Protein AF-A0A0Q4BZG9-F1 (afdb_monomer)

Mean predicted aligned error: 20.93 Å

Structure (mmCIF, N/CA/C/O backbone):
data_AF-A0A0Q4BZG9-F1
#
_entry.id   AF-A0A0Q4BZG9-F1
#
loop_
_atom_site.group_PDB
_atom_site.id
_atom_site.type_symbol
_atom_site.label_atom_id
_atom_site.label_alt_id
_atom_site.label_comp_id
_atom_site.label_asym_id
_atom_site.label_entity_id
_atom_site.label_seq_id
_atom_site.pdbx_PDB_ins_code
_atom_site.Cartn_x
_atom_site.Cartn_y
_atom_site.Cartn_z
_atom_site.occupancy
_atom_site.B_iso_or_equiv
_atom_site.auth_seq_id
_atom_site.auth_comp_id
_atom_site.auth_asym_id
_atom_site.auth_atom_id
_atom_site.pdbx_PDB_model_num
ATOM 1 N N . MET A 1 1 ? -62.998 -15.128 -2.587 1.00 35.38 1 MET A N 1
ATOM 2 C CA . MET A 1 1 ? -61.895 -16.114 -2.637 1.00 35.38 1 MET A CA 1
ATOM 3 C C . MET A 1 1 ? -60.631 -15.414 -2.150 1.00 35.38 1 MET A C 1
ATOM 5 O O . MET A 1 1 ? -60.186 -14.478 -2.788 1.00 35.38 1 MET A O 1
ATOM 9 N N . GLN A 1 2 ? -60.277 -15.599 -0.877 1.00 38.97 2 GLN A N 1
ATOM 10 C CA . GLN A 1 2 ? -59.276 -16.586 -0.419 1.00 38.97 2 GLN A CA 1
ATOM 11 C C . GLN A 1 2 ? -57.819 -16.122 -0.619 1.00 38.97 2 GLN A C 1
ATOM 13 O O . GLN A 1 2 ? -57.153 -16.563 -1.547 1.00 38.97 2 GLN A O 1
ATOM 18 N N . ARG A 1 3 ? -57.338 -15.271 0.303 1.00 33.59 3 ARG A N 1
ATOM 19 C CA . ARG A 1 3 ? -55.972 -15.275 0.877 1.00 33.59 3 ARG A CA 1
ATOM 20 C C . ARG A 1 3 ? -56.014 -14.648 2.278 1.00 33.59 3 ARG A C 1
ATOM 22 O O . ARG A 1 3 ? -55.523 -13.549 2.500 1.00 33.59 3 ARG A O 1
ATOM 29 N N . SER A 1 4 ? -56.666 -15.344 3.202 1.00 40.53 4 SER A N 1
ATOM 30 C CA . SER A 1 4 ? -56.521 -15.119 4.643 1.00 40.53 4 SER A CA 1
ATOM 31 C C . SER A 1 4 ? -56.223 -16.467 5.290 1.00 40.53 4 SER A C 1
ATOM 33 O O . SER A 1 4 ? -56.666 -17.482 4.753 1.00 40.53 4 SER A O 1
ATOM 35 N N . SER A 1 5 ? -55.508 -16.445 6.414 1.00 37.03 5 SER A N 1
ATOM 36 C CA . SER A 1 5 ? -55.136 -17.616 7.222 1.00 37.03 5 SER A CA 1
ATOM 37 C C . SER A 1 5 ? -54.225 -18.635 6.521 1.00 37.03 5 SER A C 1
ATOM 39 O O . SER A 1 5 ? -54.717 -19.586 5.936 1.00 37.03 5 SER A O 1
ATOM 41 N N . ASP A 1 6 ? -52.903 -18.420 6.609 1.00 33.81 6 ASP A N 1
ATOM 42 C CA . ASP A 1 6 ? -51.896 -19.499 6.774 1.00 33.81 6 ASP A CA 1
ATOM 43 C C . ASP A 1 6 ? -50.471 -18.974 7.087 1.00 33.81 6 ASP A C 1
ATOM 45 O O . ASP A 1 6 ? -49.453 -19.599 6.787 1.00 33.81 6 ASP A O 1
ATOM 49 N N . ARG A 1 7 ? -50.359 -17.834 7.794 1.00 41.38 7 ARG A N 1
ATOM 50 C CA . ARG A 1 7 ? -49.168 -17.595 8.628 1.00 41.38 7 ARG A CA 1
ATOM 51 C C . ARG A 1 7 ? -49.347 -18.438 9.889 1.00 41.38 7 ARG A C 1
ATOM 53 O O . ARG A 1 7 ? -49.855 -17.954 10.897 1.00 41.38 7 ARG A O 1
ATOM 60 N N . VAL A 1 8 ? -48.986 -19.719 9.786 1.00 38.59 8 VAL A N 1
ATOM 61 C CA . VAL A 1 8 ? -48.861 -20.621 10.937 1.00 38.59 8 VAL A CA 1
ATOM 62 C C . VAL A 1 8 ? -48.054 -19.890 12.005 1.00 38.59 8 VAL A C 1
ATOM 64 O O . VAL A 1 8 ? -46.970 -19.380 11.713 1.00 38.59 8 VAL A O 1
ATOM 67 N N . LEU A 1 9 ? -48.598 -19.814 13.221 1.00 41.66 9 LEU A N 1
ATOM 68 C CA . LEU A 1 9 ? -47.917 -19.233 14.373 1.00 41.66 9 LEU A CA 1
ATOM 69 C C . LEU A 1 9 ? -46.675 -20.078 14.673 1.00 41.66 9 LEU A C 1
ATOM 71 O O . LEU A 1 9 ? -46.750 -21.034 15.447 1.00 41.66 9 LEU A O 1
ATOM 75 N N . LYS A 1 10 ? -45.537 -19.730 14.059 1.00 41.62 10 LYS A N 1
ATOM 76 C CA . LYS A 1 10 ? -44.216 -20.204 14.471 1.00 41.62 10 LYS A CA 1
ATOM 77 C C . LYS A 1 10 ? -43.994 -19.720 15.899 1.00 41.62 10 LYS A C 1
ATOM 79 O O . LYS A 1 10 ? -43.510 -18.616 16.121 1.00 41.62 10 LYS A O 1
ATOM 84 N N . HIS A 1 11 ? -44.388 -20.544 16.860 1.00 46.41 11 HIS A N 1
ATOM 85 C CA . HIS A 1 11 ? -43.924 -20.402 18.224 1.00 46.41 11 HIS A CA 1
ATOM 86 C C . HIS A 1 11 ? -42.443 -20.754 18.157 1.00 46.41 11 HIS A C 1
ATOM 88 O O . HIS A 1 11 ? -42.110 -21.924 17.961 1.00 46.41 11 HIS A O 1
ATOM 94 N N . ASN A 1 12 ? -41.563 -19.753 18.229 1.00 53.69 12 ASN A N 1
ATOM 95 C CA . ASN A 1 12 ? -40.172 -20.058 18.513 1.00 53.69 12 ASN A CA 1
ATOM 96 C C . ASN A 1 12 ? -40.160 -20.623 19.935 1.00 53.69 12 ASN A C 1
ATOM 98 O O . ASN A 1 12 ? -40.496 -19.918 20.883 1.00 53.69 12 ASN A O 1
ATOM 102 N N . THR A 1 13 ? -39.907 -21.923 20.069 1.00 65.62 13 THR A N 1
ATOM 103 C CA . THR A 1 13 ? -39.936 -22.616 21.366 1.00 65.62 13 THR A CA 1
ATOM 104 C C . THR A 1 13 ? -38.687 -22.339 22.197 1.00 65.62 13 THR A C 1
ATOM 106 O O . THR A 1 13 ? -38.627 -22.749 23.351 1.00 65.62 13 THR A O 1
ATOM 109 N N . ARG A 1 14 ? -37.700 -21.655 21.610 1.00 84.50 14 ARG A N 1
ATOM 110 C CA . ARG A 1 14 ? -36.483 -21.185 22.265 1.00 84.50 14 ARG A CA 1
ATOM 111 C C . ARG A 1 14 ? -36.696 -19.818 22.890 1.00 84.50 14 ARG A C 1
ATOM 113 O O . ARG A 1 14 ? -37.312 -18.941 22.283 1.00 84.50 14 ARG A O 1
ATOM 120 N N . ALA A 1 15 ? -36.129 -19.623 24.076 1.00 92.69 15 ALA A N 1
ATOM 121 C CA . ALA A 1 15 ? -36.034 -18.298 24.666 1.00 92.69 15 ALA A CA 1
ATOM 122 C C . ALA A 1 15 ? -35.102 -17.416 23.822 1.00 92.69 15 ALA A C 1
ATOM 124 O O . ALA A 1 15 ? -34.100 -17.889 23.283 1.00 92.69 15 ALA A O 1
ATOM 125 N N . THR A 1 16 ? -35.419 -16.127 23.719 1.00 95.56 16 THR A N 1
ATOM 126 C CA . THR A 1 16 ? -34.565 -15.139 23.056 1.00 95.56 16 THR A CA 1
ATOM 127 C C . THR A 1 16 ? -33.915 -14.203 24.071 1.00 95.56 16 THR A C 1
ATOM 129 O O . THR A 1 16 ? -34.589 -13.467 24.795 1.00 95.56 16 THR A O 1
ATOM 132 N N . CYS A 1 17 ? -32.586 -14.183 24.069 1.00 96.50 17 CYS A N 1
ATOM 133 C CA . CYS A 1 17 ? -31.771 -13.217 24.789 1.00 96.50 17 CYS A CA 1
ATOM 134 C C . CYS A 1 17 ? -31.474 -12.015 23.885 1.00 96.50 17 CYS A C 1
ATOM 136 O O . CYS A 1 17 ? -30.746 -12.139 22.895 1.00 96.50 17 CYS A O 1
ATOM 138 N N . VAL A 1 18 ? -31.957 -10.828 24.250 1.00 97.38 18 VAL A N 1
ATOM 139 C CA . VAL A 1 18 ? -31.436 -9.575 23.694 1.00 97.38 18 VAL A CA 1
ATOM 140 C C . VAL A 1 18 ? -30.166 -9.216 24.462 1.00 97.38 18 VAL A C 1
ATOM 142 O O . VAL A 1 18 ? -30.223 -8.758 25.601 1.00 97.38 18 VAL A O 1
ATOM 145 N N . LEU A 1 19 ? -29.009 -9.469 23.855 1.00 97.81 19 LEU A N 1
ATOM 146 C CA . LEU A 1 19 ? -27.703 -9.254 24.467 1.00 97.81 19 LEU A CA 1
ATOM 147 C C . LEU A 1 19 ? -27.206 -7.837 24.154 1.00 97.81 19 LEU A C 1
ATOM 149 O O . LEU A 1 19 ? -26.935 -7.508 22.998 1.00 97.81 19 LEU A O 1
ATOM 153 N N . VAL A 1 20 ? -27.075 -6.994 25.179 1.00 97.94 20 VAL A N 1
ATOM 154 C CA . VAL A 1 20 ? -26.593 -5.613 25.031 1.00 97.94 20 VAL A CA 1
ATOM 155 C C . VAL A 1 20 ? -25.096 -5.550 25.323 1.00 97.94 20 VAL A C 1
ATOM 157 O O . VAL A 1 20 ? -24.678 -5.669 26.475 1.00 97.94 20 VAL A O 1
ATOM 160 N N . LEU A 1 21 ? -24.292 -5.314 24.283 1.00 97.50 21 LEU A N 1
ATOM 161 C CA . LEU A 1 21 ? -22.830 -5.247 24.368 1.00 97.50 21 LEU A CA 1
ATOM 162 C C . LEU A 1 21 ? -22.339 -3.835 24.058 1.00 97.50 21 LEU A C 1
ATOM 164 O O . LEU A 1 21 ? -22.346 -3.396 22.914 1.00 97.50 21 LEU A O 1
ATOM 168 N N . GLY A 1 22 ? -21.892 -3.116 25.081 1.00 93.81 22 GLY A N 1
ATOM 169 C CA . GLY A 1 22 ? -21.225 -1.832 24.908 1.00 93.81 22 GLY A CA 1
ATOM 170 C C . GLY A 1 22 ? -20.301 -1.533 26.078 1.00 93.81 22 GLY A C 1
ATOM 171 O O . GLY A 1 22 ? -20.547 -1.968 27.207 1.00 93.81 22 GLY A O 1
ATOM 172 N N . ALA A 1 23 ? -19.248 -0.761 25.810 1.00 92.06 23 ALA A N 1
ATOM 173 C CA . ALA A 1 23 ? -18.341 -0.278 26.841 1.00 92.06 23 ALA A CA 1
ATOM 174 C C . ALA A 1 23 ? -19.098 0.501 27.933 1.00 92.06 23 ALA A C 1
ATOM 176 O O . ALA A 1 23 ? -20.162 1.087 27.683 1.00 92.06 23 ALA A O 1
ATOM 177 N N . HIS A 1 24 ? -18.521 0.558 29.137 1.00 86.69 24 HIS A N 1
ATOM 178 C CA . HIS A 1 24 ? -19.031 1.381 30.239 1.00 86.69 24 HIS A CA 1
ATOM 179 C C . HIS A 1 24 ? -19.397 2.794 29.752 1.00 86.69 24 HIS A C 1
ATOM 181 O O . HIS A 1 24 ? -18.739 3.359 28.885 1.00 86.69 24 HIS A O 1
ATOM 187 N N . ARG A 1 25 ? -20.471 3.372 30.303 1.00 87.81 25 ARG A N 1
ATOM 188 C CA . ARG A 1 25 ? -20.979 4.726 29.975 1.00 87.81 25 ARG A CA 1
ATOM 189 C C . ARG A 1 25 ? -21.492 4.940 28.534 1.00 87.81 25 ARG A C 1
ATOM 191 O O . ARG A 1 25 ? -22.001 6.025 28.246 1.00 87.81 25 ARG A O 1
ATOM 198 N N . SER A 1 26 ? -21.500 3.915 27.672 1.00 88.50 26 SER A N 1
ATOM 199 C CA . SER A 1 26 ? -21.970 4.005 26.269 1.00 88.50 26 SER A CA 1
ATOM 200 C C . SER A 1 26 ? -23.498 3.995 26.079 1.00 88.50 26 SER A C 1
ATOM 202 O O . SER A 1 26 ? -23.990 3.809 24.971 1.00 88.50 26 SER A O 1
ATOM 204 N N . GLY A 1 27 ? -24.279 4.178 27.149 1.00 87.62 27 GLY A N 1
ATOM 205 C CA . GLY A 1 27 ? -25.748 4.161 27.092 1.00 87.62 27 GLY A CA 1
ATOM 206 C C . GLY A 1 27 ? -26.397 2.773 27.190 1.00 87.62 27 GLY A C 1
ATOM 207 O O . GLY A 1 27 ? -27.611 2.663 27.022 1.00 87.62 27 GLY A O 1
ATOM 208 N N . THR A 1 28 ? -25.631 1.726 27.518 1.00 91.25 28 THR A N 1
ATOM 209 C CA . THR A 1 28 ? -26.120 0.344 27.699 1.00 91.25 28 THR A CA 1
ATOM 210 C C . THR A 1 28 ? -27.305 0.249 28.666 1.00 91.25 28 THR A C 1
ATOM 212 O O . THR A 1 28 ? -28.320 -0.360 28.332 1.00 91.25 28 THR A O 1
ATOM 215 N N . SER A 1 29 ? -27.238 0.912 29.824 1.00 90.31 29 SER A N 1
ATOM 216 C CA . SER A 1 29 ? -28.326 0.953 30.816 1.00 90.31 29 SER A CA 1
ATOM 217 C C . SER A 1 29 ? -29.594 1.635 30.277 1.00 90.31 29 SER A C 1
ATOM 219 O O . SER A 1 29 ? -30.703 1.181 30.549 1.00 90.31 29 SER A O 1
ATOM 221 N N . ALA A 1 30 ? -29.449 2.681 29.452 1.00 91.50 30 ALA A N 1
ATOM 222 C CA . ALA A 1 30 ? -30.589 3.349 28.823 1.00 91.50 30 ALA A CA 1
ATOM 223 C C . ALA A 1 30 ? -31.276 2.427 27.805 1.00 91.50 30 ALA A C 1
ATOM 225 O O . ALA A 1 30 ? -32.492 2.265 27.866 1.00 91.50 30 ALA A O 1
ATOM 226 N N . LEU A 1 31 ? -30.506 1.769 26.931 1.00 94.94 31 LEU A N 1
ATOM 227 C CA . LEU A 1 31 ? -31.029 0.794 25.968 1.00 94.94 31 LEU A CA 1
ATOM 228 C C . LEU A 1 31 ? -31.707 -0.394 26.669 1.00 94.94 31 LEU A C 1
ATOM 230 O O . LEU A 1 31 ? -32.797 -0.800 26.273 1.00 94.94 31 LEU A O 1
ATOM 234 N N . THR A 1 32 ? -31.102 -0.905 27.743 1.00 94.81 32 THR A N 1
ATOM 235 C CA . THR A 1 32 ? -31.651 -2.011 28.548 1.00 94.81 32 THR A CA 1
ATOM 236 C C . THR A 1 32 ? -33.021 -1.651 29.123 1.00 94.81 32 THR A C 1
ATOM 238 O O . THR A 1 32 ? -33.963 -2.439 29.029 1.00 94.81 32 THR A O 1
ATOM 241 N N . ARG A 1 33 ? -33.179 -0.423 29.638 1.00 93.06 33 ARG A N 1
ATOM 242 C CA . ARG A 1 33 ? -34.474 0.061 30.127 1.00 93.06 33 ARG A CA 1
ATOM 243 C C . ARG A 1 33 ? -35.507 0.218 29.005 1.00 93.06 33 ARG A C 1
ATOM 245 O O . ARG A 1 33 ? -36.656 -0.160 29.214 1.00 93.06 33 ARG A O 1
ATOM 252 N N . VAL A 1 34 ? -35.115 0.695 27.816 1.00 95.31 34 VAL A N 1
ATOM 253 C CA . VAL A 1 34 ? -36.012 0.725 26.641 1.00 95.31 34 VAL A CA 1
ATOM 254 C C . VAL A 1 34 ? -36.507 -0.688 26.315 1.00 95.31 34 VAL A C 1
ATOM 256 O O . VAL A 1 34 ? -37.716 -0.901 26.254 1.00 95.31 34 VAL A O 1
ATOM 259 N N . LEU A 1 35 ? -35.599 -1.658 26.168 1.00 96.44 35 LEU A N 1
ATOM 260 C CA . LEU A 1 35 ? -35.925 -3.059 25.863 1.00 96.44 35 LEU A CA 1
ATOM 261 C C . LEU A 1 35 ? -36.872 -3.676 26.903 1.00 96.44 35 LEU A C 1
ATOM 263 O O . LEU A 1 35 ? -37.866 -4.307 26.540 1.00 96.44 35 LEU A O 1
ATOM 267 N N . ASN A 1 36 ? -36.630 -3.427 28.191 1.00 94.94 36 ASN A N 1
ATOM 268 C CA . ASN A 1 36 ? -37.523 -3.877 29.255 1.00 94.94 36 ASN A CA 1
ATOM 269 C C . ASN A 1 36 ? -38.933 -3.271 29.147 1.00 94.94 36 ASN A C 1
ATOM 271 O O . ASN A 1 36 ? -39.928 -3.994 29.219 1.00 94.94 36 ASN A O 1
ATOM 275 N N . THR A 1 37 ? -39.046 -1.965 28.901 1.00 94.56 37 THR A N 1
ATOM 276 C CA . THR A 1 37 ? -40.349 -1.321 28.679 1.00 94.56 37 THR A CA 1
ATOM 277 C C . THR A 1 37 ? -41.052 -1.848 27.415 1.00 94.56 37 THR A C 1
ATOM 279 O O . THR A 1 37 ? -42.282 -1.899 27.380 1.00 94.56 37 THR A O 1
ATOM 282 N N . GLN A 1 38 ? -40.303 -2.322 26.411 1.00 96.12 38 GLN A N 1
ATOM 283 C CA . GLN A 1 38 ? -40.843 -3.013 25.229 1.00 96.12 38 GLN A CA 1
ATOM 284 C C . GLN A 1 38 ? -41.196 -4.497 25.463 1.00 96.12 38 GLN A C 1
ATOM 286 O O . GLN A 1 38 ? -41.886 -5.097 24.633 1.00 96.12 38 GLN A O 1
ATOM 291 N N . GLY A 1 39 ? -40.847 -5.064 26.621 1.00 94.56 39 GLY A N 1
ATOM 292 C CA . GLY A 1 39 ? -41.328 -6.367 27.087 1.00 94.56 39 GLY A CA 1
ATOM 293 C C . GLY A 1 39 ? -40.257 -7.425 27.343 1.00 94.56 39 GLY A C 1
ATOM 294 O O . GLY A 1 39 ? -40.628 -8.554 27.643 1.00 94.56 39 GLY A O 1
ATOM 295 N N . CYS A 1 40 ? -38.965 -7.097 27.253 1.00 95.94 40 CYS A N 1
ATOM 296 C CA . CYS A 1 40 ? -37.911 -8.005 27.712 1.00 95.94 40 CYS A CA 1
ATOM 297 C C . CYS A 1 40 ? -37.934 -8.130 29.247 1.00 95.94 40 CYS A C 1
ATOM 299 O O . CYS A 1 40 ? -37.963 -7.118 29.958 1.00 95.94 40 CYS A O 1
ATOM 301 N N . ALA A 1 41 ? -37.871 -9.356 29.766 1.00 95.75 41 ALA A N 1
ATOM 302 C CA . ALA A 1 41 ? -37.635 -9.591 31.186 1.00 95.75 41 ALA A CA 1
ATOM 303 C C . ALA A 1 41 ? -36.269 -9.024 31.617 1.00 95.75 41 ALA A C 1
ATOM 305 O O . ALA A 1 41 ? -35.289 -9.086 30.870 1.00 95.75 41 ALA A O 1
ATOM 306 N N . LEU A 1 42 ? -36.240 -8.445 32.817 1.00 94.38 42 LEU A N 1
ATOM 307 C CA . LEU A 1 42 ? -35.026 -8.026 33.516 1.00 94.38 42 LEU A CA 1
ATOM 308 C C . LEU A 1 42 ? -34.561 -9.146 34.454 1.00 94.38 42 LEU A C 1
ATOM 310 O O . LEU A 1 42 ? -35.385 -9.987 34.816 1.00 94.38 42 LEU A O 1
ATOM 314 N N . PRO A 1 43 ? -33.287 -9.135 34.877 1.00 94.12 43 PRO A N 1
ATOM 315 C CA . PRO A 1 43 ? -32.801 -10.085 35.863 1.00 94.12 43 PRO A CA 1
ATOM 316 C C . PRO A 1 43 ? -33.466 -9.900 37.236 1.00 94.12 43 PRO A C 1
ATOM 318 O O . PRO A 1 43 ? -33.828 -8.783 37.614 1.00 94.12 43 PRO A O 1
ATOM 321 N N . ALA A 1 44 ? -33.570 -10.989 37.996 1.00 90.88 44 ALA A N 1
ATOM 322 C CA . ALA A 1 44 ? -34.150 -11.031 39.334 1.00 90.88 44 ALA A CA 1
ATOM 323 C C . ALA A 1 44 ? -33.371 -10.183 40.359 1.00 90.88 44 ALA A C 1
ATOM 325 O O . ALA A 1 44 ? -33.995 -9.535 41.205 1.00 90.88 44 ALA A O 1
ATOM 326 N N . THR A 1 45 ? -32.032 -10.135 40.284 1.00 89.38 45 THR A N 1
ATOM 327 C CA . THR A 1 45 ? -31.195 -9.349 41.212 1.00 89.38 45 THR A CA 1
ATOM 328 C C . THR A 1 45 ? -30.635 -8.087 40.552 1.00 89.38 45 THR A C 1
ATOM 330 O O . THR A 1 45 ? -29.477 -8.009 40.152 1.00 89.38 45 THR A O 1
ATOM 333 N N . LEU A 1 46 ? -31.472 -7.054 40.414 1.00 87.69 46 LEU A N 1
ATOM 334 C CA . LEU A 1 46 ? -31.069 -5.780 39.805 1.00 87.69 46 LEU A CA 1
ATOM 335 C C . LEU A 1 46 ? -30.046 -5.003 40.648 1.00 87.69 46 LEU A C 1
ATOM 337 O O . LEU A 1 46 ? -30.331 -4.618 41.782 1.00 87.69 46 LEU A O 1
ATOM 341 N N . MET A 1 47 ? -28.913 -4.645 40.037 1.00 79.88 47 MET A N 1
ATOM 342 C CA . MET A 1 47 ? -27.932 -3.737 40.633 1.00 79.88 47 MET A CA 1
ATOM 343 C C . MET A 1 47 ? -28.535 -2.338 40.845 1.00 79.88 47 MET A C 1
ATOM 345 O O . MET A 1 47 ? -28.965 -1.664 39.897 1.00 79.88 47 MET A O 1
ATOM 349 N N . GLY A 1 48 ? -28.543 -1.903 42.107 1.00 70.31 48 GLY A N 1
ATOM 350 C CA . GLY A 1 48 ? -29.182 -0.666 42.549 1.00 70.31 48 GLY A CA 1
ATOM 351 C C . GLY A 1 48 ? -28.534 0.634 42.036 1.00 70.31 48 GLY A C 1
ATOM 352 O O . GLY A 1 48 ? -27.466 0.619 41.414 1.00 70.31 48 GLY A O 1
ATOM 353 N N . PRO A 1 49 ? -29.178 1.790 42.289 1.00 70.06 49 PRO A N 1
ATOM 354 C CA . PRO A 1 49 ? -28.604 3.107 42.019 1.00 70.06 49 PRO A CA 1
ATOM 355 C C . PRO A 1 49 ? -27.282 3.342 42.755 1.00 70.06 49 PRO A C 1
ATOM 357 O O . PRO A 1 49 ? -27.115 2.925 43.900 1.00 70.06 49 PRO A O 1
ATOM 360 N N . ASN A 1 50 ? -26.361 4.073 42.127 1.00 62.41 50 ASN A N 1
ATOM 361 C CA . ASN A 1 50 ? -25.137 4.544 42.777 1.00 62.41 50 ASN A CA 1
ATOM 362 C C . ASN A 1 50 ? -24.755 5.953 42.299 1.00 62.41 50 ASN A C 1
ATOM 364 O O . ASN A 1 50 ? -25.386 6.497 41.397 1.00 62.41 50 ASN A O 1
ATOM 368 N N . VAL A 1 51 ? -23.710 6.546 42.887 1.00 52.00 51 VAL A N 1
ATOM 369 C CA . VAL A 1 51 ? -23.272 7.934 42.608 1.00 52.00 51 VAL A CA 1
ATOM 370 C C . VAL A 1 51 ? -22.943 8.172 41.122 1.00 52.00 51 VAL A C 1
ATOM 372 O O . VAL A 1 51 ? -23.058 9.289 40.633 1.00 52.00 51 VAL A O 1
ATOM 375 N N . GLY A 1 52 ? -22.589 7.124 40.368 1.00 54.12 52 GLY A N 1
ATOM 376 C CA . GLY A 1 52 ? -22.374 7.204 38.920 1.00 54.12 52 GLY A CA 1
ATOM 377 C C . GLY A 1 52 ? -23.620 6.945 38.061 1.00 54.12 52 GLY A C 1
ATOM 378 O O . GLY A 1 52 ? -23.539 7.063 36.836 1.00 54.12 52 GLY A O 1
ATOM 379 N N . ASN A 1 53 ? -24.744 6.520 38.640 1.00 57.03 53 ASN A N 1
ATOM 380 C CA . ASN A 1 53 ? -26.005 6.255 37.945 1.00 57.03 53 ASN A CA 1
ATOM 381 C C . ASN A 1 53 ? -27.179 6.209 38.941 1.00 57.03 53 ASN A C 1
ATOM 383 O O . ASN A 1 53 ? -27.554 5.150 39.454 1.00 57.03 53 ASN A O 1
ATOM 387 N N . GLU A 1 54 ? -27.799 7.365 39.158 1.00 57.09 54 GLU A N 1
ATOM 388 C CA . GLU A 1 54 ? -28.937 7.545 40.069 1.00 57.09 54 GLU A CA 1
ATOM 389 C C . GLU A 1 54 ? -30.203 6.782 39.627 1.00 57.09 54 GLU A C 1
ATOM 391 O O . GLU A 1 54 ? -31.114 6.572 40.423 1.00 57.09 54 GLU A O 1
ATOM 396 N N . SER A 1 55 ? -30.262 6.327 38.368 1.00 58.72 55 SER A N 1
ATOM 397 C CA . SER A 1 55 ? -31.407 5.590 37.810 1.00 58.72 55 SER A CA 1
ATOM 398 C C . SER A 1 55 ? -31.306 4.061 37.925 1.00 58.72 55 SER A C 1
ATOM 400 O O . SER A 1 55 ? -32.208 3.364 37.460 1.00 58.72 55 SER A O 1
ATOM 402 N N . GLY A 1 56 ? -30.229 3.539 38.525 1.00 63.44 56 GLY A N 1
ATOM 403 C CA . GLY A 1 56 ? -29.932 2.103 38.571 1.00 63.44 56 GLY A CA 1
ATOM 404 C C . GLY A 1 56 ? -29.335 1.577 37.263 1.00 63.44 56 GLY A C 1
ATOM 405 O O . GLY A 1 56 ? -29.531 2.143 36.182 1.00 63.44 56 GLY A O 1
ATOM 406 N N . HIS A 1 57 ? -28.546 0.502 37.340 1.00 62.94 57 HIS A N 1
ATOM 407 C CA . HIS A 1 57 ? -27.800 0.013 36.170 1.00 62.94 57 HIS A CA 1
ATOM 408 C C . HIS A 1 57 ? -28.598 -0.909 35.254 1.00 62.94 57 HIS A C 1
ATOM 410 O O . HIS A 1 57 ? -28.195 -1.084 34.106 1.00 62.94 57 HIS A O 1
ATOM 416 N N . TRP A 1 58 ? -29.738 -1.439 35.703 1.00 81.25 58 TRP A N 1
ATOM 417 C CA . TRP A 1 58 ? -30.571 -2.379 34.936 1.00 81.25 58 TRP A CA 1
ATOM 418 C C . TRP A 1 58 ? -29.825 -3.667 34.520 1.00 81.25 58 TRP A C 1
ATOM 420 O O . TRP A 1 58 ? -30.192 -4.305 33.542 1.00 81.25 58 TRP A O 1
ATOM 430 N N . GLU A 1 59 ? -28.769 -4.037 35.251 1.00 87.25 59 GLU A N 1
ATOM 431 C CA . GLU A 1 59 ? -28.022 -5.297 35.108 1.00 87.25 59 GLU A CA 1
ATOM 432 C C . GLU A 1 59 ? -28.170 -6.175 36.346 1.00 87.25 59 GLU A C 1
ATOM 434 O O . GLU A 1 59 ? -28.576 -5.690 37.401 1.00 87.25 59 GLU A O 1
ATOM 439 N N . SER A 1 60 ? -27.836 -7.457 36.205 1.00 92.19 60 SER A N 1
ATOM 440 C CA . SER A 1 60 ? -27.801 -8.398 37.322 1.00 92.19 60 SER A CA 1
ATOM 441 C C . SER A 1 60 ? -26.553 -8.155 38.170 1.00 92.19 60 SER A C 1
ATOM 443 O O . SER A 1 60 ? -25.428 -8.218 37.667 1.00 92.19 60 SER A O 1
ATOM 445 N N . GLU A 1 61 ? -26.746 -7.911 39.463 1.00 90.31 61 GLU A N 1
ATOM 446 C CA . GLU A 1 61 ? -25.665 -7.832 40.445 1.00 90.31 61 GLU A CA 1
ATOM 447 C C . GLU A 1 61 ? -24.926 -9.174 40.541 1.00 90.31 61 GLU A C 1
ATOM 449 O O . GLU A 1 61 ? -23.693 -9.207 40.528 1.00 90.31 61 GLU A O 1
ATOM 454 N N . ALA A 1 62 ? -25.667 -10.287 40.525 1.00 93.69 62 ALA A N 1
ATOM 455 C CA . ALA A 1 62 ? -25.094 -11.626 40.572 1.00 93.69 62 ALA A CA 1
ATOM 456 C C . ALA A 1 62 ? -24.252 -11.959 39.322 1.00 93.69 62 ALA A C 1
ATOM 458 O O . ALA A 1 62 ? -23.174 -12.542 39.459 1.00 93.69 62 ALA A O 1
ATOM 459 N N . ILE A 1 63 ? -24.673 -11.547 38.116 1.00 95.88 63 ILE A N 1
ATOM 460 C CA . ILE A 1 63 ? -23.871 -11.727 36.886 1.00 95.88 63 ILE A CA 1
ATOM 461 C C . ILE A 1 63 ? -22.656 -10.790 36.863 1.00 95.88 63 ILE A C 1
ATOM 463 O O . ILE A 1 63 ? -21.583 -11.225 36.446 1.00 95.88 63 ILE A O 1
ATOM 467 N N . SER A 1 64 ? -22.769 -9.548 37.352 1.00 93.94 64 SER A N 1
ATOM 468 C CA . SER A 1 64 ? -21.607 -8.653 37.485 1.00 93.94 64 SER A CA 1
ATOM 469 C C . SER A 1 64 ? -20.548 -9.260 38.409 1.00 93.94 64 SER A C 1
ATOM 471 O O . SER A 1 64 ? -19.384 -9.350 38.023 1.00 93.94 64 SER A O 1
ATOM 473 N N . ALA A 1 65 ? -20.945 -9.723 39.600 1.00 94.56 65 ALA A N 1
ATOM 474 C CA . ALA A 1 65 ? -20.034 -10.351 40.559 1.00 94.56 65 ALA A CA 1
ATOM 475 C C . ALA A 1 65 ? -19.414 -11.649 40.006 1.00 94.56 65 ALA A C 1
ATOM 477 O O . ALA A 1 65 ? -18.221 -11.898 40.177 1.00 94.56 65 ALA A O 1
ATOM 478 N N . PHE A 1 66 ? -20.205 -12.449 39.286 1.00 96.81 66 PHE A N 1
ATOM 479 C CA . PHE A 1 66 ? -19.726 -13.642 38.591 1.00 96.81 66 PHE A CA 1
ATOM 480 C C . PHE A 1 66 ? -18.696 -13.317 37.496 1.00 96.81 66 PHE A C 1
ATOM 482 O O . PHE A 1 66 ? -17.683 -14.008 37.388 1.00 96.81 66 PHE A O 1
ATOM 489 N N . ASN A 1 67 ? -18.923 -12.263 36.703 1.00 96.75 67 ASN A N 1
ATOM 490 C CA . ASN A 1 67 ? -17.981 -11.813 35.677 1.00 96.75 67 ASN A CA 1
ATOM 491 C C . ASN A 1 67 ? -16.674 -11.291 36.294 1.00 96.75 67 ASN A C 1
ATOM 493 O O . ASN A 1 67 ? -15.608 -11.604 35.770 1.00 96.75 67 ASN A O 1
ATOM 497 N N . ASP A 1 68 ? -16.732 -10.550 37.407 1.00 95.75 68 ASP A N 1
ATOM 498 C CA . ASP A 1 68 ? -15.531 -10.113 38.135 1.00 95.75 68 ASP A CA 1
ATOM 499 C C . ASP A 1 68 ? -14.726 -11.313 38.678 1.00 95.75 68 ASP A C 1
ATOM 501 O O . ASP A 1 68 ? -13.502 -11.347 38.540 1.00 95.75 68 ASP A O 1
ATOM 505 N N . GLU A 1 69 ? -15.387 -12.343 39.224 1.00 96.62 69 GLU A N 1
ATOM 506 C CA . GLU A 1 69 ? -14.718 -13.580 39.663 1.00 96.62 69 GLU A CA 1
ATOM 507 C C . GLU A 1 69 ? -14.088 -14.348 38.485 1.00 96.62 69 GLU A C 1
ATOM 509 O O . GLU A 1 69 ? -12.960 -14.839 38.588 1.00 96.62 69 GLU A O 1
ATOM 514 N N . LEU A 1 70 ? -14.789 -14.423 37.349 1.00 95.75 70 LEU A N 1
ATOM 515 C CA . LEU A 1 70 ? -14.304 -15.067 36.128 1.00 95.75 70 LEU A CA 1
ATOM 516 C C . LEU A 1 70 ? -13.049 -14.358 35.606 1.00 95.75 70 LEU A C 1
ATOM 518 O O . LEU A 1 70 ? -12.022 -15.013 35.414 1.00 95.75 70 LEU A O 1
ATOM 522 N N . MET A 1 71 ? -13.101 -13.031 35.448 1.00 95.12 71 MET A N 1
ATOM 523 C CA . MET A 1 71 ? -11.962 -12.214 35.013 1.00 95.12 71 MET A CA 1
ATOM 524 C C . MET A 1 71 ? -10.777 -12.333 35.980 1.00 95.12 71 MET A C 1
ATOM 526 O O . MET A 1 71 ? -9.656 -12.588 35.537 1.00 95.12 71 MET A O 1
ATOM 530 N N . SER A 1 72 ? -11.030 -12.281 37.292 1.00 94.38 72 SER A N 1
ATOM 531 C CA . SER A 1 72 ? -10.002 -12.479 38.322 1.00 94.38 72 SER A CA 1
ATOM 532 C C . SER A 1 72 ? -9.327 -13.854 38.207 1.00 94.38 72 SER A C 1
ATOM 534 O O . SER A 1 72 ? -8.100 -13.954 38.248 1.00 94.38 72 SER A O 1
ATOM 536 N N . SER A 1 73 ? -10.095 -14.917 37.931 1.00 94.69 73 SER A N 1
ATOM 537 C CA . SER A 1 73 ? -9.544 -16.261 37.687 1.00 94.69 73 SER A CA 1
ATOM 538 C C . SER A 1 73 ? -8.711 -16.379 36.397 1.00 94.69 73 SER A C 1
ATOM 540 O O . SER A 1 73 ? -7.943 -17.331 36.252 1.00 94.69 73 SER A O 1
ATOM 542 N N . ALA A 1 74 ? -8.848 -15.422 35.475 1.00 93.31 74 ALA A N 1
ATOM 543 C CA . ALA A 1 74 ? -8.033 -15.277 34.269 1.00 93.31 74 ALA A CA 1
ATOM 544 C C . ALA A 1 74 ? -6.852 -14.298 34.441 1.00 93.31 74 ALA A C 1
ATOM 546 O O . ALA A 1 74 ? -6.065 -14.136 33.508 1.00 93.31 74 ALA A O 1
ATOM 547 N N . GLY A 1 75 ? -6.700 -13.682 35.621 1.00 91.06 75 GLY A N 1
ATOM 548 C CA . GLY A 1 75 ? -5.630 -12.729 35.932 1.00 91.06 75 GLY A CA 1
ATOM 549 C C . GLY A 1 75 ? -5.869 -11.305 35.419 1.00 91.06 75 GLY A C 1
ATOM 550 O O . GLY A 1 75 ? -4.904 -10.575 35.220 1.00 91.06 75 GLY A O 1
ATOM 551 N N . THR A 1 76 ? -7.126 -10.917 35.185 1.00 92.06 76 THR A N 1
ATOM 552 C CA . THR A 1 76 ? -7.523 -9.610 34.629 1.00 92.06 76 THR A CA 1
ATOM 553 C C . THR A 1 76 ? -8.733 -9.035 35.386 1.00 92.06 76 THR A C 1
ATOM 555 O O . THR A 1 76 ? -9.313 -9.697 36.250 1.00 92.06 76 THR A O 1
ATOM 558 N N . SER A 1 77 ? -9.121 -7.794 35.099 1.00 92.19 77 SER A N 1
ATOM 559 C CA . SER A 1 77 ? -10.198 -7.063 35.782 1.00 92.19 77 SER A CA 1
ATOM 560 C C . SER A 1 77 ? -10.987 -6.188 34.803 1.00 92.19 77 SER A C 1
ATOM 562 O O . SER A 1 77 ? -10.610 -6.025 33.642 1.00 92.19 77 SER A O 1
ATOM 564 N N . TRP A 1 78 ? -12.126 -5.634 35.231 1.00 90.12 78 TRP A N 1
ATOM 565 C CA . TRP A 1 78 ? -12.987 -4.831 34.350 1.00 90.12 78 TRP A CA 1
ATOM 566 C C . TRP A 1 78 ? -12.301 -3.547 33.837 1.00 90.12 78 TRP A C 1
ATOM 568 O O . TRP A 1 78 ? -12.660 -3.053 32.767 1.00 90.12 78 TRP A O 1
ATOM 578 N N . ASP A 1 79 ? -11.339 -3.015 34.587 1.00 88.62 79 ASP A N 1
ATOM 579 C CA . ASP A 1 79 ? -10.520 -1.830 34.307 1.00 88.62 79 ASP A CA 1
ATOM 580 C C . ASP A 1 79 ? -9.180 -2.155 33.622 1.00 88.62 79 ASP A C 1
ATOM 582 O O . ASP A 1 79 ? -8.393 -1.252 33.331 1.00 88.62 79 ASP A O 1
ATOM 586 N N . ASP A 1 80 ? -8.944 -3.423 33.277 1.00 89.50 80 ASP A N 1
ATOM 587 C CA . ASP A 1 80 ? -7.818 -3.837 32.446 1.00 89.50 80 ASP A CA 1
ATOM 588 C C . ASP A 1 80 ? -8.161 -3.723 30.949 1.00 89.50 80 ASP A C 1
ATOM 590 O O . ASP A 1 80 ? -9.190 -4.208 30.457 1.00 89.50 80 ASP A O 1
ATOM 594 N N . TRP A 1 81 ? -7.267 -3.077 30.202 1.00 90.88 81 TRP A N 1
ATOM 595 C CA . TRP A 1 81 ? -7.357 -2.877 28.754 1.00 90.88 81 TRP A CA 1
ATOM 596 C C . TRP A 1 81 ? -6.426 -3.811 27.958 1.00 90.88 81 TRP A C 1
ATOM 598 O O . TRP A 1 81 ? -6.439 -3.770 26.723 1.00 90.88 81 TRP A O 1
ATOM 608 N N . GLN A 1 82 ? -5.672 -4.692 28.624 1.00 91.25 82 GLN A N 1
ATOM 609 C CA . GLN A 1 82 ? -4.906 -5.766 27.982 1.00 91.25 82 GLN A CA 1
ATOM 610 C C . GLN A 1 82 ? -5.826 -6.839 27.361 1.00 91.25 82 GLN A C 1
ATOM 612 O O . GLN A 1 82 ? -6.985 -6.984 27.773 1.00 91.25 82 GLN A O 1
ATOM 617 N N . PRO A 1 83 ? -5.361 -7.591 26.342 1.00 92.31 83 PRO A N 1
ATOM 618 C CA . PRO A 1 83 ? -6.130 -8.690 25.756 1.00 92.31 83 PRO A CA 1
ATOM 619 C C . PRO A 1 83 ? -6.442 -9.783 26.790 1.00 92.31 83 PRO A C 1
ATOM 621 O O . PRO A 1 83 ? -5.636 -10.069 27.670 1.00 92.31 83 PRO A O 1
ATOM 624 N N . PHE A 1 84 ? -7.617 -10.408 26.675 1.00 92.56 84 PHE A N 1
ATOM 625 C CA . PHE A 1 84 ? -8.007 -11.507 27.562 1.00 92.56 84 PHE A CA 1
ATOM 626 C C . PHE A 1 84 ? -7.156 -12.754 27.274 1.00 92.56 84 PHE A C 1
ATOM 628 O O . PHE A 1 84 ? -6.805 -13.021 26.124 1.00 92.56 84 PHE A O 1
ATOM 635 N N . ASN A 1 85 ? -6.848 -13.538 28.308 1.00 90.69 85 ASN A N 1
ATOM 636 C CA . ASN A 1 85 ? -6.064 -14.760 28.167 1.00 90.69 85 ASN A CA 1
ATOM 637 C C . ASN A 1 85 ? -6.885 -15.881 27.498 1.00 90.69 85 ASN A C 1
ATOM 639 O O . ASN A 1 85 ? -7.647 -16.585 28.160 1.00 90.69 85 ASN A O 1
ATOM 643 N N . ASP A 1 86 ? -6.704 -16.077 26.191 1.00 89.38 86 ASP A N 1
ATOM 644 C CA . ASP A 1 86 ? -7.419 -17.097 25.409 1.00 89.38 86 ASP A CA 1
ATOM 645 C C . ASP A 1 86 ? -7.179 -18.544 25.900 1.00 89.38 86 ASP A C 1
ATOM 647 O O . ASP A 1 86 ? -8.055 -19.399 25.736 1.00 89.38 86 ASP A O 1
ATOM 651 N N . ASP A 1 87 ? -6.043 -18.842 26.544 1.00 91.00 87 ASP A N 1
ATOM 652 C CA . ASP A 1 87 ? -5.787 -20.177 27.104 1.00 91.00 87 ASP A CA 1
ATOM 653 C C . ASP A 1 87 ? -6.607 -20.455 28.375 1.00 91.00 87 ASP A C 1
ATOM 655 O O . ASP A 1 87 ? -6.831 -21.621 28.717 1.00 91.00 87 ASP A O 1
ATOM 659 N N . TRP A 1 88 ? -7.160 -19.424 29.032 1.00 94.50 88 TRP A N 1
ATOM 660 C CA . TRP A 1 88 ? -8.104 -19.613 30.139 1.00 94.50 88 TRP A CA 1
ATOM 661 C C . TRP A 1 88 ? -9.323 -20.435 29.702 1.00 94.50 88 TRP A C 1
ATOM 663 O O . TRP A 1 88 ? -9.749 -21.327 30.439 1.00 94.50 88 TRP A O 1
ATOM 673 N N . TYR A 1 89 ? -9.822 -20.231 28.475 1.00 90.44 89 TYR A N 1
ATOM 674 C CA . TYR A 1 89 ? -10.958 -20.980 27.918 1.00 90.44 89 TYR A CA 1
ATOM 675 C C . TYR A 1 89 ? -10.690 -22.485 27.757 1.00 90.44 89 TYR A C 1
ATOM 677 O O . TYR A 1 89 ? -11.633 -23.267 27.655 1.00 90.44 89 TYR A O 1
ATOM 685 N N . ARG A 1 90 ? -9.417 -22.902 27.737 1.00 89.00 90 ARG A N 1
ATOM 686 C CA . ARG A 1 90 ? -8.987 -24.310 27.663 1.00 89.00 90 ARG A CA 1
ATOM 687 C C . ARG A 1 90 ? -8.673 -24.909 29.036 1.00 89.00 90 ARG A C 1
ATOM 689 O O . ARG A 1 90 ? -8.338 -26.089 29.127 1.00 89.00 90 ARG A O 1
ATOM 696 N N . SER A 1 91 ? -8.742 -24.111 30.100 1.00 91.50 91 SER A N 1
ATOM 697 C CA . SER A 1 91 ? -8.422 -24.554 31.455 1.00 91.50 91 SER A CA 1
ATOM 698 C C . SER A 1 91 ? -9.566 -25.372 32.083 1.00 91.50 91 SER A C 1
ATOM 700 O O . SER A 1 91 ? -10.739 -25.104 31.812 1.00 91.50 91 SER A O 1
ATOM 702 N N . PRO A 1 92 ? -9.276 -26.292 33.026 1.00 89.31 92 PRO A N 1
ATOM 703 C CA . PRO A 1 92 ? -10.309 -26.972 33.820 1.00 89.31 92 PRO A CA 1
ATOM 704 C C . PRO A 1 92 ? -11.167 -26.029 34.685 1.00 89.31 92 PRO A C 1
ATOM 706 O O . PRO A 1 92 ? -12.189 -26.438 35.236 1.00 89.31 92 PRO A O 1
ATOM 709 N N . ILE A 1 93 ? -10.747 -24.769 34.850 1.00 91.50 93 ILE A N 1
ATOM 710 C CA . ILE A 1 93 ? -11.494 -23.746 35.585 1.00 91.50 93 ILE A CA 1
ATOM 711 C C . ILE A 1 93 ? -12.679 -23.249 34.743 1.00 91.50 93 ILE A C 1
ATOM 713 O O . ILE A 1 93 ? -13.776 -23.101 35.286 1.00 91.50 93 ILE A O 1
ATOM 717 N N . ALA A 1 94 ? 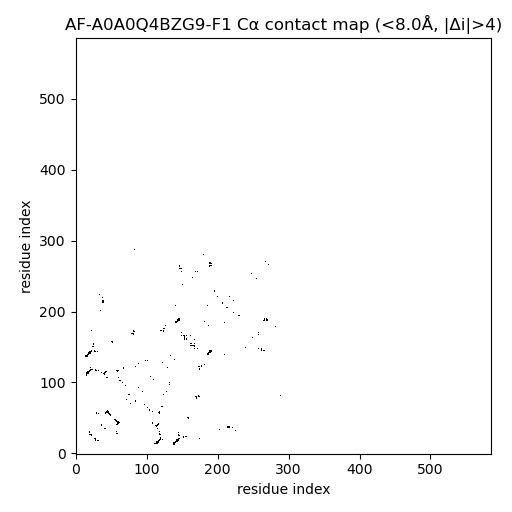-12.514 -23.090 33.425 1.00 92.06 94 ALA A N 1
ATOM 718 C CA . ALA A 1 94 ? -13.567 -22.597 32.535 1.00 92.06 94 ALA A CA 1
ATOM 719 C C . ALA A 1 94 ? -14.838 -23.472 32.552 1.00 92.06 94 ALA A C 1
ATOM 721 O O . ALA A 1 94 ? -15.949 -22.941 32.545 1.00 92.06 94 ALA A O 1
ATOM 722 N N . GLU A 1 95 ? -14.706 -24.799 32.666 1.00 88.75 95 GLU A N 1
ATOM 723 C CA . GLU A 1 95 ? -15.853 -25.716 32.782 1.00 88.75 95 GLU A CA 1
ATOM 724 C C . GLU A 1 95 ? -16.643 -25.511 34.091 1.00 88.75 95 GLU A C 1
ATOM 726 O O . GLU A 1 95 ? -17.878 -25.567 34.108 1.00 88.75 95 GLU A O 1
ATOM 731 N N . ARG A 1 96 ? -15.953 -25.197 35.198 1.00 90.94 96 ARG A N 1
ATOM 732 C CA . ARG A 1 96 ? -16.605 -24.875 36.481 1.00 90.94 96 ARG A CA 1
ATOM 733 C C . ARG A 1 96 ? -17.405 -23.578 36.388 1.00 90.94 96 ARG A C 1
ATOM 735 O O . ARG A 1 96 ? -18.529 -23.527 36.889 1.00 90.94 96 ARG A O 1
ATOM 742 N N . PHE A 1 97 ? -16.860 -22.558 35.723 1.00 95.94 97 PHE A N 1
ATOM 743 C CA . PHE A 1 97 ? -17.596 -21.326 35.434 1.00 95.94 97 PHE A CA 1
ATOM 744 C C . PHE A 1 97 ? -18.778 -21.584 34.487 1.00 95.94 97 PHE A C 1
ATOM 746 O O . PHE A 1 97 ? -19.859 -21.057 34.730 1.00 95.94 97 PHE A O 1
ATOM 753 N N . ALA A 1 98 ? -18.640 -22.456 33.482 1.00 93.75 98 ALA A N 1
ATOM 754 C CA . ALA A 1 98 ? -19.711 -22.749 32.525 1.00 93.75 98 ALA A CA 1
ATOM 755 C C . ALA A 1 98 ? -20.962 -23.346 33.194 1.00 93.75 98 ALA A C 1
ATOM 757 O O . ALA A 1 98 ? -22.085 -22.911 32.936 1.00 93.75 98 ALA A O 1
ATOM 758 N N . ASN A 1 99 ? -20.773 -24.305 34.106 1.00 91.00 99 ASN A N 1
ATOM 759 C CA . ASN A 1 99 ? -21.876 -24.888 34.875 1.00 91.00 99 ASN A CA 1
ATOM 760 C C . ASN A 1 99 ? -22.559 -23.864 35.795 1.00 91.00 99 ASN A C 1
ATOM 762 O O . ASN A 1 99 ? -23.784 -23.867 35.918 1.00 91.00 99 ASN A O 1
ATOM 766 N N . ARG A 1 100 ? -21.780 -22.961 36.404 1.00 95.19 100 ARG A N 1
ATOM 767 C CA . ARG A 1 100 ? -22.305 -21.883 37.252 1.00 95.19 100 ARG A CA 1
ATOM 768 C C . ARG A 1 100 ? -23.072 -20.829 36.453 1.00 95.19 100 ARG A C 1
ATOM 770 O O . ARG A 1 100 ? -24.138 -20.428 36.900 1.00 95.19 100 ARG A O 1
ATOM 777 N N . ALA A 1 101 ? -22.589 -20.427 35.275 1.00 95.56 101 ALA A N 1
ATOM 778 C CA . ALA A 1 101 ? -23.276 -19.449 34.430 1.00 95.56 101 ALA A CA 1
ATOM 779 C C . ALA A 1 101 ? -24.632 -19.954 33.923 1.00 95.56 101 ALA A C 1
ATOM 781 O O . ALA A 1 101 ? -25.600 -19.204 33.985 1.00 95.56 101 ALA A O 1
ATOM 782 N N . ARG A 1 102 ? -24.741 -21.223 33.500 1.00 92.44 102 ARG A N 1
ATOM 783 C CA . ARG A 1 102 ? -26.040 -21.819 33.124 1.00 92.44 102 ARG A CA 1
ATOM 784 C C . ARG A 1 102 ? -27.049 -21.774 34.273 1.00 92.44 102 ARG A C 1
ATOM 786 O O . ARG A 1 102 ? -28.176 -21.328 34.090 1.00 92.44 102 ARG A O 1
ATOM 793 N N . ALA A 1 103 ? -26.632 -22.180 35.475 1.00 93.00 103 ALA A N 1
ATOM 794 C CA . ALA A 1 103 ? -27.482 -22.091 36.663 1.00 93.00 103 ALA A CA 1
ATOM 795 C C . ALA A 1 103 ? -27.873 -20.636 36.986 1.00 93.00 103 ALA A C 1
ATOM 797 O O . ALA A 1 103 ? -29.031 -20.367 37.292 1.00 93.00 103 ALA A O 1
ATOM 798 N N . LEU A 1 104 ? -26.927 -19.701 36.860 1.00 95.00 104 LEU A N 1
ATOM 799 C CA . LEU A 1 104 ? -27.131 -18.284 37.145 1.00 95.00 104 LEU A CA 1
ATOM 800 C C . LEU A 1 104 ? -28.084 -17.604 36.150 1.00 95.00 104 LEU A C 1
ATOM 802 O O . LEU A 1 104 ? -28.960 -16.865 36.579 1.00 95.00 104 LEU A O 1
ATOM 806 N N . VAL A 1 105 ? -27.979 -17.880 34.845 1.00 94.12 105 VAL A N 1
ATOM 807 C CA . VAL A 1 105 ? -28.915 -17.345 33.835 1.00 94.12 105 VAL A CA 1
ATOM 808 C C . VAL A 1 105 ? -30.341 -17.810 34.122 1.00 94.12 105 VAL A C 1
ATOM 810 O O . VAL A 1 105 ? -31.255 -16.990 34.130 1.00 94.12 105 VAL A O 1
ATOM 813 N N . ARG A 1 106 ? -30.530 -19.097 34.433 1.00 91.81 106 ARG A N 1
ATOM 814 C CA . ARG A 1 106 ? -31.849 -19.654 34.779 1.00 91.81 106 ARG A CA 1
ATOM 815 C C . ARG A 1 106 ? -32.394 -19.103 36.100 1.00 91.81 106 ARG A C 1
ATOM 817 O O . ARG A 1 106 ? -33.597 -18.931 36.229 1.00 91.81 106 ARG A O 1
ATOM 824 N N . GLN A 1 107 ? -31.530 -18.809 37.073 1.00 94.31 107 GLN A N 1
ATOM 825 C CA . GLN A 1 107 ? -31.934 -18.157 38.323 1.00 94.31 107 GLN A CA 1
ATOM 826 C C . GLN A 1 107 ? -32.332 -16.690 38.106 1.00 94.31 107 GLN A C 1
ATOM 828 O O . GLN A 1 107 ? -33.288 -16.220 38.714 1.00 94.31 107 GLN A O 1
ATOM 833 N N . GLU A 1 108 ? -31.596 -15.961 37.268 1.00 95.00 108 GLU A N 1
ATOM 834 C CA . GLU A 1 108 ? -31.804 -14.527 37.073 1.00 95.00 108 GLU A CA 1
ATOM 835 C C . GLU A 1 108 ? -32.951 -14.211 36.112 1.00 95.00 108 GLU A C 1
ATOM 837 O O . GLU A 1 108 ? -33.613 -13.197 36.299 1.00 95.00 108 GLU A O 1
ATOM 842 N N . PHE A 1 109 ? -33.203 -15.047 35.103 1.00 93.81 109 PHE A N 1
ATOM 843 C CA . PHE A 1 109 ? -34.222 -14.788 34.077 1.00 93.81 109 PHE A CA 1
ATOM 844 C C . PHE A 1 109 ? -35.388 -15.786 34.082 1.00 93.81 109 PHE A C 1
ATOM 846 O O . PHE A 1 109 ? -36.310 -15.626 33.283 1.00 93.81 109 PHE A O 1
ATOM 853 N N . GLU A 1 110 ? -35.379 -16.773 34.983 1.00 86.44 110 GLU A N 1
ATOM 854 C CA . GLU A 1 110 ? -36.390 -17.837 35.069 1.00 86.44 110 GLU A CA 1
ATOM 855 C C . GLU A 1 110 ? -36.615 -18.514 33.695 1.00 86.44 110 GLU A C 1
ATOM 857 O O . GLU A 1 110 ? -35.688 -18.633 32.890 1.00 86.44 110 GLU A O 1
ATOM 862 N N . ASP A 1 111 ? -37.847 -18.939 33.400 1.00 86.44 111 ASP A N 1
ATOM 863 C CA . ASP A 1 111 ? -38.261 -19.454 32.089 1.00 86.44 111 ASP A CA 1
ATOM 864 C C . ASP A 1 111 ? -38.748 -18.323 31.145 1.00 86.44 111 ASP A C 1
ATOM 866 O O . ASP A 1 111 ? -39.657 -18.518 30.332 1.00 86.44 111 ASP A O 1
ATOM 870 N N . ALA A 1 112 ? -38.207 -17.100 31.261 1.00 92.38 112 ALA A N 1
ATOM 871 C CA . ALA A 1 112 ? -38.662 -15.966 30.453 1.00 92.38 112 ALA A CA 1
ATOM 872 C C . ALA A 1 112 ? -38.365 -16.175 28.949 1.00 92.38 112 ALA A C 1
ATOM 874 O O . ALA A 1 112 ? -37.201 -16.248 28.551 1.00 92.38 112 ALA A O 1
ATOM 875 N N . PRO A 1 113 ? -39.383 -16.173 28.061 1.00 93.06 113 PRO A N 1
ATOM 876 C CA . PRO A 1 113 ? -39.182 -16.447 26.635 1.00 93.06 113 PRO A CA 1
ATOM 877 C C . PRO A 1 113 ? -38.495 -15.296 25.881 1.00 93.06 113 PRO A C 1
ATOM 879 O O . PRO A 1 113 ? -38.013 -15.487 24.767 1.00 93.06 113 PRO A O 1
ATOM 882 N N . LEU A 1 114 ? -38.449 -14.096 26.469 1.00 95.62 114 LEU A N 1
ATOM 883 C CA . LEU A 1 114 ? -37.747 -12.930 25.940 1.00 95.62 114 LEU A CA 1
ATOM 884 C C . LEU A 1 114 ? -37.153 -12.132 27.105 1.00 95.62 114 LEU A C 1
ATOM 886 O O . LEU A 1 114 ? -37.895 -11.535 27.888 1.00 95.62 114 LEU A O 1
ATOM 890 N N . PHE A 1 115 ? -35.828 -12.072 27.196 1.00 96.81 115 PHE A N 1
ATOM 891 C CA . PHE A 1 115 ? -35.117 -11.357 28.260 1.00 96.81 115 PHE A CA 1
ATOM 892 C C . PHE A 1 115 ? -33.986 -10.483 27.714 1.00 96.81 115 PHE A C 1
ATOM 894 O O . PHE A 1 115 ? -33.578 -10.628 26.562 1.00 96.81 115 PHE A O 1
ATOM 901 N N . VAL A 1 116 ? -33.508 -9.533 28.522 1.00 96.88 116 VAL A N 1
ATOM 902 C CA . VAL A 1 116 ? -32.362 -8.679 28.179 1.00 96.88 116 VAL A CA 1
ATOM 903 C C . VAL A 1 116 ? -31.189 -8.957 29.117 1.00 96.88 116 VAL A C 1
ATOM 905 O O . VAL A 1 116 ? -31.270 -8.712 30.319 1.00 96.88 116 VAL A O 1
ATOM 908 N N . LEU A 1 117 ? -30.082 -9.446 28.554 1.00 96.88 117 LEU A N 1
ATOM 909 C CA . LEU A 1 117 ? -28.824 -9.627 29.273 1.00 96.88 117 LEU A CA 1
ATOM 910 C C . LEU A 1 117 ? -27.891 -8.459 28.953 1.00 96.88 117 LEU A C 1
ATOM 912 O O . LEU A 1 117 ? -27.595 -8.174 27.791 1.00 96.88 117 LEU A O 1
ATOM 916 N N . LYS A 1 118 ? -27.417 -7.787 29.999 1.00 95.31 118 LYS A N 1
ATOM 917 C CA . LYS A 1 118 ? -26.458 -6.690 29.902 1.00 95.31 118 LYS A CA 1
ATOM 918 C C . LYS A 1 118 ? -25.555 -6.706 31.123 1.00 95.31 118 LYS A C 1
ATOM 920 O O . LYS A 1 118 ? -26.048 -6.588 32.235 1.00 95.31 118 LYS A O 1
ATOM 925 N N . ASP A 1 119 ? -24.254 -6.767 30.884 1.00 95.25 119 ASP A N 1
ATOM 926 C CA . ASP A 1 119 ? -23.186 -6.315 31.779 1.00 95.25 119 ASP A CA 1
ATOM 927 C C . ASP A 1 119 ? -22.013 -5.908 30.859 1.00 95.25 119 ASP A C 1
ATOM 929 O O . ASP A 1 119 ? -21.722 -6.641 29.906 1.00 95.25 119 ASP A O 1
ATOM 933 N N . PRO A 1 120 ? -21.353 -4.747 31.049 1.00 93.75 120 PRO A N 1
ATOM 934 C CA . PRO A 1 120 ? -20.300 -4.297 30.141 1.00 93.75 120 PRO A CA 1
ATOM 935 C C . PRO A 1 120 ? -19.146 -5.292 29.976 1.00 93.75 120 PRO A C 1
ATOM 937 O O . PRO A 1 120 ? -18.597 -5.388 28.880 1.00 93.75 120 PRO A O 1
ATOM 940 N N . ARG A 1 121 ? -18.780 -6.054 31.016 1.00 95.31 121 ARG A N 1
ATOM 941 C CA . ARG A 1 121 ? -17.676 -7.035 30.984 1.00 95.31 121 ARG A CA 1
ATOM 942 C C . ARG A 1 121 ? -17.980 -8.188 30.036 1.00 95.31 121 ARG A C 1
ATOM 944 O O . ARG A 1 121 ? -17.050 -8.789 29.502 1.00 95.31 121 ARG A O 1
ATOM 951 N N . ILE A 1 122 ? -19.256 -8.443 29.732 1.00 97.12 122 ILE A N 1
ATOM 952 C CA . ILE A 1 122 ? -19.638 -9.397 28.684 1.00 97.12 122 ILE A CA 1
ATOM 953 C C . ILE A 1 122 ? -19.038 -8.984 27.331 1.00 97.12 122 ILE A C 1
ATOM 955 O O . ILE A 1 122 ? -18.772 -9.858 26.528 1.00 97.12 122 ILE A O 1
ATOM 959 N N . CYS A 1 123 ? -18.684 -7.716 27.086 1.00 97.31 123 CYS A N 1
ATOM 960 C CA . CYS A 1 123 ? -17.902 -7.335 25.900 1.00 97.31 123 CYS A CA 1
ATOM 961 C C . CYS A 1 123 ? -16.541 -8.054 25.829 1.00 97.31 123 CYS A C 1
ATOM 963 O O . CYS A 1 123 ? -16.178 -8.577 24.780 1.00 97.31 123 CYS A O 1
ATOM 965 N N . ARG A 1 124 ? -15.815 -8.129 26.957 1.00 96.06 124 ARG A N 1
ATOM 966 C CA . ARG A 1 124 ? -14.534 -8.853 27.088 1.00 96.06 124 ARG A CA 1
ATOM 967 C C . ARG A 1 124 ? -14.717 -10.375 26.990 1.00 96.06 124 ARG A C 1
ATOM 969 O O . ARG A 1 124 ? -13.825 -11.080 26.533 1.00 96.06 124 ARG A O 1
ATOM 976 N N . LEU A 1 125 ? -15.877 -10.868 27.430 1.00 96.50 125 LEU A N 1
ATOM 977 C CA . LEU A 1 125 ? -16.208 -12.290 27.590 1.00 96.50 125 LEU A CA 1
ATOM 978 C C . LEU A 1 125 ? -17.220 -12.802 26.540 1.00 96.50 125 LEU A C 1
ATOM 980 O O . LEU A 1 125 ? -17.807 -13.872 26.713 1.00 96.50 125 LEU A O 1
ATOM 984 N N . ALA A 1 126 ? -17.461 -12.043 25.464 1.00 95.69 126 ALA A N 1
ATOM 985 C CA . ALA A 1 126 ? -18.647 -12.200 24.611 1.00 95.69 126 ALA A CA 1
ATOM 986 C C . ALA A 1 126 ? -18.707 -13.570 23.933 1.00 95.69 126 ALA A C 1
ATOM 988 O O . ALA A 1 126 ? -19.757 -14.207 23.919 1.00 95.69 126 ALA A O 1
ATOM 989 N N . LYS A 1 127 ? -17.562 -14.049 23.436 1.00 93.38 127 LYS A N 1
ATOM 990 C CA . LYS A 1 127 ? -17.397 -15.379 22.836 1.00 93.38 127 LYS A CA 1
ATOM 991 C C . LYS A 1 127 ? -17.894 -16.476 23.782 1.00 93.38 127 LYS A C 1
ATOM 993 O O . LYS A 1 127 ? -18.725 -17.291 23.405 1.00 93.38 127 LYS A O 1
ATOM 998 N N . TRP A 1 128 ? -17.436 -16.433 25.030 1.00 95.06 128 TRP A N 1
ATOM 999 C CA . TRP A 1 128 ? -17.773 -17.422 26.047 1.00 95.06 128 TRP A CA 1
ATOM 1000 C C . TRP A 1 128 ? -19.248 -17.358 26.447 1.00 95.06 128 TRP A C 1
ATOM 1002 O O . TRP A 1 128 ? -19.921 -18.383 26.459 1.00 95.06 128 TRP A O 1
ATOM 1012 N N . TRP A 1 129 ? -19.791 -16.162 26.691 1.00 96.69 129 TRP A N 1
ATOM 1013 C CA . TRP A 1 129 ? -21.214 -16.004 27.014 1.00 96.69 129 TRP A CA 1
ATOM 1014 C C . TRP A 1 129 ? -22.143 -16.438 25.872 1.00 96.69 129 TRP A C 1
ATOM 1016 O O . TRP A 1 129 ? -23.175 -17.053 26.135 1.00 96.69 129 TRP A O 1
ATOM 1026 N N . LEU A 1 130 ? -21.770 -16.186 24.612 1.00 96.00 130 LEU A N 1
ATOM 1027 C CA . LEU A 1 130 ? -22.508 -16.676 23.444 1.00 96.00 130 LEU A CA 1
ATOM 1028 C C . LEU A 1 130 ? -22.495 -18.205 23.337 1.00 96.00 130 LEU A C 1
ATOM 1030 O O . LEU A 1 130 ? -23.507 -18.789 22.948 1.00 96.00 130 LEU A O 1
ATOM 1034 N N . ASP A 1 131 ? -21.383 -18.852 23.688 1.00 93.81 131 ASP A N 1
ATOM 1035 C CA . ASP A 1 131 ? -21.286 -20.314 23.718 1.00 93.81 131 ASP A CA 1
ATOM 1036 C C . ASP A 1 131 ? -22.113 -20.909 24.876 1.00 93.81 131 ASP A C 1
ATOM 1038 O O . ASP A 1 131 ? -22.783 -21.927 24.692 1.00 93.81 131 ASP A O 1
ATOM 1042 N N . ILE A 1 132 ? -22.157 -20.248 26.043 1.00 94.44 132 ILE A N 1
ATOM 1043 C CA . ILE A 1 132 ? -23.030 -20.638 27.165 1.00 94.44 132 ILE A CA 1
ATOM 1044 C C . ILE A 1 132 ? -24.510 -20.538 26.781 1.00 94.44 132 ILE A C 1
ATOM 1046 O O . ILE A 1 132 ? -25.229 -21.526 26.939 1.00 94.44 132 ILE A O 1
ATOM 1050 N N . LEU A 1 133 ? -24.956 -19.398 26.240 1.00 94.81 133 LEU A N 1
ATOM 1051 C CA . LEU A 1 133 ? -26.348 -19.195 25.812 1.00 94.81 133 LEU A CA 1
ATOM 1052 C C . LEU A 1 133 ? -26.757 -20.198 24.722 1.00 94.81 133 LEU A C 1
ATOM 1054 O O . LEU A 1 133 ? -27.811 -20.821 24.826 1.00 94.81 133 LEU A O 1
ATOM 1058 N N . ALA A 1 134 ? -25.890 -20.432 23.732 1.00 93.69 134 ALA A N 1
ATOM 1059 C CA . ALA A 1 134 ? -26.133 -21.436 22.698 1.00 93.69 134 ALA A CA 1
ATOM 1060 C C . ALA A 1 134 ? -26.189 -22.872 23.258 1.00 93.69 134 ALA A C 1
ATOM 1062 O O . ALA A 1 134 ? -26.943 -23.692 22.738 1.00 93.69 134 ALA A O 1
ATOM 1063 N N . SER A 1 135 ? -25.430 -23.185 24.319 1.00 91.81 135 SER A N 1
ATOM 1064 C CA . SER A 1 135 ? -25.471 -24.504 24.977 1.00 91.81 135 SER A CA 1
ATOM 1065 C C . SER A 1 135 ? -26.766 -24.772 25.757 1.00 91.81 135 SER A C 1
ATOM 1067 O O . SER A 1 135 ? -27.115 -25.934 25.949 1.00 91.81 135 SER A O 1
ATOM 1069 N N . ASP A 1 136 ? -27.479 -23.714 26.156 1.00 89.62 136 ASP A N 1
ATOM 1070 C CA . ASP A 1 136 ? -28.786 -23.759 26.830 1.00 89.62 136 ASP A CA 1
ATOM 1071 C C . ASP A 1 136 ? -29.966 -23.513 25.856 1.00 89.62 136 ASP A C 1
ATOM 1073 O O . ASP A 1 136 ? -31.084 -23.243 26.285 1.00 89.62 136 ASP A O 1
ATOM 1077 N N . ASP A 1 137 ? -29.731 -23.645 24.542 1.00 91.56 137 ASP A N 1
ATOM 1078 C CA . ASP A 1 137 ? -30.724 -23.498 23.460 1.00 91.56 137 ASP A CA 1
ATOM 1079 C C . ASP A 1 137 ? -31.373 -22.095 23.365 1.00 91.56 137 ASP A C 1
ATOM 1081 O O . ASP A 1 137 ? -32.486 -21.942 22.861 1.00 91.56 137 ASP A O 1
ATOM 1085 N N . VAL A 1 138 ? -30.665 -21.053 23.827 1.00 93.50 138 VAL A N 1
ATOM 1086 C CA . VAL A 1 138 ? -31.124 -19.653 23.808 1.00 93.50 138 VAL A CA 1
ATOM 1087 C C . VAL A 1 138 ? -30.677 -18.943 22.526 1.00 93.50 138 VAL A C 1
ATOM 1089 O O . VAL A 1 138 ? -29.482 -18.746 22.279 1.00 93.50 138 VAL A O 1
ATOM 1092 N N . ASP A 1 139 ? -31.639 -18.473 21.730 1.00 94.31 139 ASP A N 1
ATOM 1093 C CA . ASP A 1 139 ? -31.359 -17.647 20.553 1.00 94.31 139 ASP A CA 1
ATOM 1094 C C . ASP A 1 139 ? -30.888 -16.249 21.002 1.00 94.31 139 ASP A C 1
ATOM 1096 O O . ASP A 1 139 ? -31.500 -15.616 21.862 1.00 94.31 139 ASP A O 1
ATOM 1100 N N . THR A 1 140 ? -29.788 -15.738 20.437 1.00 95.50 140 THR A N 1
ATOM 1101 C CA . THR A 1 140 ? -29.199 -14.454 20.869 1.00 95.50 140 THR A CA 1
ATOM 1102 C C . THR A 1 140 ? -29.305 -13.370 19.796 1.00 95.50 140 THR A C 1
ATOM 1104 O O . THR A 1 140 ? -28.802 -13.534 18.685 1.00 95.50 140 THR A O 1
ATOM 1107 N N . SER A 1 141 ? -29.905 -12.236 20.163 1.00 95.94 141 SER A N 1
ATOM 1108 C CA . SER A 1 141 ? -30.044 -11.019 19.350 1.00 95.94 141 SER A CA 1
ATOM 1109 C C . SER A 1 141 ? -29.165 -9.908 19.922 1.00 95.94 141 SER A C 1
ATOM 1111 O O . SER A 1 141 ? -29.389 -9.474 21.050 1.00 95.94 141 SER A O 1
ATOM 1113 N N . ILE A 1 142 ? -28.148 -9.454 19.189 1.00 98.00 142 ILE A N 1
ATOM 1114 C CA . ILE A 1 142 ? -27.070 -8.635 19.770 1.00 98.00 142 ILE A CA 1
ATOM 1115 C C . ILE A 1 142 ? -27.262 -7.156 19.424 1.00 98.00 142 ILE A C 1
ATOM 1117 O O . ILE A 1 142 ? -27.281 -6.798 18.249 1.00 98.00 142 ILE A O 1
ATOM 1121 N N . ILE A 1 143 ? -27.351 -6.270 20.420 1.00 97.81 143 ILE A N 1
ATOM 1122 C CA . ILE A 1 143 ? -27.422 -4.818 20.186 1.00 97.81 143 ILE A CA 1
ATOM 1123 C C . ILE A 1 143 ? -26.209 -4.124 20.801 1.00 97.81 143 ILE A C 1
ATOM 1125 O O . ILE A 1 143 ? -25.939 -4.254 21.995 1.00 97.81 143 ILE A O 1
ATOM 1129 N N . MET A 1 144 ? -25.500 -3.352 19.977 1.00 97.69 144 MET A N 1
ATOM 1130 C CA . MET A 1 144 ? -24.276 -2.646 20.341 1.00 97.69 144 MET A CA 1
ATOM 1131 C C . MET A 1 144 ? -24.492 -1.129 20.401 1.00 97.69 144 MET A C 1
ATOM 1133 O O . MET A 1 144 ? -24.431 -0.456 19.365 1.00 97.69 144 MET A O 1
ATOM 1137 N N . PRO A 1 145 ? -24.776 -0.563 21.592 1.00 96.12 145 PRO A N 1
ATOM 1138 C CA . PRO A 1 145 ? -24.811 0.876 21.791 1.00 96.12 145 PRO A CA 1
ATOM 1139 C C . PRO A 1 145 ? -23.390 1.444 21.901 1.00 96.12 145 PRO A C 1
ATOM 1141 O O . PRO A 1 145 ? -22.620 1.065 22.785 1.00 96.12 145 PRO A O 1
ATOM 1144 N N . VAL A 1 146 ? -23.065 2.401 21.032 1.00 94.75 146 VAL A N 1
ATOM 1145 C CA . VAL A 1 146 ? -21.790 3.133 21.045 1.00 94.75 146 VAL A CA 1
ATOM 1146 C C . VAL A 1 146 ? -21.985 4.609 21.379 1.00 94.75 146 VAL A C 1
ATOM 1148 O O . VAL A 1 146 ? -23.003 5.226 21.060 1.00 94.75 146 VAL A O 1
ATOM 1151 N N . ARG A 1 147 ? -20.984 5.202 22.021 1.00 93.44 147 ARG A N 1
ATOM 1152 C CA . ARG A 1 147 ? -20.931 6.621 22.391 1.00 93.44 147 ARG A CA 1
ATOM 1153 C C . ARG A 1 147 ? -19.537 7.155 22.083 1.00 93.44 147 ARG A C 1
ATOM 1155 O O . ARG A 1 147 ? -18.605 6.355 22.011 1.00 93.44 147 ARG A O 1
ATOM 1162 N N . ASP A 1 148 ? -19.424 8.470 21.901 1.00 91.62 148 ASP A N 1
ATOM 1163 C CA . ASP A 1 148 ? -18.140 9.138 21.694 1.00 91.62 148 ASP A CA 1
ATOM 1164 C C . ASP A 1 148 ? -17.141 8.733 22.803 1.00 91.62 148 ASP A C 1
ATOM 1166 O O . ASP A 1 148 ? -17.481 8.841 23.991 1.00 91.62 148 ASP A O 1
ATOM 1170 N N . PRO A 1 149 ? -15.934 8.251 22.451 1.00 92.62 149 PRO A N 1
ATOM 1171 C CA . PRO A 1 149 ? -14.930 7.811 23.420 1.00 92.62 149 PRO A CA 1
ATOM 1172 C C . PRO A 1 149 ? -14.537 8.904 24.422 1.00 92.62 149 PRO A C 1
ATOM 1174 O O . PRO A 1 149 ? -14.224 8.601 25.572 1.00 92.62 149 PRO A O 1
ATOM 1177 N N . SER A 1 150 ? -14.597 10.173 24.015 1.00 88.56 150 SER A N 1
ATOM 1178 C CA . SER A 1 150 ? -14.289 11.344 24.846 1.00 88.56 150 SER A CA 1
ATOM 1179 C C . SER A 1 150 ? -15.388 11.592 25.880 1.00 88.56 150 SER A C 1
ATOM 1181 O O . SER A 1 150 ? -15.095 11.846 27.047 1.00 88.56 150 SER A O 1
ATOM 1183 N N . GLU A 1 151 ? -16.663 11.447 25.496 1.00 87.38 151 GLU A N 1
ATOM 1184 C CA . GLU A 1 151 ? -17.786 11.506 26.444 1.00 87.38 151 GLU A CA 1
ATOM 1185 C C . GLU A 1 151 ? -17.748 10.342 27.445 1.00 87.38 151 GLU A C 1
ATOM 1187 O O . GLU A 1 151 ? -18.060 10.523 28.627 1.00 87.38 151 GLU A O 1
ATOM 1192 N N . VAL A 1 152 ? -17.360 9.146 26.986 1.00 87.88 152 VAL A N 1
ATOM 1193 C CA . VAL A 1 152 ? -17.173 7.965 27.842 1.00 87.88 152 VAL A CA 1
ATOM 1194 C C . VAL A 1 152 ? -16.039 8.202 28.837 1.00 87.88 152 VAL A C 1
ATOM 1196 O O . VAL A 1 152 ? -16.260 8.054 30.038 1.00 87.88 152 VAL A O 1
ATOM 1199 N N . ALA A 1 153 ? -14.871 8.640 28.366 1.00 86.38 153 ALA A N 1
ATOM 1200 C CA . ALA A 1 153 ? -13.712 8.936 29.202 1.00 86.38 153 ALA A CA 1
ATOM 1201 C C . ALA A 1 153 ? -14.004 10.041 30.232 1.00 86.38 153 ALA A C 1
ATOM 1203 O O . ALA A 1 153 ? -13.779 9.839 31.424 1.00 86.38 153 ALA A O 1
ATOM 1204 N N . ALA A 1 154 ? -14.614 11.156 29.816 1.00 80.38 154 ALA A N 1
ATOM 1205 C CA . ALA A 1 154 ? -15.036 12.221 30.728 1.00 80.38 154 ALA A CA 1
ATOM 1206 C C .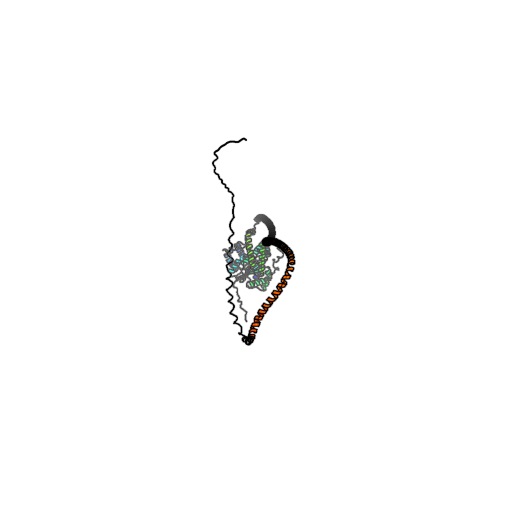 ALA A 1 154 ? -16.077 11.739 31.758 1.00 80.38 154 ALA A C 1
ATOM 1208 O O . ALA A 1 154 ? -16.097 12.214 32.894 1.00 80.38 154 ALA A O 1
ATOM 1209 N N . SER A 1 155 ? -16.943 10.786 31.393 1.00 81.81 155 SER A N 1
ATOM 1210 C CA . SER A 1 155 ? -17.898 10.186 32.328 1.00 81.81 155 SER A CA 1
ATOM 1211 C C . SER A 1 155 ? -17.268 9.165 33.283 1.00 81.81 155 SER A C 1
ATOM 1213 O O . SER A 1 155 ? -17.822 8.983 34.367 1.00 81.81 155 SER A O 1
ATOM 1215 N N . LEU A 1 156 ? -16.176 8.495 32.905 1.00 81.50 156 LEU A N 1
ATOM 1216 C CA . LEU A 1 156 ? -15.409 7.617 33.795 1.00 81.50 156 LEU A CA 1
ATOM 1217 C C . LEU A 1 156 ? -14.595 8.452 34.791 1.00 81.50 156 LEU A C 1
ATOM 1219 O O . LEU A 1 156 ? -14.739 8.258 35.994 1.00 81.50 156 LEU A O 1
ATOM 1223 N N . LEU A 1 157 ? -13.893 9.486 34.314 1.00 78.00 157 LEU A N 1
ATOM 1224 C CA . LEU A 1 157 ? -13.172 10.450 35.153 1.00 78.00 157 LEU A CA 1
ATOM 1225 C C . LEU A 1 157 ? -14.056 11.027 36.275 1.00 78.00 157 LEU A C 1
ATOM 1227 O O . LEU A 1 157 ? -13.629 11.086 37.425 1.00 78.00 157 LEU A O 1
ATOM 1231 N N . ARG A 1 158 ? -15.315 11.384 35.972 1.00 75.81 158 ARG A N 1
ATOM 1232 C CA . ARG A 1 158 ? -16.294 11.841 36.982 1.00 75.81 158 ARG A CA 1
ATOM 1233 C C . ARG A 1 158 ? -16.792 10.746 37.937 1.00 75.81 158 ARG A C 1
ATOM 1235 O O . ARG A 1 158 ? -17.262 11.085 39.018 1.00 75.81 158 ARG A O 1
ATOM 1242 N N . ARG A 1 159 ? -16.759 9.468 37.541 1.00 73.44 159 ARG A N 1
ATOM 1243 C CA . ARG A 1 159 ? -17.278 8.335 38.332 1.00 73.44 159 ARG A CA 1
ATOM 1244 C C . ARG A 1 159 ? -16.277 7.866 39.385 1.00 73.44 159 ARG A C 1
ATOM 1246 O O . ARG A 1 159 ? -16.673 7.614 40.517 1.00 73.44 159 ARG A O 1
ATOM 1253 N N . ASP A 1 160 ? -15.024 7.682 38.982 1.00 73.75 160 ASP A N 1
ATOM 1254 C CA . ASP A 1 160 ? -14.003 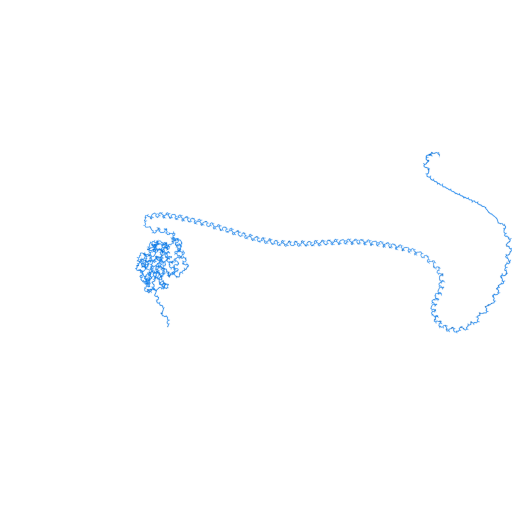6.966 39.762 1.00 73.75 160 ASP A CA 1
ATOM 1255 C C . ASP A 1 160 ? -12.580 7.532 39.600 1.00 73.75 160 ASP A C 1
ATOM 1257 O O . ASP A 1 160 ? -11.639 6.995 40.177 1.00 73.75 160 ASP A O 1
ATOM 1261 N N . GLY A 1 161 ? -12.410 8.630 38.857 1.00 73.62 161 GLY A N 1
ATOM 1262 C CA . GLY A 1 161 ? -11.101 9.243 38.630 1.00 73.62 161 GLY A CA 1
ATOM 1263 C C . GLY A 1 161 ? -10.270 8.601 37.515 1.00 73.62 161 GLY A C 1
ATOM 1264 O O . GLY A 1 161 ? -9.122 9.005 37.341 1.00 73.62 161 GLY A O 1
ATOM 1265 N N . THR A 1 162 ? -10.818 7.655 36.737 1.00 75.50 162 THR A N 1
ATOM 1266 C CA . THR A 1 162 ? -10.128 7.076 35.566 1.00 75.50 162 THR A CA 1
ATOM 1267 C C . THR A 1 162 ? -9.626 8.175 34.624 1.00 75.50 162 THR A C 1
ATOM 1269 O O . THR A 1 162 ? -10.421 8.969 34.114 1.00 75.50 162 THR A O 1
ATOM 1272 N N . TYR A 1 163 ? -8.317 8.205 34.352 1.00 80.62 163 TYR A N 1
ATOM 1273 C CA . TYR A 1 163 ? -7.715 9.174 33.434 1.00 80.62 163 TYR A CA 1
ATOM 1274 C C . TYR A 1 163 ? -8.305 9.074 32.022 1.00 80.62 163 TYR A C 1
ATOM 1276 O O . TYR A 1 163 ? -8.674 7.997 31.554 1.00 80.62 163 TYR A O 1
ATOM 1284 N N . GLU A 1 164 ? -8.358 10.207 31.316 1.00 78.94 164 GLU A N 1
ATOM 1285 C CA . GLU A 1 164 ? -9.024 10.306 30.012 1.00 78.94 164 GLU A CA 1
ATOM 1286 C C . GLU A 1 164 ? -8.475 9.295 28.989 1.00 78.94 164 GLU A C 1
ATOM 1288 O O . GLU A 1 164 ? -9.237 8.605 28.308 1.00 78.94 164 GLU A O 1
ATOM 1293 N N . TRP A 1 165 ? -7.147 9.157 28.928 1.00 80.00 165 TRP A N 1
ATOM 1294 C CA . TRP A 1 165 ? -6.469 8.212 28.044 1.00 80.00 165 TRP A CA 1
ATOM 1295 C C . TRP A 1 165 ? -6.815 6.757 28.393 1.00 80.00 165 TRP A C 1
ATOM 1297 O O . TRP A 1 165 ? -7.160 5.980 27.504 1.00 80.00 165 TRP A O 1
ATOM 1307 N N . THR A 1 166 ? -6.824 6.396 29.680 1.00 84.38 166 THR A N 1
ATOM 1308 C CA . THR A 1 166 ? -7.193 5.053 30.152 1.00 84.38 166 THR A CA 1
ATOM 1309 C C . THR A 1 166 ? -8.653 4.747 29.821 1.00 84.38 166 THR A C 1
ATOM 1311 O O . THR A 1 166 ? -8.960 3.660 29.339 1.00 84.38 166 THR A O 1
ATOM 1314 N N . GLY A 1 167 ? -9.550 5.727 29.981 1.00 89.00 167 GLY A N 1
ATOM 1315 C CA . GLY A 1 167 ? -10.957 5.617 29.591 1.00 89.00 167 GLY A CA 1
ATOM 1316 C C . GLY A 1 167 ? -11.148 5.383 28.087 1.00 89.00 167 GLY A C 1
ATOM 1317 O O . GLY A 1 167 ? -11.958 4.538 27.700 1.00 89.00 167 GLY A O 1
ATOM 1318 N N . LYS A 1 168 ? -10.364 6.065 27.239 1.00 91.62 168 LYS A N 1
ATOM 1319 C CA . LYS A 1 168 ? -10.338 5.858 25.778 1.00 91.62 168 LYS A CA 1
ATOM 1320 C C . LYS A 1 168 ? -9.808 4.464 25.397 1.00 91.62 168 LYS A C 1
ATOM 1322 O O . LYS A 1 168 ? -10.414 3.804 24.552 1.00 91.62 168 LYS A O 1
ATOM 1327 N N . LEU A 1 169 ? -8.740 3.977 26.040 1.00 92.81 169 LEU A N 1
ATOM 1328 C CA . LEU A 1 169 ? -8.204 2.624 25.803 1.00 92.81 169 LEU A CA 1
ATOM 1329 C C . LEU A 1 169 ? -9.154 1.517 26.287 1.00 92.81 169 LEU A C 1
ATOM 1331 O O . LEU A 1 169 ? -9.325 0.512 25.596 1.00 92.81 169 LEU A O 1
ATOM 1335 N N . LEU A 1 170 ? -9.819 1.709 27.430 1.00 93.12 170 LEU A N 1
ATOM 1336 C CA . LEU A 1 170 ? -10.848 0.791 27.925 1.00 93.12 170 LEU A CA 1
ATOM 1337 C C . LEU A 1 170 ? -12.052 0.733 26.987 1.00 93.12 170 LEU A C 1
ATOM 1339 O O . LEU A 1 170 ? -12.515 -0.357 26.651 1.00 93.12 170 LEU A O 1
ATOM 1343 N N . TRP A 1 171 ? -12.525 1.887 26.511 1.00 95.94 171 TRP A N 1
ATOM 1344 C CA . TRP A 1 171 ? -13.566 1.947 25.488 1.00 95.94 171 TRP A CA 1
ATOM 1345 C C . TRP A 1 171 ? -13.159 1.157 24.234 1.00 95.94 171 TRP A C 1
ATOM 1347 O O . TRP A 1 171 ? -13.917 0.290 23.792 1.00 95.94 171 TRP A O 1
ATOM 1357 N N . LEU A 1 172 ? -11.941 1.381 23.725 1.00 97.00 172 LEU A N 1
ATOM 1358 C CA . LEU A 1 172 ? -11.416 0.702 22.537 1.00 97.00 172 LEU A CA 1
ATOM 1359 C C . LEU A 1 172 ? -11.360 -0.816 22.740 1.00 97.00 172 LEU A C 1
ATOM 1361 O O . LEU A 1 172 ? -11.864 -1.568 21.906 1.00 97.00 172 LEU A O 1
ATOM 1365 N N . ARG A 1 173 ? -10.810 -1.273 23.873 1.00 96.56 173 ARG A N 1
ATOM 1366 C CA . ARG A 1 173 ? -10.722 -2.698 24.218 1.00 96.56 173 ARG A CA 1
ATOM 1367 C C . ARG A 1 173 ? -12.095 -3.365 24.239 1.00 96.56 173 ARG A C 1
ATOM 1369 O O . ARG A 1 173 ? -12.270 -4.415 23.628 1.00 96.56 173 ARG A O 1
ATOM 1376 N N . TYR A 1 174 ? -13.062 -2.764 24.929 1.00 97.50 174 TYR A N 1
ATOM 1377 C CA . TYR A 1 174 ? -14.410 -3.322 25.048 1.00 97.50 174 TYR A CA 1
ATOM 1378 C C . TYR A 1 174 ? -15.122 -3.388 23.691 1.00 97.50 174 TYR A C 1
ATOM 1380 O O . TYR A 1 174 ? -15.759 -4.396 23.394 1.00 97.50 174 TYR A O 1
ATOM 1388 N N . VAL A 1 175 ? -15.001 -2.349 22.858 1.00 97.75 175 VAL A N 1
ATOM 1389 C CA . VAL A 1 175 ? -15.621 -2.326 21.524 1.00 97.75 175 VAL A CA 1
ATOM 1390 C C . VAL A 1 175 ? -14.988 -3.366 20.597 1.00 97.75 175 VAL A C 1
ATOM 1392 O O . VAL A 1 175 ? -15.723 -4.119 19.962 1.00 97.75 175 VAL A O 1
ATOM 1395 N N . LEU A 1 176 ? -13.656 -3.466 20.549 1.00 98.00 176 LEU A N 1
ATOM 1396 C CA . LEU A 1 176 ? -12.961 -4.430 19.684 1.00 98.00 176 LEU A CA 1
ATOM 1397 C C . LEU A 1 176 ? -13.202 -5.886 20.102 1.00 98.00 176 LEU A C 1
ATOM 1399 O O . LEU A 1 176 ? -13.449 -6.721 19.234 1.00 98.00 176 LEU A O 1
ATOM 1403 N N . ASP A 1 177 ? -13.145 -6.198 21.403 1.00 97.50 177 ASP A N 1
ATOM 1404 C CA . ASP A 1 177 ? -13.367 -7.564 21.898 1.00 97.50 177 ASP A CA 1
ATOM 1405 C C . ASP A 1 177 ? -14.829 -8.007 21.673 1.00 97.50 177 ASP A C 1
ATOM 1407 O O . ASP A 1 177 ? -15.064 -9.139 21.241 1.00 97.50 177 ASP A O 1
ATOM 1411 N N . ALA A 1 178 ? -15.809 -7.110 21.856 1.00 97.38 178 ALA A N 1
ATOM 1412 C CA . ALA A 1 178 ? -17.206 -7.395 21.528 1.00 97.38 178 ALA A CA 1
ATOM 1413 C C . ALA A 1 178 ? -17.419 -7.568 20.016 1.00 97.38 178 ALA A C 1
ATOM 1415 O O . ALA A 1 178 ? -18.126 -8.483 19.589 1.00 97.38 178 ALA A O 1
ATOM 1416 N N . GLU A 1 179 ? -16.821 -6.706 19.192 1.00 97.62 179 GLU A N 1
ATOM 1417 C CA . GLU A 1 179 ? -16.964 -6.768 17.739 1.00 97.62 179 GLU A CA 1
ATOM 1418 C C . GLU A 1 179 ? -16.424 -8.095 17.194 1.00 97.62 179 GLU A C 1
ATOM 1420 O O . GLU A 1 179 ? -17.184 -8.849 16.584 1.00 97.62 179 GLU A O 1
ATOM 1425 N N . ILE A 1 180 ? -15.164 -8.446 17.469 1.00 97.19 180 ILE A N 1
ATOM 1426 C CA . ILE A 1 180 ? -14.566 -9.668 16.910 1.00 97.19 180 ILE A CA 1
ATOM 1427 C C . ILE A 1 180 ? -15.315 -10.932 17.357 1.00 97.19 180 ILE A C 1
ATOM 1429 O O . ILE A 1 180 ? -15.551 -11.833 16.550 1.00 97.19 180 ILE A O 1
ATOM 1433 N N . ALA A 1 181 ? -15.756 -10.983 18.618 1.00 96.50 181 ALA A N 1
ATOM 1434 C CA . ALA A 1 181 ? -16.431 -12.140 19.202 1.00 96.50 181 ALA A CA 1
ATOM 1435 C C . ALA A 1 181 ? -17.863 -12.368 18.687 1.00 96.50 181 ALA A C 1
ATOM 1437 O O . ALA A 1 181 ? -18.422 -13.446 18.893 1.00 96.50 181 ALA A O 1
ATOM 1438 N N . THR A 1 182 ? -18.471 -11.370 18.040 1.00 97.00 182 THR A N 1
ATOM 1439 C CA . THR A 1 182 ? -19.876 -11.413 17.597 1.00 97.00 182 THR A CA 1
ATOM 1440 C C . THR A 1 182 ? -20.037 -11.463 16.077 1.00 97.00 182 THR A C 1
ATOM 1442 O O . THR A 1 182 ? -21.168 -11.509 15.587 1.00 97.00 182 THR A O 1
ATOM 1445 N N . ARG A 1 183 ? -18.935 -11.495 15.310 1.00 95.81 183 ARG A N 1
ATOM 1446 C CA . ARG A 1 183 ? -18.980 -11.660 13.847 1.00 95.81 183 ARG A CA 1
ATOM 1447 C C . ARG A 1 183 ? -19.739 -12.934 13.464 1.00 95.81 183 ARG A C 1
ATOM 1449 O O . ARG A 1 183 ? -19.592 -13.980 14.091 1.00 95.81 183 ARG A O 1
ATOM 1456 N N . GLY A 1 184 ? -20.565 -12.843 12.422 1.00 92.25 184 GLY A N 1
ATOM 1457 C CA . GLY A 1 184 ? -21.396 -13.958 11.948 1.00 92.25 184 GLY A CA 1
ATOM 1458 C C . GLY A 1 184 ? -22.639 -14.263 12.798 1.00 92.25 184 GLY A C 1
ATOM 1459 O O . GLY A 1 184 ? -23.400 -15.160 12.439 1.00 92.25 184 GLY A O 1
ATOM 1460 N N . ARG A 1 185 ? -22.885 -13.527 13.891 1.00 92.81 185 ARG A N 1
ATOM 1461 C CA . ARG A 1 185 ? -24.169 -13.519 14.616 1.00 92.81 185 ARG A CA 1
ATOM 1462 C C . ARG A 1 185 ? -25.044 -12.366 14.104 1.00 92.81 185 ARG A C 1
ATOM 1464 O O . ARG A 1 185 ? -24.528 -11.391 13.563 1.00 92.81 185 ARG A O 1
ATOM 1471 N N . ALA A 1 186 ? -26.361 -12.446 14.303 1.00 91.81 186 ALA A N 1
ATOM 1472 C CA . ALA A 1 186 ? -27.247 -11.313 14.041 1.00 91.81 186 ALA A CA 1
ATOM 1473 C C . ALA A 1 186 ? -26.957 -10.190 15.052 1.00 91.81 186 ALA A C 1
ATOM 1475 O O . ALA A 1 186 ? -27.064 -10.403 16.266 1.00 91.81 186 ALA A O 1
ATOM 1476 N N . ARG A 1 187 ? -26.580 -9.002 14.562 1.00 95.69 187 ARG A N 1
ATOM 1477 C CA . ARG A 1 187 ? -26.180 -7.871 15.406 1.00 95.69 187 ARG A CA 1
ATOM 1478 C C . ARG A 1 187 ? -26.570 -6.517 14.815 1.00 95.69 187 ARG A C 1
ATOM 1480 O O . ARG A 1 187 ? -26.505 -6.309 13.609 1.00 95.69 187 ARG A O 1
ATOM 1487 N N . LEU A 1 188 ? -26.954 -5.584 15.685 1.00 96.12 188 LEU A N 1
ATOM 1488 C CA . LEU A 1 188 ? -27.381 -4.231 15.328 1.00 96.12 188 LEU A CA 1
ATOM 1489 C C . LEU A 1 188 ? -26.584 -3.188 16.114 1.00 96.12 188 LEU A C 1
ATOM 1491 O O . LEU A 1 188 ? -26.528 -3.230 17.341 1.00 96.12 188 LEU A O 1
ATOM 1495 N N . PHE A 1 189 ? -26.038 -2.201 15.410 1.00 97.31 189 PHE A N 1
ATOM 1496 C CA . PHE A 1 189 ? -25.337 -1.063 16.004 1.00 97.31 189 PHE A CA 1
ATOM 1497 C C . PHE A 1 189 ? -26.274 0.144 16.153 1.00 97.31 189 PHE A C 1
ATOM 1499 O O . PHE A 1 189 ? -27.117 0.410 15.290 1.00 97.31 189 PHE A O 1
ATOM 1506 N N . THR A 1 190 ? -26.113 0.901 17.238 1.00 96.44 190 THR A N 1
ATOM 1507 C CA . THR A 1 190 ? -26.800 2.182 17.464 1.00 96.44 190 THR A CA 1
ATOM 1508 C C . THR A 1 190 ? -25.881 3.143 18.204 1.00 96.44 190 THR A C 1
ATOM 1510 O O . THR A 1 190 ? -25.138 2.725 19.087 1.00 96.44 190 THR A O 1
ATOM 1513 N N . THR A 1 191 ? -25.947 4.442 17.921 1.00 95.12 191 THR A N 1
ATOM 1514 C CA . THR A 1 191 ? -25.288 5.435 18.781 1.00 95.12 191 THR A CA 1
ATOM 1515 C C . THR A 1 191 ? -26.189 5.832 19.954 1.00 95.12 191 THR A C 1
ATOM 1517 O O . THR A 1 191 ? -27.419 5.754 19.863 1.00 95.12 191 THR A O 1
ATOM 1520 N N . TYR A 1 192 ? -25.601 6.302 21.056 1.00 91.44 192 TYR A N 1
ATOM 1521 C CA . TYR A 1 192 ? -26.353 6.872 22.179 1.00 91.44 192 TYR A CA 1
ATOM 1522 C C . TYR A 1 19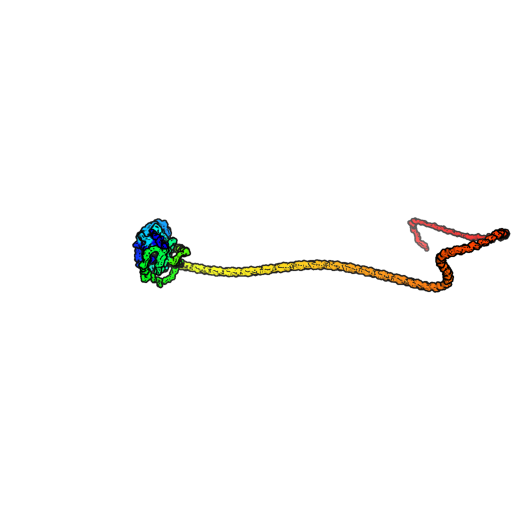2 ? -27.187 8.091 21.745 1.00 91.44 192 TYR A C 1
ATOM 1524 O O . TYR A 1 192 ? -28.337 8.233 22.154 1.00 91.44 192 TYR A O 1
ATOM 1532 N N . ALA A 1 193 ? -26.658 8.918 20.835 1.00 90.00 193 ALA A N 1
ATOM 1533 C CA . ALA A 1 193 ? -27.390 10.043 20.254 1.00 90.00 193 ALA A CA 1
ATOM 1534 C C . ALA A 1 193 ? -28.612 9.591 19.430 1.00 90.00 193 ALA A C 1
ATOM 1536 O O . ALA A 1 193 ? -29.687 10.170 19.571 1.00 90.00 193 ALA A O 1
ATOM 1537 N N . GLN A 1 194 ? -28.490 8.527 18.624 1.00 92.75 194 GLN A N 1
ATOM 1538 C CA . GLN A 1 194 ? -29.636 7.939 17.915 1.00 92.75 194 GLN A CA 1
ATOM 1539 C C . GLN A 1 194 ? -30.685 7.393 18.893 1.00 92.75 194 GLN A C 1
ATOM 1541 O O . GLN A 1 194 ? -31.875 7.587 18.659 1.00 92.75 194 GLN A O 1
ATOM 1546 N N . LEU A 1 195 ? -30.262 6.769 20.000 1.00 93.19 195 LEU A N 1
ATOM 1547 C CA . LEU A 1 195 ? -31.171 6.266 21.036 1.00 93.19 195 LEU A CA 1
ATOM 1548 C C . LEU A 1 195 ? -31.970 7.389 21.709 1.00 93.19 195 LEU A C 1
ATOM 1550 O O . LEU A 1 195 ? -33.159 7.215 21.959 1.00 93.19 195 LEU A O 1
ATOM 1554 N N . LEU A 1 196 ? -31.348 8.535 21.992 1.00 90.69 1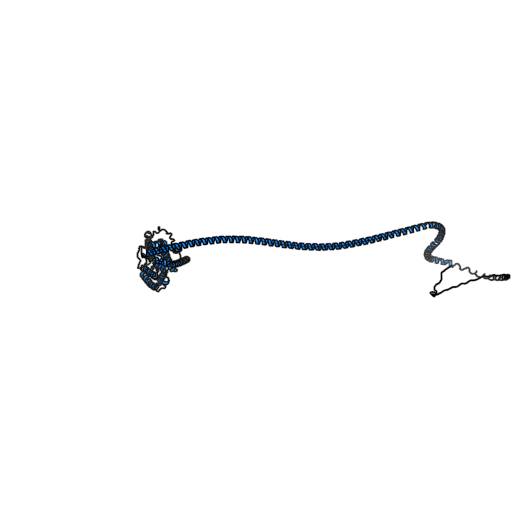96 LEU A N 1
ATOM 1555 C CA . LEU A 1 196 ? -32.057 9.688 22.555 1.00 90.69 196 LEU A CA 1
ATOM 1556 C C . LEU A 1 196 ? -32.961 10.391 21.529 1.00 90.69 196 LEU A C 1
ATOM 1558 O O . LEU A 1 196 ? -34.003 10.917 21.911 1.00 90.69 196 LEU A O 1
ATOM 1562 N N . HIS A 1 197 ? -32.578 10.402 20.249 1.00 90.56 197 HIS A N 1
ATOM 1563 C CA . HIS A 1 197 ? -33.325 11.079 19.186 1.00 90.56 197 HIS A CA 1
ATOM 1564 C C . HIS A 1 197 ? -34.542 10.276 18.695 1.00 90.56 197 HIS A C 1
ATOM 1566 O O . HIS A 1 197 ? -35.635 10.825 18.582 1.00 90.56 197 HIS A O 1
ATOM 1572 N N . ASP A 1 198 ? -34.365 8.990 18.373 1.00 92.88 198 ASP A N 1
ATOM 1573 C CA . ASP A 1 198 ? -35.434 8.123 17.861 1.00 92.88 198 ASP A CA 1
ATOM 1574 C C . ASP A 1 198 ? -35.218 6.650 18.256 1.00 92.88 198 ASP A C 1
ATOM 1576 O O . ASP A 1 198 ? -34.872 5.775 17.454 1.00 92.88 198 ASP A O 1
ATOM 1580 N N . TRP A 1 199 ? -35.475 6.355 19.532 1.00 95.06 199 TRP A N 1
ATOM 1581 C CA . TRP A 1 199 ? -35.509 4.982 20.037 1.00 95.06 199 TRP A CA 1
ATOM 1582 C C . TRP A 1 199 ? -36.575 4.112 19.341 1.00 95.06 199 TRP A C 1
ATOM 1584 O O . TRP A 1 199 ? -36.425 2.889 19.292 1.00 95.06 199 TRP A O 1
ATOM 1594 N N . LYS A 1 200 ? -37.641 4.708 18.782 1.00 95.69 200 LYS A N 1
ATOM 1595 C CA . LYS A 1 200 ? -38.757 3.982 18.146 1.00 95.69 200 LYS A CA 1
ATOM 1596 C C . LYS A 1 200 ? -38.298 3.347 16.838 1.00 95.69 200 LYS A C 1
ATOM 1598 O O . LYS A 1 200 ? -38.605 2.176 16.599 1.00 95.69 200 LYS A O 1
ATOM 1603 N N . ALA A 1 201 ? -37.505 4.069 16.046 1.00 94.81 201 ALA A N 1
ATOM 1604 C CA . ALA A 1 201 ? -36.836 3.533 14.864 1.00 94.81 201 ALA A CA 1
ATOM 1605 C C . ALA A 1 201 ? -35.825 2.428 15.213 1.00 94.81 201 ALA A C 1
ATOM 1607 O O . ALA A 1 201 ? -35.746 1.432 14.496 1.00 94.81 201 ALA A O 1
ATOM 1608 N N . ILE A 1 202 ? -35.088 2.546 16.325 1.00 95.50 202 ILE A N 1
ATOM 1609 C CA . ILE A 1 202 ? -34.140 1.504 16.766 1.00 95.50 202 ILE A CA 1
ATOM 1610 C C . ILE A 1 202 ? -34.873 0.216 17.163 1.00 95.50 202 ILE A C 1
ATOM 1612 O O . ILE A 1 202 ? -34.481 -0.861 16.721 1.00 95.50 202 ILE A O 1
ATOM 1616 N N . ILE A 1 203 ? -35.967 0.311 17.924 1.00 96.56 203 ILE A N 1
ATOM 1617 C CA . ILE A 1 203 ? -36.785 -0.856 18.294 1.00 96.56 203 ILE A CA 1
ATOM 1618 C C . ILE A 1 203 ? -37.487 -1.472 17.075 1.00 96.56 203 ILE A C 1
ATOM 1620 O O . ILE A 1 203 ? -37.577 -2.695 16.995 1.00 96.56 203 ILE A O 1
ATOM 1624 N N . GLN A 1 204 ? -37.932 -0.667 16.100 1.00 95.31 204 GLN A N 1
ATOM 1625 C CA . GLN A 1 204 ? -38.436 -1.186 14.821 1.00 95.31 204 GLN A CA 1
ATOM 1626 C C . GLN A 1 204 ? -37.347 -1.973 14.078 1.00 95.31 204 GLN A C 1
ATOM 1628 O O . GLN A 1 204 ? -37.560 -3.138 13.760 1.00 95.31 204 GLN A O 1
ATOM 1633 N N . ARG A 1 205 ? -36.161 -1.377 13.882 1.00 94.94 205 ARG A N 1
ATOM 1634 C CA . ARG A 1 205 ? -35.022 -2.041 13.225 1.00 94.94 205 ARG A CA 1
ATOM 1635 C C . ARG A 1 205 ? -34.619 -3.333 13.934 1.00 94.94 205 ARG A C 1
ATOM 1637 O O . ARG A 1 205 ? -34.328 -4.308 13.258 1.00 94.94 205 ARG A O 1
ATOM 1644 N N . ALA A 1 206 ? -34.608 -3.351 15.268 1.00 95.12 206 ALA A N 1
ATOM 1645 C CA . ALA A 1 206 ? -34.311 -4.554 16.043 1.00 95.12 206 ALA A CA 1
ATOM 1646 C C . ALA A 1 206 ? -35.377 -5.643 15.834 1.00 95.12 206 ALA A C 1
ATOM 1648 O O . ALA A 1 206 ? -35.024 -6.792 15.590 1.00 95.12 206 ALA A O 1
ATOM 1649 N N . ALA A 1 207 ? -36.666 -5.287 15.862 1.00 95.12 207 ALA A N 1
ATOM 1650 C CA . ALA A 1 207 ? -37.752 -6.234 15.608 1.00 95.12 207 ALA A CA 1
ATOM 1651 C C . ALA A 1 207 ? -37.638 -6.869 14.211 1.00 95.12 207 ALA A C 1
ATOM 1653 O O . ALA A 1 207 ? -37.697 -8.089 14.086 1.00 95.12 207 ALA A O 1
ATOM 1654 N N . ASP A 1 208 ? -37.409 -6.047 13.181 1.00 94.38 208 ASP A N 1
ATOM 1655 C CA . ASP A 1 208 ? -37.313 -6.504 11.789 1.00 94.38 208 ASP A CA 1
ATOM 1656 C C . ASP A 1 208 ? -36.025 -7.297 11.511 1.00 94.38 208 ASP A C 1
ATOM 1658 O O . ASP A 1 208 ? -36.044 -8.251 10.737 1.00 94.38 208 ASP A O 1
ATOM 1662 N N . HIS A 1 209 ? -34.898 -6.910 12.119 1.00 94.12 209 HIS A N 1
ATOM 1663 C CA . HIS A 1 209 ? -33.600 -7.549 11.885 1.00 94.12 209 HIS A CA 1
ATOM 1664 C C . HIS A 1 209 ? -33.453 -8.894 12.610 1.00 94.12 209 HIS A C 1
ATOM 1666 O O . HIS A 1 209 ? -32.798 -9.793 12.086 1.00 94.12 209 HIS A O 1
ATOM 1672 N N . PHE A 1 210 ? -34.060 -9.038 13.793 1.00 94.00 210 PHE A N 1
ATOM 1673 C CA . PHE A 1 210 ? -33.980 -10.258 14.603 1.00 94.00 210 PHE A CA 1
ATOM 1674 C C . PHE A 1 210 ? -35.207 -11.184 14.477 1.00 94.00 210 PHE A C 1
ATOM 1676 O O . PHE A 1 210 ? -35.196 -12.259 15.065 1.00 94.00 210 PHE A O 1
ATOM 1683 N N . ASP A 1 211 ? -36.259 -10.783 13.748 1.00 92.81 211 ASP A N 1
ATOM 1684 C CA . ASP A 1 211 ? -37.587 -11.440 13.733 1.00 92.81 211 ASP A CA 1
ATOM 1685 C C . ASP A 1 211 ? -38.207 -11.560 15.149 1.00 92.81 211 ASP A C 1
ATOM 1687 O O . ASP A 1 211 ? -38.885 -12.529 15.494 1.00 92.81 211 ASP A O 1
ATOM 1691 N N . VAL A 1 212 ? -37.961 -10.551 16.001 1.00 91.44 212 VAL A N 1
ATOM 1692 C CA . VAL A 1 212 ? -38.387 -10.518 17.413 1.00 91.44 212 VAL A CA 1
ATOM 1693 C C . VAL A 1 212 ? -39.641 -9.665 17.593 1.00 91.44 212 VAL A C 1
ATOM 1695 O O . VAL A 1 212 ? -39.663 -8.465 17.309 1.00 91.44 212 VAL A O 1
ATOM 1698 N N . VAL A 1 213 ? -40.686 -10.266 18.165 1.00 93.19 213 VAL A N 1
ATOM 1699 C CA . VAL A 1 213 ? -41.922 -9.566 18.536 1.00 93.19 213 VAL A CA 1
ATOM 1700 C C . VAL A 1 213 ? -41.809 -9.022 19.961 1.00 93.19 213 VAL A C 1
ATOM 1702 O O . VAL A 1 213 ? -41.900 -9.770 20.928 1.00 93.19 213 VAL A O 1
ATOM 1705 N N . PHE A 1 214 ? -41.667 -7.703 20.100 1.00 94.12 214 PHE A N 1
ATOM 1706 C CA . PHE A 1 214 ? -41.695 -7.017 21.398 1.00 94.12 214 PHE A CA 1
ATOM 1707 C C . PHE A 1 214 ? -43.138 -6.893 21.934 1.00 94.12 214 PHE A C 1
ATOM 1709 O O . PHE A 1 214 ? -43.914 -6.090 21.404 1.00 94.12 214 PHE A O 1
ATOM 1716 N N . PRO A 1 215 ? -43.537 -7.643 22.983 1.00 93.19 215 PRO A N 1
ATOM 1717 C CA . PRO A 1 215 ? -44.949 -7.823 23.330 1.00 93.19 215 PRO A CA 1
ATOM 1718 C C . PRO A 1 215 ? -45.595 -6.587 23.966 1.00 93.19 215 PRO A C 1
ATOM 1720 O O . PRO A 1 215 ? -46.811 -6.425 23.886 1.00 93.19 215 PRO A O 1
ATOM 1723 N N . ARG A 1 216 ? -44.811 -5.684 24.577 1.00 93.50 216 ARG A N 1
ATOM 1724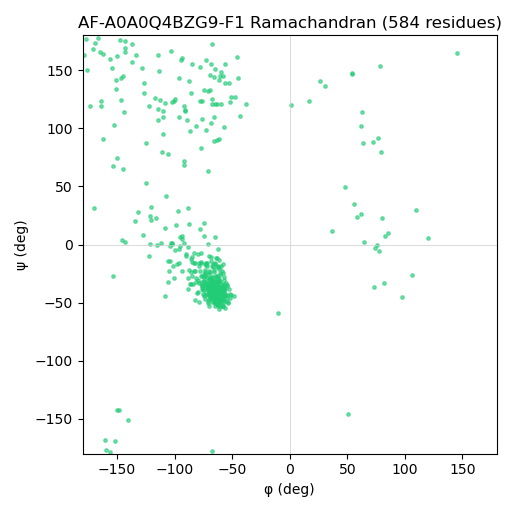 C CA . ARG A 1 216 ? -45.329 -4.430 25.151 1.00 93.50 216 ARG A CA 1
ATOM 1725 C C . ARG A 1 216 ? -45.253 -3.246 24.187 1.00 93.50 216 ARG A C 1
ATOM 1727 O O . ARG A 1 216 ? -45.550 -2.133 24.619 1.00 93.50 216 ARG A O 1
ATOM 1734 N N . ARG A 1 217 ? -44.893 -3.427 22.909 1.00 91.44 217 ARG A N 1
ATOM 1735 C CA . ARG A 1 217 ? -44.744 -2.333 21.928 1.00 91.44 217 ARG A CA 1
ATOM 1736 C C . ARG A 1 217 ? -46.086 -1.651 21.615 1.00 91.44 217 ARG A C 1
ATOM 1738 O O . ARG A 1 217 ? -46.819 -2.041 20.713 1.00 91.44 217 ARG A O 1
ATOM 1745 N N . THR A 1 218 ? -46.414 -0.626 22.399 1.00 92.69 218 THR A N 1
ATOM 1746 C CA . THR A 1 218 ? -47.734 0.018 22.480 1.00 92.69 218 THR A CA 1
ATOM 1747 C C . THR A 1 218 ? -47.576 1.527 22.670 1.00 92.69 218 THR A C 1
ATOM 1749 O O . THR A 1 218 ? -46.507 2.004 23.043 1.00 92.69 218 THR A O 1
ATOM 1752 N N . ALA A 1 219 ? -48.648 2.301 22.473 1.00 90.38 219 ALA A N 1
ATOM 1753 C CA . ALA A 1 219 ? -48.623 3.743 22.743 1.00 90.38 219 ALA A CA 1
ATOM 1754 C C . ALA A 1 219 ? -48.323 4.074 24.223 1.00 90.38 219 ALA A C 1
ATOM 1756 O O . ALA A 1 219 ? -47.671 5.074 24.510 1.00 90.38 219 ALA A O 1
ATOM 1757 N N . MET A 1 220 ? -48.754 3.217 25.157 1.00 89.88 220 MET A N 1
ATOM 1758 C CA . MET A 1 220 ? -48.522 3.405 26.593 1.00 89.88 220 MET A CA 1
ATOM 1759 C C . MET A 1 220 ? -47.050 3.185 26.965 1.00 89.88 220 MET A C 1
ATOM 1761 O O . MET A 1 220 ? -46.442 4.053 27.586 1.00 89.88 220 MET A O 1
ATOM 1765 N N . SER A 1 221 ? -46.444 2.083 26.507 1.00 92.44 221 SER A N 1
ATOM 1766 C CA . SER A 1 221 ? -45.012 1.844 26.737 1.00 92.44 221 SER A CA 1
ATOM 1767 C C . SER A 1 221 ? -44.132 2.854 25.998 1.00 92.44 221 SER A C 1
ATOM 1769 O O . SER A 1 221 ? -43.054 3.195 26.475 1.00 92.44 221 SER A O 1
ATOM 1771 N N . ALA A 1 222 ? -44.597 3.396 24.868 1.00 92.12 222 ALA A N 1
ATOM 1772 C CA . ALA A 1 222 ? -43.907 4.485 24.193 1.00 92.12 222 ALA A CA 1
ATOM 1773 C C . ALA A 1 222 ? -43.847 5.758 25.050 1.00 92.12 222 ALA A C 1
ATOM 1775 O O . ALA A 1 222 ? -42.777 6.353 25.161 1.00 92.12 222 ALA A O 1
ATOM 1776 N N . ALA A 1 223 ? -44.944 6.126 25.720 1.00 89.88 223 ALA A N 1
ATOM 1777 C CA . ALA A 1 223 ? -44.953 7.241 26.665 1.00 89.88 223 ALA A CA 1
ATOM 1778 C C . ALA A 1 223 ? -44.073 6.975 27.905 1.00 89.88 223 ALA A C 1
ATOM 1780 O O . ALA A 1 223 ? -43.394 7.890 28.372 1.00 89.88 223 ALA A O 1
ATOM 1781 N N . GLU A 1 224 ? -44.027 5.732 28.409 1.00 91.25 224 GLU A N 1
ATOM 1782 C CA . GLU A 1 224 ? -43.099 5.324 29.482 1.00 91.25 224 GLU A CA 1
ATOM 1783 C C . GLU A 1 224 ? -41.626 5.548 29.081 1.00 91.25 224 GLU A C 1
ATOM 1785 O O . GLU A 1 224 ? -40.850 6.086 29.874 1.00 91.25 224 GLU A O 1
ATOM 1790 N N . VAL A 1 225 ? -41.234 5.177 27.852 1.00 91.56 225 VAL A N 1
ATOM 1791 C CA . VAL A 1 225 ? -39.863 5.393 27.354 1.00 91.56 225 VAL A CA 1
ATOM 1792 C C . VAL A 1 225 ? -39.577 6.873 27.103 1.00 91.56 225 VAL A C 1
ATOM 1794 O O . VAL A 1 225 ? -38.541 7.363 27.553 1.00 91.56 225 VAL A O 1
ATOM 1797 N N . ASP A 1 226 ? -40.477 7.597 26.430 1.00 90.38 226 ASP A N 1
ATOM 1798 C CA . ASP A 1 226 ? -40.301 9.028 26.145 1.00 90.38 226 ASP A CA 1
ATOM 1799 C C . ASP A 1 226 ? -40.105 9.828 27.456 1.00 90.38 226 ASP A C 1
ATOM 1801 O O . ASP A 1 226 ? -39.242 10.703 27.536 1.00 90.38 226 ASP A O 1
ATOM 1805 N N . ALA A 1 227 ? -40.821 9.467 28.530 1.00 87.06 227 ALA A N 1
ATOM 1806 C CA . ALA A 1 227 ? -40.690 10.089 29.851 1.00 87.06 227 ALA A CA 1
ATOM 1807 C C . ALA A 1 227 ? -39.408 9.712 30.630 1.00 87.06 227 ALA A C 1
ATOM 1809 O O . ALA A 1 227 ? -39.024 10.456 31.543 1.00 87.06 227 ALA A O 1
ATOM 1810 N N . PHE A 1 228 ? -38.776 8.576 30.302 1.00 86.38 228 PHE A N 1
ATOM 1811 C CA . PHE A 1 228 ? -37.497 8.108 30.863 1.00 86.38 228 PHE A CA 1
ATOM 1812 C C . PHE A 1 228 ? -36.280 8.664 30.106 1.00 86.38 228 PHE A C 1
ATOM 1814 O O . PHE A 1 228 ? -35.233 8.921 30.705 1.00 86.38 228 PHE A O 1
ATOM 1821 N N . LEU A 1 229 ? -36.399 8.849 28.789 1.00 86.56 229 LEU A N 1
ATOM 1822 C CA . LEU A 1 229 ? -35.328 9.399 27.958 1.00 86.56 229 LEU A CA 1
ATOM 1823 C C . LEU A 1 229 ? -35.296 10.934 27.924 1.00 86.56 229 LEU A C 1
ATOM 1825 O O . LEU A 1 229 ? -34.288 11.461 27.459 1.00 86.56 229 LEU A O 1
ATOM 1829 N N . ASP A 1 230 ? -36.324 11.626 28.444 1.00 76.25 230 ASP A N 1
ATOM 1830 C CA . ASP A 1 230 ? -36.415 13.096 28.512 1.00 76.25 230 ASP A CA 1
ATOM 1831 C C . ASP A 1 230 ? -35.082 13.736 28.965 1.00 76.25 230 ASP A C 1
ATOM 1833 O O . ASP A 1 230 ? -34.706 13.606 30.140 1.00 76.25 230 ASP A O 1
ATOM 1837 N N . PRO A 1 231 ? -34.366 14.447 28.068 1.00 62.28 231 PRO A N 1
ATOM 1838 C CA . PRO A 1 231 ? -33.051 15.011 28.366 1.00 62.28 231 PRO A CA 1
ATOM 1839 C C . PRO A 1 231 ? -33.050 15.946 29.578 1.00 62.28 231 PRO A C 1
ATOM 1841 O O . PRO A 1 231 ? -32.054 16.027 30.290 1.00 62.28 231 PRO A O 1
ATOM 1844 N N . ARG A 1 232 ? -34.184 16.597 29.874 1.00 55.69 232 ARG A N 1
ATOM 1845 C CA . ARG A 1 232 ? -34.330 17.554 30.985 1.00 55.69 232 ARG A CA 1
ATOM 1846 C C . ARG A 1 232 ? -34.288 16.899 32.369 1.00 55.69 232 ARG A C 1
ATOM 1848 O O . ARG A 1 232 ? -34.237 17.609 33.367 1.00 55.69 232 ARG A O 1
ATOM 1855 N N . LYS A 1 233 ? -34.337 15.564 32.440 1.00 48.50 233 LYS A N 1
ATOM 1856 C CA . LYS A 1 233 ? -34.210 14.782 33.682 1.00 48.50 233 LYS A CA 1
ATOM 1857 C C . LYS A 1 233 ? -32.846 14.107 33.843 1.00 48.50 233 LYS A C 1
ATOM 1859 O O . LYS A 1 233 ? -32.634 13.430 34.844 1.00 48.50 233 LYS A O 1
ATOM 1864 N N . LYS A 1 234 ? -31.933 14.250 32.876 1.00 53.00 234 LYS A N 1
ATOM 1865 C CA . LYS A 1 234 ? -30.598 13.642 32.925 1.00 53.00 234 LYS A CA 1
ATOM 1866 C C . LYS A 1 234 ? -29.538 14.720 33.116 1.00 53.00 234 LYS A C 1
ATOM 1868 O O . LYS A 1 234 ? -29.227 15.461 32.192 1.00 53.00 234 LYS A O 1
ATOM 1873 N N . VAL A 1 235 ? -28.936 14.733 34.304 1.00 41.56 235 VAL A N 1
ATOM 1874 C CA . VAL A 1 235 ? -27.834 15.638 34.687 1.00 41.56 235 VAL A CA 1
ATOM 1875 C C . VAL A 1 235 ? -26.595 15.467 33.780 1.00 41.56 235 VAL A C 1
ATOM 1877 O O . VAL A 1 235 ? -25.785 16.375 33.649 1.00 41.56 235 VAL A O 1
ATOM 1880 N N . ASP A 1 236 ? -26.487 14.347 33.056 1.00 44.44 236 ASP A N 1
ATOM 1881 C CA . ASP A 1 236 ? -25.435 14.073 32.061 1.00 44.44 236 ASP A CA 1
ATOM 1882 C C . ASP A 1 236 ? -25.527 14.889 30.745 1.00 44.44 236 ASP A C 1
ATOM 1884 O O . ASP A 1 236 ? -24.709 14.673 29.848 1.00 44.44 236 ASP A O 1
ATOM 1888 N N . ALA A 1 237 ? -26.513 15.781 30.576 1.00 38.00 237 ALA A N 1
ATOM 1889 C CA . ALA A 1 237 ? -26.727 16.522 29.324 1.00 38.00 237 ALA A CA 1
ATOM 1890 C C . ALA A 1 237 ? -25.758 17.705 29.089 1.00 38.00 237 ALA A C 1
ATOM 1892 O O . ALA A 1 237 ? -25.649 18.184 27.960 1.00 38.00 237 ALA A O 1
ATOM 1893 N N . GLU A 1 238 ? -25.023 18.168 30.106 1.00 38.00 238 GLU A N 1
ATOM 1894 C CA . GLU A 1 238 ? -24.060 19.273 29.973 1.00 38.00 238 GLU A CA 1
ATOM 1895 C C . GLU A 1 238 ? -22.637 18.782 29.645 1.00 38.00 238 GLU A C 1
ATOM 1897 O O . GLU A 1 238 ? -21.709 18.875 30.446 1.00 38.00 238 GLU A O 1
ATOM 1902 N N . ILE A 1 239 ? -22.440 18.307 28.409 1.00 44.16 239 ILE A N 1
ATOM 1903 C CA . ILE A 1 239 ? -21.104 18.160 27.786 1.00 44.16 239 ILE A CA 1
ATOM 1904 C C . ILE A 1 239 ? -20.922 19.234 26.694 1.00 44.16 239 ILE A C 1
ATOM 1906 O O . ILE A 1 239 ? -20.420 18.985 25.605 1.00 44.16 239 ILE A O 1
ATOM 1910 N N . ALA A 1 240 ? -21.369 20.459 26.990 1.00 33.62 240 ALA A N 1
ATOM 1911 C CA . ALA A 1 240 ? -21.238 21.628 26.113 1.00 33.62 240 ALA A CA 1
ATOM 1912 C C . ALA A 1 240 ? -20.104 22.589 26.536 1.00 33.62 240 ALA A C 1
ATOM 1914 O O . ALA A 1 240 ? -19.918 23.625 25.904 1.00 33.62 240 ALA A O 1
ATOM 1915 N N . GLY A 1 241 ? -19.374 22.274 27.617 1.00 32.91 241 GLY A N 1
ATOM 1916 C CA . GLY A 1 241 ? -18.429 23.202 28.255 1.00 32.91 241 GLY A CA 1
ATOM 1917 C C . GLY A 1 241 ? -17.142 22.594 28.817 1.00 32.91 241 GLY A C 1
ATOM 1918 O O . GLY A 1 241 ? -16.336 23.336 29.371 1.00 32.91 241 GLY A O 1
ATOM 1919 N N . TYR A 1 242 ? -16.904 21.286 28.667 1.00 33.31 242 TYR A N 1
ATOM 1920 C CA . TYR A 1 242 ? -15.536 20.783 28.819 1.00 33.31 242 TYR A CA 1
ATOM 1921 C C . TYR A 1 242 ? -14.752 21.190 27.568 1.00 33.31 242 TYR A C 1
ATOM 1923 O O . TYR A 1 242 ? -15.267 20.986 26.463 1.00 33.31 242 TYR A O 1
ATOM 1931 N N . PRO A 1 243 ? -13.531 21.741 27.691 1.00 31.94 243 PRO A N 1
ATOM 1932 C CA . PRO A 1 243 ? -12.659 21.859 26.537 1.00 31.94 243 PRO A CA 1
ATOM 1933 C C . PRO A 1 243 ? -12.537 20.478 25.890 1.00 31.94 243 PRO A C 1
ATOM 1935 O O . PRO A 1 243 ? -12.353 19.482 26.597 1.00 31.94 243 PRO A O 1
ATOM 1938 N N . ARG A 1 244 ? -12.554 20.419 24.553 1.00 38.72 244 ARG A N 1
ATOM 1939 C CA . ARG A 1 244 ? -11.718 19.419 23.889 1.00 38.72 244 ARG A CA 1
ATOM 1940 C C . ARG A 1 244 ? -10.312 19.720 24.382 1.00 38.72 244 ARG A C 1
ATOM 1942 O O . ARG A 1 244 ? -9.717 20.701 23.947 1.00 38.72 244 ARG A O 1
ATOM 1949 N N . ALA A 1 245 ? -9.834 18.943 25.346 1.00 37.19 245 ALA A N 1
ATOM 1950 C CA . ALA A 1 245 ? -8.415 18.904 25.595 1.00 37.19 245 ALA A CA 1
ATOM 1951 C C . ALA A 1 245 ? -7.797 18.434 24.278 1.00 37.19 245 ALA A C 1
ATOM 1953 O O . ALA A 1 245 ? -8.144 17.368 23.768 1.00 37.19 245 ALA A O 1
ATOM 1954 N N . GLU A 1 246 ? -6.922 19.256 23.710 1.00 36.97 246 GLU A N 1
ATOM 1955 C CA . GLU A 1 246 ? -5.950 18.825 22.709 1.00 36.97 246 GLU A CA 1
ATOM 1956 C C . GLU A 1 246 ? -4.915 17.959 23.454 1.00 36.97 246 GLU A C 1
ATOM 1958 O O . GLU A 1 246 ? -3.765 18.335 23.652 1.00 36.97 246 GLU A O 1
ATOM 1963 N N . SER A 1 247 ? -5.388 16.829 23.995 1.00 41.88 247 SER A N 1
ATOM 1964 C CA . SER A 1 247 ? -4.626 15.845 24.757 1.00 41.88 247 SER A CA 1
ATOM 1965 C C . SER A 1 247 ? -4.109 14.771 23.801 1.00 41.88 247 SER A C 1
ATOM 1967 O O . SER A 1 247 ? -4.494 13.601 23.856 1.00 41.88 247 SER A O 1
ATOM 1969 N N . ASP A 1 248 ? -3.176 15.192 22.943 1.00 42.16 248 ASP A N 1
ATOM 1970 C CA . ASP A 1 248 ? -2.358 14.329 22.073 1.00 42.16 248 ASP A CA 1
ATOM 1971 C C . ASP A 1 248 ? -1.402 13.396 22.865 1.00 42.16 248 ASP A C 1
ATOM 1973 O O . ASP A 1 248 ? -0.610 12.656 22.282 1.00 42.16 248 ASP A O 1
ATOM 1977 N N . ASP A 1 249 ? -1.507 13.378 24.201 1.00 45.66 249 ASP A N 1
ATOM 1978 C CA . ASP A 1 249 ? -0.732 12.550 25.138 1.00 45.66 249 ASP A CA 1
ATOM 1979 C C . ASP A 1 249 ? -1.046 11.042 25.063 1.00 45.66 249 ASP A C 1
ATOM 1981 O O . ASP A 1 249 ? -0.303 10.226 25.614 1.00 45.66 249 ASP A O 1
ATOM 1985 N N . VAL A 1 250 ? -2.106 10.624 24.359 1.00 50.31 250 VAL A N 1
ATOM 1986 C CA . VAL A 1 250 ? -2.233 9.217 23.938 1.00 50.31 250 VAL A CA 1
ATOM 1987 C C . VAL A 1 250 ? -1.492 9.069 22.618 1.00 50.31 250 VAL A C 1
ATOM 1989 O O . VAL A 1 250 ? -2.043 9.394 21.567 1.00 50.31 250 VAL A O 1
ATOM 1992 N N . GLY A 1 251 ? -0.242 8.597 22.691 1.00 57.97 251 GLY A N 1
ATOM 1993 C CA . GLY A 1 251 ? 0.703 8.574 21.570 1.00 57.97 251 GLY A CA 1
ATOM 1994 C C . GLY A 1 251 ? 0.050 8.235 20.225 1.00 57.97 251 GLY A C 1
ATOM 1995 O O . GLY A 1 251 ? -0.561 7.175 20.096 1.00 57.97 251 GLY A O 1
ATOM 1996 N N . TYR A 1 252 ? 0.187 9.168 19.274 1.00 58.00 252 TYR A N 1
ATOM 1997 C CA . TYR A 1 252 ? -0.492 9.314 17.972 1.00 58.00 252 TYR A CA 1
ATOM 1998 C C . TYR A 1 252 ? -1.355 8.134 17.479 1.00 58.00 252 TYR A C 1
ATOM 2000 O O . TYR A 1 252 ? -2.558 8.294 17.268 1.00 58.00 252 TYR A O 1
ATOM 2008 N N . ASP A 1 253 ? -0.764 6.945 17.323 1.00 71.50 253 ASP A N 1
ATOM 2009 C CA . ASP A 1 253 ? -1.448 5.722 16.887 1.00 71.50 253 ASP A CA 1
ATOM 2010 C C . ASP A 1 253 ? -2.711 5.391 17.704 1.00 71.50 253 ASP A C 1
ATOM 2012 O O . ASP A 1 253 ? -3.739 5.038 17.128 1.00 71.50 253 ASP A O 1
ATOM 2016 N N . ALA A 1 254 ? -2.675 5.530 19.032 1.00 78.81 254 ALA A N 1
ATOM 2017 C CA . ALA A 1 254 ? -3.798 5.181 19.901 1.00 78.81 254 ALA A CA 1
ATOM 2018 C C . ALA A 1 254 ? -4.996 6.133 19.732 1.00 78.81 254 ALA A C 1
ATOM 2020 O O . ALA A 1 254 ? -6.143 5.683 19.735 1.00 78.81 254 ALA A O 1
ATOM 2021 N N . SER A 1 255 ? -4.739 7.429 19.529 1.00 80.50 255 SER A N 1
ATOM 2022 C CA . SER A 1 255 ? -5.779 8.419 19.214 1.00 80.50 255 SER A CA 1
ATOM 2023 C C . SER A 1 255 ? -6.454 8.095 17.873 1.00 80.50 255 SER A C 1
ATOM 2025 O O . SER A 1 255 ? -7.685 8.031 17.784 1.00 80.50 255 SER A O 1
ATOM 2027 N N . VAL A 1 256 ? -5.652 7.754 16.855 1.00 88.00 256 VAL A N 1
ATOM 2028 C CA . VAL A 1 256 ? -6.139 7.313 15.536 1.00 88.00 256 VAL A CA 1
ATOM 2029 C C . VAL A 1 256 ? -6.972 6.030 15.644 1.00 88.00 256 VAL A C 1
ATOM 2031 O O . VAL A 1 256 ? -8.063 5.971 15.082 1.00 88.00 256 VAL A O 1
ATOM 2034 N N . TRP A 1 257 ? -6.533 5.024 16.408 1.00 95.00 257 TRP A N 1
ATOM 2035 C CA . TRP A 1 257 ? -7.283 3.773 16.605 1.00 95.00 257 TRP A CA 1
ATOM 2036 C C . TRP A 1 257 ? -8.649 3.985 17.258 1.00 95.00 257 TRP A C 1
ATOM 2038 O O . TRP A 1 257 ? -9.628 3.350 16.856 1.00 95.00 257 TRP A O 1
ATOM 2048 N N . VAL A 1 258 ? -8.721 4.873 18.252 1.00 94.44 258 VAL A N 1
ATOM 2049 C CA . VAL A 1 258 ? -9.969 5.246 18.929 1.00 94.44 258 VAL A CA 1
ATOM 2050 C C . VAL A 1 258 ? -10.918 5.956 17.956 1.00 94.44 258 VAL A C 1
ATOM 2052 O O . VAL A 1 258 ? -12.087 5.571 17.877 1.00 94.44 258 VAL A O 1
ATOM 2055 N N . SER A 1 259 ? -10.420 6.924 17.175 1.00 92.56 259 SER A N 1
ATOM 2056 C CA . SER A 1 259 ? -11.227 7.657 16.184 1.00 92.56 259 SER A CA 1
ATOM 2057 C C . SER A 1 259 ? -11.721 6.748 15.056 1.00 92.56 259 SER A C 1
ATOM 2059 O O . SER A 1 259 ? -12.927 6.660 14.832 1.00 92.56 259 SER A O 1
ATOM 2061 N N . ASP A 1 260 ? -10.818 6.003 14.408 1.00 96.44 260 ASP A N 1
ATOM 2062 C CA . ASP A 1 260 ? -11.139 5.067 13.321 1.00 96.44 260 ASP A CA 1
ATOM 2063 C C . ASP A 1 260 ? -12.206 4.052 13.758 1.00 96.44 260 ASP A C 1
ATOM 2065 O O . ASP A 1 260 ? -13.185 3.812 13.048 1.00 96.44 260 ASP A O 1
ATOM 2069 N N . THR A 1 261 ? -12.042 3.469 14.952 1.00 97.75 261 THR A N 1
ATOM 2070 C CA . THR A 1 261 ? -13.004 2.503 15.499 1.00 97.75 261 THR A CA 1
ATOM 2071 C C . THR A 1 261 ? -14.359 3.165 15.736 1.00 97.75 261 THR A C 1
ATOM 2073 O O . THR A 1 261 ? -15.385 2.601 15.358 1.00 97.75 261 THR A O 1
ATOM 2076 N N . PHE A 1 262 ? -14.396 4.366 16.322 1.00 97.12 262 PHE A N 1
ATOM 2077 C CA . PHE A 1 262 ? -15.656 5.065 16.584 1.00 97.12 262 PHE A CA 1
ATOM 2078 C C . PHE A 1 262 ? -16.386 5.439 15.289 1.00 97.12 262 PHE A C 1
ATOM 2080 O O . PHE A 1 262 ? -17.589 5.190 15.174 1.00 97.12 262 PHE A O 1
ATOM 2087 N N . GLU A 1 263 ? -15.672 5.956 14.290 1.00 96.75 263 GLU A N 1
ATOM 2088 C CA . GLU A 1 263 ? -16.236 6.284 12.979 1.00 96.75 263 GLU A CA 1
ATOM 2089 C C . GLU A 1 263 ? -16.838 5.060 12.281 1.00 96.75 263 GLU A C 1
ATOM 2091 O O . GLU A 1 263 ? -17.942 5.152 11.737 1.00 96.75 263 GLU A O 1
ATOM 2096 N N . ILE A 1 264 ? -16.168 3.904 12.345 1.00 98.00 264 ILE A N 1
ATOM 2097 C CA . ILE A 1 264 ? -16.694 2.629 11.835 1.00 98.00 264 ILE A CA 1
ATOM 2098 C C . ILE A 1 264 ? -17.996 2.249 12.556 1.00 98.00 264 ILE A C 1
ATOM 2100 O O . ILE A 1 264 ? -19.008 2.002 11.897 1.00 98.00 264 ILE A O 1
ATOM 2104 N N . MET A 1 265 ? -18.030 2.288 13.892 1.00 97.31 265 MET A N 1
ATOM 2105 C CA . MET A 1 265 ? -19.250 1.957 14.643 1.00 97.31 265 MET A CA 1
ATOM 2106 C C . MET A 1 265 ? -20.410 2.919 14.334 1.00 97.31 265 MET A C 1
ATOM 2108 O O . MET A 1 265 ? -21.561 2.493 14.223 1.00 97.31 265 MET A O 1
ATOM 2112 N N . VAL A 1 266 ? -20.129 4.214 14.145 1.00 95.62 266 VAL A N 1
ATOM 2113 C CA . VAL A 1 266 ? -21.129 5.221 13.736 1.00 95.62 266 VAL A CA 1
ATOM 2114 C C . VAL A 1 266 ? -21.622 4.980 12.302 1.00 95.62 266 VAL A C 1
ATOM 2116 O O . VAL A 1 266 ? -22.808 5.189 12.026 1.00 95.62 266 VAL A O 1
ATOM 2119 N N . ARG A 1 267 ? -20.751 4.516 11.394 1.00 96.25 267 ARG A N 1
ATOM 2120 C CA . ARG A 1 267 ? -21.098 4.117 10.018 1.00 96.25 267 ARG A CA 1
ATOM 2121 C C . ARG A 1 267 ? -22.071 2.935 10.038 1.00 96.25 267 ARG A C 1
ATOM 2123 O O . ARG A 1 267 ? -23.166 3.038 9.483 1.00 96.25 267 ARG A O 1
ATOM 2130 N N . TRP A 1 268 ? -21.727 1.864 10.752 1.00 96.69 268 TRP A N 1
ATOM 2131 C CA . TRP A 1 268 ? -22.561 0.663 10.883 1.00 96.69 268 TRP A CA 1
ATOM 2132 C C . TRP A 1 268 ? -23.881 0.937 11.612 1.00 96.69 268 TRP A C 1
ATOM 2134 O O . TRP A 1 268 ? -24.919 0.398 11.240 1.00 96.69 268 TRP A O 1
ATOM 2144 N N . ALA A 1 269 ? -23.904 1.858 12.580 1.00 94.69 269 ALA A N 1
ATOM 2145 C CA . ALA A 1 269 ? -25.139 2.269 13.250 1.00 94.69 269 ALA A CA 1
ATOM 2146 C C . ALA A 1 269 ? -26.178 2.923 12.308 1.00 94.69 269 ALA A C 1
ATOM 2148 O O . ALA A 1 269 ? -27.371 2.991 12.638 1.00 94.69 269 ALA A O 1
ATOM 2149 N N . ARG A 1 270 ? -25.745 3.391 11.128 1.00 90.50 270 ARG A N 1
ATOM 2150 C CA . ARG A 1 270 ? -26.579 4.005 10.077 1.00 90.50 270 ARG A CA 1
ATOM 2151 C C . ARG A 1 270 ? -26.859 3.087 8.881 1.00 90.50 270 ARG A C 1
ATOM 2153 O O . ARG A 1 270 ? -27.732 3.425 8.087 1.00 90.50 270 ARG A O 1
ATOM 2160 N N . GLY A 1 271 ? -26.140 1.976 8.732 1.00 87.81 271 GLY A N 1
ATOM 2161 C CA . GLY A 1 271 ? -26.163 1.151 7.522 1.00 87.81 271 GLY A CA 1
ATOM 2162 C C . GLY A 1 271 ? -25.898 -0.326 7.801 1.00 87.81 271 GLY A C 1
ATOM 2163 O O . GLY A 1 271 ? -26.370 -0.870 8.796 1.00 87.81 271 GLY A O 1
ATOM 2164 N N . SER A 1 272 ? -25.168 -0.969 6.892 1.00 88.38 272 SER A N 1
ATOM 2165 C CA . SER A 1 272 ? -24.636 -2.323 7.049 1.00 88.38 272 SER A CA 1
ATOM 2166 C C . SER A 1 272 ? -23.145 -2.290 7.385 1.00 88.38 272 SER A C 1
ATOM 2168 O O . SER A 1 272 ? -22.481 -1.265 7.230 1.00 88.38 272 SER A O 1
ATOM 2170 N N . GLU A 1 273 ? -22.620 -3.432 7.811 1.00 94.00 273 GLU A N 1
ATOM 2171 C CA . GLU A 1 273 ? -21.184 -3.645 7.988 1.00 94.00 273 GLU A CA 1
ATOM 2172 C C . GLU A 1 273 ? -20.448 -3.762 6.641 1.00 94.00 273 GLU A C 1
ATOM 2174 O O . GLU A 1 273 ? -21.057 -4.105 5.623 1.00 94.00 273 GLU A O 1
ATOM 2179 N N . ASP A 1 274 ? -19.133 -3.518 6.647 1.00 93.62 274 ASP A N 1
ATOM 2180 C CA . ASP A 1 274 ? -18.246 -3.657 5.484 1.00 93.62 274 ASP A CA 1
ATOM 2181 C C . ASP A 1 274 ? -17.048 -4.573 5.818 1.00 93.62 274 ASP A C 1
ATOM 2183 O O . ASP A 1 274 ? -16.426 -4.475 6.877 1.00 93.62 274 ASP A O 1
ATOM 2187 N N . VAL A 1 275 ? -16.679 -5.441 4.874 1.00 93.94 275 VAL A N 1
ATOM 2188 C CA . VAL A 1 275 ? -15.497 -6.320 4.935 1.00 93.94 275 VAL A CA 1
ATOM 2189 C C . VAL A 1 275 ? -14.184 -5.514 4.917 1.00 93.94 275 VAL A C 1
ATOM 2191 O O . VAL A 1 275 ? -13.135 -5.997 5.354 1.00 93.94 275 VAL A O 1
ATOM 2194 N N . ALA A 1 276 ? -14.187 -4.288 4.388 1.00 96.06 276 ALA A N 1
ATOM 2195 C CA . ALA A 1 276 ? -13.083 -3.339 4.540 1.00 96.06 276 ALA A CA 1
ATOM 2196 C C . ALA A 1 276 ? -12.940 -2.858 5.993 1.00 96.06 276 ALA A C 1
ATOM 2198 O O . ALA A 1 276 ? -11.831 -2.893 6.530 1.00 96.06 276 ALA A O 1
ATOM 2199 N N . ASP A 1 277 ? -14.053 -2.504 6.641 1.00 97.56 277 ASP A N 1
ATOM 2200 C CA . ASP A 1 277 ? -14.071 -2.071 8.039 1.00 97.56 277 ASP A CA 1
ATOM 2201 C C . ASP A 1 277 ? -13.635 -3.212 8.982 1.00 97.56 277 ASP A C 1
ATOM 2203 O O . ASP A 1 277 ? -12.791 -2.987 9.847 1.00 97.56 277 ASP A O 1
ATOM 2207 N N . HIS A 1 278 ? -14.091 -4.459 8.767 1.00 97.75 278 HIS A N 1
ATOM 2208 C CA . HIS A 1 278 ? -13.610 -5.637 9.526 1.00 97.75 278 HIS A CA 1
ATOM 2209 C C . HIS A 1 278 ? -12.082 -5.764 9.493 1.00 97.75 278 HIS A C 1
ATOM 2211 O O . HIS A 1 278 ? -11.441 -5.870 10.536 1.00 97.75 278 HIS A O 1
ATOM 2217 N N . ARG A 1 279 ? -11.478 -5.679 8.298 1.00 97.75 279 ARG A N 1
ATOM 2218 C CA . ARG A 1 279 ? -10.015 -5.757 8.131 1.00 97.75 279 ARG A CA 1
ATOM 2219 C C . ARG A 1 279 ? -9.283 -4.602 8.817 1.00 97.75 279 ARG A C 1
ATOM 2221 O O . ARG A 1 279 ? -8.180 -4.802 9.322 1.00 97.75 279 ARG A O 1
ATOM 2228 N N . LYS A 1 280 ? -9.873 -3.404 8.841 1.00 97.75 280 LYS A N 1
ATOM 2229 C CA . LYS A 1 280 ? -9.321 -2.233 9.536 1.00 97.75 280 LYS A CA 1
ATOM 2230 C C . LYS A 1 280 ? -9.365 -2.419 11.057 1.00 97.75 280 LYS A C 1
ATOM 2232 O O . LYS A 1 280 ? -8.355 -2.168 11.714 1.00 97.75 280 LYS A O 1
ATOM 2237 N N . LEU A 1 281 ? -10.471 -2.925 11.604 1.00 98.19 281 LEU A N 1
ATOM 2238 C CA . LEU A 1 281 ? -10.592 -3.256 13.029 1.00 98.19 281 LEU A CA 1
ATOM 2239 C C . LEU A 1 281 ? -9.638 -4.385 13.444 1.00 98.19 281 LEU A C 1
ATOM 2241 O O . LEU A 1 281 ? -9.012 -4.285 14.496 1.00 98.19 281 LEU A O 1
ATOM 2245 N N . ASP A 1 282 ? -9.440 -5.404 12.601 1.00 98.19 282 ASP A N 1
ATOM 2246 C CA . ASP A 1 282 ? -8.467 -6.479 12.855 1.00 98.19 282 ASP A CA 1
ATOM 2247 C C . ASP A 1 282 ? -7.030 -5.947 12.936 1.00 98.19 282 ASP A C 1
ATOM 2249 O O . ASP A 1 282 ? -6.259 -6.344 13.814 1.00 98.19 282 ASP A O 1
ATOM 2253 N N . GLN A 1 283 ? -6.666 -5.009 12.054 1.00 97.31 283 GLN A N 1
ATOM 2254 C CA . GLN A 1 283 ? -5.364 -4.334 12.087 1.00 97.31 283 GLN A CA 1
ATOM 2255 C C . GLN A 1 283 ? -5.192 -3.477 13.345 1.00 97.31 283 GLN A C 1
ATOM 2257 O O . GLN A 1 283 ? -4.134 -3.544 13.975 1.00 97.31 283 GLN A O 1
ATOM 2262 N N . ILE A 1 284 ? -6.217 -2.703 13.723 1.00 97.50 284 ILE A N 1
ATOM 2263 C CA . ILE A 1 284 ? -6.223 -1.907 14.958 1.00 97.50 284 ILE A CA 1
ATOM 2264 C C . ILE A 1 284 ? -6.045 -2.827 16.170 1.00 97.50 284 ILE A C 1
ATOM 2266 O O . ILE A 1 284 ? -5.109 -2.636 16.943 1.00 97.50 284 ILE A O 1
ATOM 2270 N N . ARG A 1 285 ? -6.877 -3.868 16.300 1.00 96.25 285 ARG A N 1
ATOM 2271 C CA . ARG A 1 285 ? -6.823 -4.828 17.410 1.00 96.25 285 ARG A CA 1
ATOM 2272 C C . ARG A 1 285 ? -5.463 -5.516 17.501 1.00 96.25 285 ARG A C 1
ATOM 2274 O O . ARG A 1 285 ? -4.893 -5.572 18.582 1.00 96.25 285 ARG A O 1
ATOM 2281 N N . THR A 1 286 ? -4.906 -5.970 16.377 1.00 95.38 286 THR A N 1
ATOM 2282 C CA . THR A 1 286 ? -3.590 -6.635 16.348 1.00 95.38 286 THR A CA 1
ATOM 2283 C C . THR A 1 286 ? -2.470 -5.715 16.842 1.00 95.38 286 THR A C 1
ATOM 2285 O O . THR A 1 286 ? -1.640 -6.139 17.645 1.00 95.38 286 THR A O 1
ATOM 2288 N N . ARG A 1 287 ? -2.445 -4.448 16.403 1.00 92.88 287 ARG A N 1
ATOM 2289 C CA . ARG A 1 287 ? -1.447 -3.467 16.868 1.00 92.88 287 ARG A CA 1
ATOM 2290 C C . ARG A 1 287 ? -1.667 -3.082 18.331 1.00 92.88 287 ARG A C 1
ATOM 2292 O O . ARG A 1 287 ? -0.705 -2.980 19.088 1.00 92.88 287 ARG A O 1
ATOM 2299 N N . PHE A 1 288 ? -2.921 -2.918 18.742 1.00 93.69 288 PHE A N 1
ATOM 2300 C CA . PHE A 1 288 ? -3.272 -2.587 20.117 1.00 93.69 288 PHE A CA 1
ATOM 2301 C C . PHE A 1 288 ? -2.907 -3.717 21.089 1.00 93.69 288 PHE A C 1
ATOM 2303 O O . PHE A 1 288 ? -2.346 -3.437 22.145 1.00 93.69 288 PHE A O 1
ATOM 2310 N N . ASP A 1 289 ? -3.120 -4.985 20.722 1.00 92.19 289 ASP A N 1
ATOM 2311 C CA . ASP A 1 289 ? -2.673 -6.153 21.496 1.00 92.19 289 ASP A CA 1
ATOM 2312 C C . ASP A 1 289 ? -1.142 -6.163 21.669 1.00 92.19 289 ASP A C 1
ATOM 2314 O O . ASP A 1 289 ? -0.651 -6.347 22.783 1.00 92.19 289 ASP A O 1
ATOM 2318 N N . GLN A 1 290 ? -0.382 -5.890 20.600 1.00 86.75 290 GLN A N 1
ATOM 2319 C CA . GLN A 1 290 ? 1.087 -5.810 20.643 1.00 86.75 290 GLN A CA 1
ATOM 2320 C C . GLN A 1 290 ? 1.587 -4.706 21.588 1.00 86.75 290 GLN A C 1
ATOM 2322 O O . GLN A 1 290 ? 2.466 -4.954 22.414 1.00 86.75 290 GLN A O 1
ATOM 2327 N N . VAL A 1 291 ? 1.007 -3.503 21.506 1.00 83.88 291 VAL A N 1
ATOM 2328 C CA . VAL A 1 291 ? 1.354 -2.381 22.397 1.00 83.88 291 VAL A CA 1
ATOM 2329 C C . VAL A 1 291 ? 0.929 -2.660 23.843 1.00 83.88 291 VAL A C 1
ATOM 2331 O O . VAL A 1 291 ? 1.690 -2.375 24.766 1.00 83.88 291 VAL A O 1
ATOM 2334 N N . SER A 1 292 ? -0.237 -3.282 24.049 1.00 81.56 292 SER A N 1
ATOM 2335 C CA . SER A 1 292 ? -0.730 -3.666 25.381 1.00 81.56 292 SER A CA 1
ATOM 2336 C C . SER A 1 292 ? 0.231 -4.619 26.090 1.00 81.56 292 SER A C 1
ATOM 2338 O O . SER A 1 292 ? 0.551 -4.408 27.255 1.00 81.56 292 SER A O 1
ATOM 2340 N N . LEU A 1 293 ? 0.742 -5.632 25.384 1.00 76.38 293 LEU A N 1
ATOM 2341 C CA . LEU A 1 293 ? 1.695 -6.597 25.943 1.00 76.38 293 LEU A CA 1
ATOM 2342 C C . LEU A 1 293 ? 3.073 -5.977 26.227 1.00 76.38 293 LEU A C 1
ATOM 2344 O O . LEU A 1 293 ? 3.724 -6.357 27.198 1.00 76.38 293 LEU A O 1
ATOM 2348 N N . ALA A 1 294 ? 3.512 -5.011 25.414 1.00 70.19 294 ALA A N 1
ATOM 2349 C CA . ALA A 1 294 ? 4.782 -4.314 25.622 1.00 70.19 294 ALA A CA 1
ATOM 2350 C C . ALA A 1 294 ? 4.750 -3.340 26.817 1.00 70.19 294 ALA A C 1
ATOM 2352 O O . ALA A 1 294 ? 5.764 -3.169 27.493 1.00 70.19 294 ALA A O 1
ATOM 2353 N N . LEU A 1 295 ? 3.600 -2.706 27.082 1.00 67.00 295 LEU A N 1
ATOM 2354 C CA . LEU A 1 295 ? 3.444 -1.683 28.126 1.00 67.00 295 LEU A CA 1
ATOM 2355 C C . LEU A 1 295 ? 2.780 -2.192 29.419 1.00 67.00 295 LEU A C 1
ATOM 2357 O O . LEU A 1 295 ? 2.929 -1.557 30.464 1.00 67.00 295 LEU A O 1
ATOM 2361 N N . GLY A 1 296 ? 2.081 -3.330 29.387 1.00 57.03 296 GLY A N 1
ATOM 2362 C CA . GLY A 1 296 ? 1.334 -3.895 30.521 1.00 57.03 296 GLY A CA 1
ATOM 2363 C C . GLY A 1 296 ? 2.105 -3.969 31.853 1.00 57.03 296 GLY A C 1
ATOM 2364 O O . GLY A 1 296 ? 1.560 -3.552 32.883 1.00 57.03 296 GLY A O 1
ATOM 2365 N N . PRO A 1 297 ? 3.384 -4.405 31.881 1.00 56.28 297 PRO A N 1
ATOM 2366 C CA . PRO A 1 297 ? 4.184 -4.425 33.108 1.00 56.28 297 PRO A CA 1
ATOM 2367 C C . PRO A 1 297 ? 4.433 -3.044 33.731 1.00 56.28 297 PRO A C 1
ATOM 2369 O O . PRO A 1 297 ? 4.578 -2.950 34.945 1.00 56.28 297 PRO A O 1
ATOM 2372 N N . ALA A 1 298 ? 4.479 -1.972 32.932 1.00 53.25 298 ALA A N 1
ATOM 2373 C CA . ALA A 1 298 ? 4.697 -0.618 33.444 1.00 53.25 298 ALA A CA 1
ATOM 2374 C C . ALA A 1 298 ? 3.436 -0.063 34.127 1.00 53.25 298 ALA A C 1
ATOM 2376 O O . ALA A 1 298 ? 3.522 0.495 35.219 1.00 53.25 298 ALA A O 1
ATOM 2377 N N . PHE A 1 299 ? 2.260 -0.281 33.530 1.00 57.09 299 PHE A N 1
ATOM 2378 C CA . PHE A 1 299 ? 0.991 0.244 34.048 1.00 57.09 299 PHE A CA 1
ATOM 2379 C C . PHE A 1 299 ? 0.402 -0.576 35.208 1.00 57.09 299 PHE A C 1
ATOM 2381 O O . PHE A 1 299 ? -0.202 -0.013 36.119 1.00 57.09 299 PHE A O 1
ATOM 2388 N N . SER A 1 300 ? 0.634 -1.892 35.255 1.00 50.88 300 SER A N 1
ATOM 2389 C CA . SER A 1 300 ? 0.180 -2.745 36.374 1.00 50.88 300 SER A CA 1
ATOM 2390 C C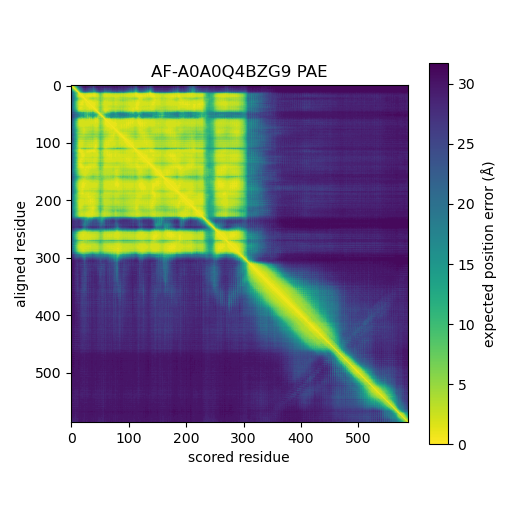 . SER A 1 300 ? 0.842 -2.417 37.727 1.00 50.88 300 SER A C 1
ATOM 2392 O O . SER A 1 300 ? 0.313 -2.776 38.780 1.00 50.88 300 SER A O 1
ATOM 2394 N N . VAL A 1 301 ? 1.959 -1.681 37.727 1.00 45.56 301 VAL A N 1
ATOM 2395 C CA . VAL A 1 301 ? 2.629 -1.173 38.941 1.00 45.56 301 VAL A CA 1
ATOM 2396 C C . VAL A 1 301 ? 1.920 0.055 39.536 1.00 45.56 301 VAL A C 1
ATOM 2398 O O . VAL A 1 301 ? 2.063 0.329 40.731 1.00 45.56 301 VAL A O 1
ATOM 2401 N N . GLU A 1 302 ? 1.150 0.788 38.730 1.00 46.44 302 GLU A N 1
ATOM 2402 C CA . GLU A 1 302 ? 0.524 2.059 39.113 1.00 46.44 302 GLU A CA 1
ATOM 2403 C C . GLU A 1 302 ? -0.812 1.853 39.849 1.00 46.44 302 GLU A C 1
ATOM 2405 O O . GLU A 1 302 ? -1.106 2.555 40.816 1.00 46.44 302 GLU A O 1
ATOM 2410 N N . ALA A 1 303 ? -1.565 0.809 39.487 1.00 46.09 303 ALA A N 1
ATOM 2411 C CA . ALA A 1 303 ? -2.860 0.472 40.091 1.00 46.09 303 ALA A CA 1
ATOM 2412 C C . ALA A 1 303 ? -2.791 -0.024 41.556 1.00 46.09 303 ALA A C 1
ATOM 2414 O O . ALA A 1 303 ? -3.817 -0.097 42.228 1.00 46.09 303 ALA A O 1
ATOM 2415 N N . ASN A 1 304 ? -1.608 -0.386 42.071 1.00 40.94 304 ASN A N 1
ATOM 2416 C CA . ASN A 1 304 ? -1.481 -1.232 43.270 1.00 40.94 304 ASN A CA 1
ATOM 2417 C C . ASN A 1 304 ? -0.810 -0.552 44.489 1.00 40.94 304 ASN A C 1
ATOM 2419 O O . ASN A 1 304 ? -0.241 -1.231 45.345 1.00 40.94 304 ASN A O 1
ATOM 2423 N N . ARG A 1 305 ? -0.813 0.791 44.584 1.00 45.34 305 ARG A N 1
ATOM 2424 C CA . ARG A 1 305 ? -0.074 1.534 45.635 1.00 45.34 305 ARG A CA 1
ATOM 2425 C C . ARG A 1 305 ? -0.905 2.504 46.480 1.00 45.34 305 ARG A C 1
ATOM 2427 O O . ARG A 1 305 ? -0.903 3.712 46.272 1.00 45.34 305 ARG A O 1
ATOM 2434 N N . GLY A 1 306 ? -1.497 1.966 47.547 1.00 37.94 306 GLY A N 1
ATOM 2435 C CA . GLY A 1 306 ? -2.190 2.718 48.605 1.00 37.94 306 GLY A CA 1
ATOM 2436 C C . GLY A 1 306 ? -1.368 3.020 49.873 1.00 37.94 306 GLY A C 1
ATOM 2437 O O . GLY A 1 306 ? -1.955 3.094 50.949 1.00 37.94 306 GLY A O 1
ATOM 2438 N N . ALA A 1 307 ? -0.033 3.152 49.804 1.00 41.34 307 ALA A N 1
ATOM 2439 C CA . ALA A 1 307 ? 0.830 3.312 50.990 1.00 41.34 307 ALA A CA 1
ATOM 2440 C C . ALA A 1 307 ? 1.690 4.604 50.963 1.00 41.34 307 ALA A C 1
ATOM 2442 O O . ALA A 1 307 ? 2.555 4.748 50.094 1.00 41.34 307 ALA A O 1
ATOM 2443 N N . PRO A 1 308 ? 1.542 5.535 51.933 1.00 47.09 308 PRO A N 1
ATOM 2444 C CA . PRO A 1 308 ? 2.189 6.855 51.876 1.00 47.09 308 PRO A CA 1
ATOM 2445 C C . PRO A 1 308 ? 3.711 6.848 52.114 1.00 47.09 308 PRO A C 1
ATOM 2447 O O . PRO A 1 308 ? 4.380 7.816 51.759 1.00 47.09 308 PRO A O 1
ATOM 2450 N N . GLY A 1 309 ? 4.278 5.777 52.684 1.00 47.38 309 GLY A N 1
ATOM 2451 C CA . GLY A 1 309 ? 5.727 5.648 52.895 1.00 47.38 309 GLY A CA 1
ATOM 2452 C C . GLY A 1 309 ? 6.507 5.380 51.603 1.00 47.38 309 GLY A C 1
ATOM 2453 O O . GLY A 1 309 ? 7.524 6.025 51.347 1.00 47.38 309 GLY A O 1
ATOM 2454 N N . GLU A 1 310 ? 6.000 4.486 50.746 1.00 48.47 310 GLU A N 1
ATOM 2455 C CA . GLU A 1 310 ? 6.618 4.212 49.442 1.00 48.47 310 GLU A CA 1
ATOM 2456 C C . GLU A 1 310 ? 6.471 5.388 48.478 1.00 48.47 310 GLU A C 1
ATOM 2458 O O . GLU A 1 310 ? 7.370 5.614 47.676 1.00 48.47 310 GLU A O 1
ATOM 2463 N N . ALA A 1 311 ? 5.402 6.186 48.579 1.00 50.12 311 ALA A N 1
ATOM 2464 C CA . ALA A 1 311 ? 5.154 7.315 47.680 1.00 50.12 311 ALA A CA 1
ATOM 2465 C C . ALA A 1 311 ? 6.320 8.326 47.623 1.00 50.12 311 ALA A C 1
ATOM 2467 O O . ALA A 1 311 ? 6.589 8.887 46.565 1.00 50.12 311 ALA A O 1
ATOM 2468 N N . ALA A 1 312 ? 7.059 8.536 48.718 1.00 50.53 312 ALA A N 1
ATOM 2469 C CA . ALA A 1 312 ? 8.241 9.407 48.730 1.00 50.53 312 ALA A CA 1
ATOM 2470 C C . ALA A 1 312 ? 9.487 8.760 48.091 1.00 50.53 312 ALA A C 1
ATOM 2472 O O . ALA A 1 312 ? 10.377 9.453 47.596 1.00 50.53 312 ALA A O 1
ATOM 2473 N N . GLN A 1 313 ? 9.589 7.431 48.113 1.00 55.22 313 GLN A N 1
ATOM 2474 C CA . GLN A 1 313 ? 10.659 6.698 47.434 1.00 55.22 313 GLN A CA 1
ATOM 2475 C C . GLN A 1 313 ? 10.344 6.545 45.944 1.00 55.22 313 GLN A C 1
ATOM 2477 O O . GLN A 1 313 ? 11.207 6.841 45.124 1.00 55.22 313 GLN A O 1
ATOM 2482 N N . LEU A 1 314 ? 9.088 6.241 45.599 1.00 56.16 314 LEU A N 1
ATOM 2483 C CA . LEU A 1 314 ? 8.599 6.269 44.226 1.00 56.16 314 LEU A CA 1
ATOM 2484 C C . LEU A 1 314 ? 8.720 7.648 43.603 1.00 56.16 314 LEU A C 1
ATOM 2486 O O . LEU A 1 314 ? 9.219 7.712 42.497 1.00 56.16 314 LEU A O 1
ATOM 2490 N N . ARG A 1 315 ? 8.342 8.743 44.278 1.00 58.38 315 ARG A N 1
ATOM 2491 C CA . ARG A 1 315 ? 8.522 10.098 43.720 1.00 58.38 315 ARG A CA 1
ATOM 2492 C C . ARG A 1 315 ? 9.972 10.371 43.334 1.00 58.38 315 ARG A C 1
ATOM 2494 O O . ARG A 1 315 ? 10.198 10.831 42.228 1.00 58.38 315 ARG A O 1
ATOM 2501 N N . ARG A 1 316 ? 10.941 9.982 44.169 1.00 63.88 316 ARG A N 1
ATOM 2502 C CA . ARG A 1 316 ? 12.372 10.115 43.846 1.00 63.88 316 ARG A CA 1
ATOM 2503 C C . ARG A 1 316 ? 12.806 9.209 42.693 1.00 63.88 316 ARG A C 1
ATOM 2505 O O . ARG A 1 316 ? 13.538 9.661 41.822 1.00 63.88 316 ARG A O 1
ATOM 2512 N N . SER A 1 317 ? 12.340 7.960 42.645 1.00 65.12 317 SER A N 1
ATOM 2513 C CA . SER A 1 317 ? 12.603 7.065 41.507 1.00 65.12 317 SER A CA 1
ATOM 2514 C C . SER A 1 317 ? 11.908 7.520 40.218 1.00 65.12 317 SER A C 1
ATOM 2516 O O . SER A 1 317 ? 12.454 7.316 39.143 1.00 65.12 317 SER A O 1
ATOM 2518 N N . LEU A 1 318 ? 10.745 8.166 40.318 1.00 70.56 318 LEU A N 1
ATOM 2519 C CA . LEU A 1 318 ? 9.970 8.731 39.215 1.00 70.56 318 LEU A CA 1
ATOM 2520 C C . LEU A 1 318 ? 10.601 10.038 38.720 1.00 70.56 318 LEU A C 1
ATOM 2522 O O . LEU A 1 318 ? 10.661 10.255 37.523 1.00 70.56 318 LEU A O 1
ATOM 2526 N N . GLU A 1 319 ? 11.137 10.880 39.607 1.00 66.56 319 GLU A N 1
ATOM 2527 C CA . GLU A 1 319 ? 11.962 12.041 39.245 1.00 66.56 319 GLU A CA 1
ATOM 2528 C C . GLU A 1 319 ? 13.250 11.595 38.543 1.00 66.56 319 GLU A C 1
ATOM 2530 O O . GLU A 1 319 ? 13.536 12.080 37.453 1.00 66.56 319 GLU A O 1
ATOM 2535 N N . GLN A 1 320 ? 13.966 10.598 39.074 1.00 68.69 320 GLN A N 1
ATOM 2536 C CA . GLN A 1 320 ? 15.148 10.021 38.414 1.00 68.69 320 GLN A CA 1
ATOM 2537 C C . GLN A 1 320 ? 14.819 9.351 37.070 1.00 68.69 320 GLN A C 1
ATOM 2539 O O . GLN A 1 320 ? 15.609 9.446 36.127 1.00 68.69 320 GLN A O 1
ATOM 2544 N N . ALA A 1 321 ? 13.661 8.691 36.966 1.00 70.12 321 ALA A N 1
ATOM 2545 C CA . ALA A 1 321 ? 13.167 8.117 35.719 1.00 70.12 321 ALA A CA 1
ATOM 2546 C C . ALA A 1 321 ? 12.738 9.202 34.723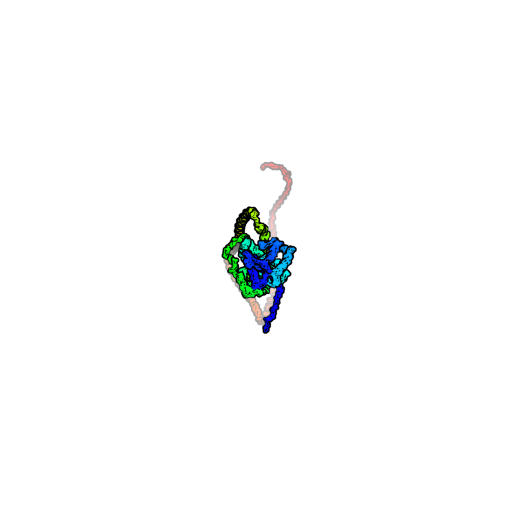 1.00 70.12 321 ALA A C 1
ATOM 2548 O O . ALA A 1 321 ? 13.036 9.065 33.545 1.00 70.12 321 ALA A O 1
ATOM 2549 N N . HIS A 1 322 ? 12.118 10.299 35.169 1.00 72.06 322 HIS A N 1
ATOM 2550 C CA . HIS A 1 322 ? 11.793 11.455 34.331 1.00 72.06 322 HIS A CA 1
ATOM 2551 C C . HIS A 1 322 ? 13.048 12.202 33.864 1.00 72.06 322 HIS A C 1
ATOM 2553 O O . HIS A 1 322 ? 13.090 12.644 32.721 1.00 72.06 322 HIS A O 1
ATOM 2559 N N . GLU A 1 323 ? 14.084 12.332 34.696 1.00 72.19 323 GLU A N 1
ATOM 2560 C CA . GLU A 1 323 ? 15.379 12.883 34.276 1.00 72.19 323 GLU A CA 1
ATOM 2561 C C . GLU A 1 323 ? 16.060 11.980 33.239 1.00 72.19 323 GLU A C 1
ATOM 2563 O O . GLU A 1 323 ? 16.535 12.479 32.218 1.00 72.19 323 GLU A O 1
ATOM 2568 N N . HIS A 1 324 ? 16.036 10.656 33.436 1.00 71.81 324 HIS A N 1
ATOM 2569 C CA . HIS A 1 324 ? 16.501 9.703 32.423 1.00 71.81 324 HIS A CA 1
ATOM 2570 C C . HIS A 1 324 ? 15.667 9.757 31.142 1.00 71.81 324 HIS A C 1
ATOM 2572 O O . HIS A 1 324 ? 16.244 9.752 30.058 1.00 71.81 324 HIS A O 1
ATOM 2578 N N . LEU A 1 325 ? 14.339 9.838 31.244 1.00 79.81 325 LEU A N 1
ATOM 2579 C CA . LEU A 1 325 ? 13.445 9.912 30.092 1.00 79.81 325 LEU A CA 1
ATOM 2580 C C . LEU A 1 325 ? 13.721 11.188 29.296 1.00 79.81 325 LEU A C 1
ATOM 2582 O O . LEU A 1 325 ? 14.008 11.087 28.112 1.00 79.81 325 LEU A O 1
ATOM 2586 N N . ARG A 1 326 ? 13.798 12.351 29.956 1.00 77.88 326 ARG A N 1
ATOM 2587 C CA . ARG A 1 326 ? 14.196 13.625 29.331 1.00 77.88 326 ARG A CA 1
ATOM 2588 C C . ARG A 1 326 ? 15.578 13.556 28.690 1.00 77.88 326 ARG A C 1
ATOM 2590 O O . ARG A 1 326 ? 15.782 14.130 27.625 1.00 77.88 326 ARG A O 1
ATOM 2597 N N . HIS A 1 327 ? 16.538 12.866 29.309 1.00 79.06 327 HIS A N 1
ATOM 2598 C CA . HIS A 1 327 ? 17.866 12.689 28.723 1.00 79.06 327 HIS A CA 1
ATOM 2599 C C . HIS A 1 327 ? 17.834 11.781 27.483 1.00 79.06 327 HIS A C 1
ATOM 2601 O O . HIS A 1 327 ? 18.477 12.093 26.485 1.00 79.06 327 HIS A O 1
ATOM 2607 N N . VAL A 1 328 ? 17.050 10.699 27.507 1.00 79.88 328 VAL A N 1
ATOM 2608 C CA . VAL A 1 328 ? 16.846 9.793 26.364 1.00 79.88 328 VAL A CA 1
ATOM 2609 C C . VAL A 1 328 ? 16.044 10.468 25.246 1.00 79.88 328 VAL A C 1
ATOM 2611 O O . VAL A 1 328 ? 16.378 10.293 24.078 1.00 79.88 328 VAL A O 1
ATOM 2614 N N . GLU A 1 329 ? 15.038 11.277 25.570 1.00 82.56 329 GLU A N 1
ATOM 2615 C CA . GLU A 1 329 ? 14.276 12.105 24.629 1.00 82.56 329 GLU A CA 1
ATOM 2616 C C . GLU A 1 329 ? 15.155 13.183 23.996 1.00 82.56 329 GLU A C 1
ATOM 2618 O O . GLU A 1 329 ? 15.104 13.374 22.782 1.00 82.56 329 GLU A O 1
ATOM 2623 N N . TRP A 1 330 ? 16.016 13.835 24.781 1.00 86.44 330 TRP A N 1
ATOM 2624 C CA . TRP A 1 330 ? 17.015 14.772 24.271 1.00 86.44 330 TRP A CA 1
ATOM 2625 C C . TRP A 1 330 ? 18.011 14.072 23.337 1.00 86.44 330 TRP A C 1
ATOM 2627 O O . TRP A 1 330 ? 18.178 14.506 22.200 1.00 86.44 330 TRP A O 1
ATOM 2637 N N . LEU A 1 331 ? 18.591 12.937 23.753 1.00 86.25 331 LEU A N 1
ATOM 2638 C CA . LEU A 1 331 ? 19.477 12.123 22.910 1.00 86.25 331 LEU A CA 1
ATOM 2639 C C . LEU A 1 331 ? 18.782 11.673 21.619 1.00 86.25 331 LEU A C 1
ATOM 2641 O O . LEU A 1 331 ? 19.381 11.745 20.548 1.00 86.25 331 LEU A O 1
ATOM 2645 N N . ARG A 1 332 ? 17.519 11.238 21.699 1.00 85.88 332 ARG A N 1
ATOM 2646 C CA . ARG A 1 332 ? 16.706 10.841 20.543 1.00 85.88 332 ARG A CA 1
ATOM 2647 C C . ARG A 1 332 ? 16.448 12.021 19.611 1.00 85.88 332 ARG A C 1
ATOM 2649 O O . ARG A 1 332 ? 16.581 11.858 18.404 1.00 85.88 332 ARG A O 1
ATOM 2656 N N . THR A 1 333 ? 16.117 13.188 20.157 1.00 87.50 333 THR A N 1
ATOM 2657 C CA . THR A 1 333 ? 15.868 14.412 19.382 1.00 87.50 333 THR A CA 1
ATOM 2658 C C . THR A 1 333 ? 17.143 14.858 18.676 1.00 87.50 333 THR A C 1
ATOM 2660 O O . THR A 1 333 ? 17.137 14.989 17.458 1.00 87.50 333 THR A O 1
ATOM 2663 N N . SER A 1 334 ? 18.270 14.959 19.386 1.00 86.94 334 SER A N 1
ATOM 2664 C CA . SER A 1 334 ? 19.562 15.308 18.783 1.00 86.94 334 SER A CA 1
ATOM 2665 C C . SER A 1 334 ? 20.057 14.265 17.773 1.00 86.94 334 SER A C 1
ATOM 2667 O O . SER A 1 334 ? 20.621 14.636 16.746 1.00 86.94 334 SER A O 1
ATOM 2669 N N . ALA A 1 335 ? 19.820 12.968 17.998 1.00 83.56 335 ALA A N 1
ATOM 2670 C CA . ALA A 1 335 ? 20.120 11.930 17.009 1.00 83.56 335 ALA A CA 1
ATOM 2671 C C . ALA A 1 335 ? 19.217 12.037 15.766 1.00 83.56 335 ALA A C 1
ATOM 2673 O O . ALA A 1 335 ? 19.679 11.809 14.648 1.00 83.56 335 ALA A O 1
ATOM 2674 N N . GLN A 1 336 ? 17.948 12.415 15.938 1.00 88.19 336 GLN A N 1
ATOM 2675 C CA . GLN A 1 336 ? 17.004 12.626 14.842 1.00 88.19 336 GLN A CA 1
ATOM 2676 C C . GLN A 1 336 ? 17.327 13.902 14.045 1.00 88.19 336 GLN A C 1
ATOM 2678 O O . GLN A 1 336 ? 17.277 13.867 12.818 1.00 88.19 336 GLN A O 1
ATOM 2683 N N . GLU A 1 337 ? 17.750 14.984 14.703 1.00 90.25 337 GLU A N 1
ATOM 2684 C CA . GLU A 1 337 ? 18.287 16.193 14.062 1.00 90.25 337 GLU A CA 1
ATOM 2685 C C . GLU A 1 337 ? 19.568 15.887 13.272 1.00 90.25 337 GLU A C 1
ATOM 2687 O O . GLU A 1 337 ? 19.682 16.274 12.109 1.00 90.25 337 GLU A O 1
ATOM 2692 N N . GLN A 1 338 ? 20.512 15.135 13.852 1.00 89.06 338 GLN A N 1
ATOM 2693 C CA . GLN A 1 338 ? 21.720 14.681 13.149 1.00 89.06 338 GLN A CA 1
ATOM 2694 C C . GLN A 1 338 ? 21.380 13.795 11.942 1.00 89.06 338 GLN A C 1
ATOM 2696 O O . GLN A 1 338 ? 21.973 13.960 10.876 1.00 89.06 338 GLN A O 1
ATOM 2701 N N . ALA A 1 339 ? 20.405 12.892 12.075 1.00 85.19 339 ALA A N 1
ATOM 2702 C CA . ALA A 1 339 ? 19.934 12.059 10.972 1.00 85.19 339 ALA A CA 1
ATOM 2703 C C . ALA A 1 339 ? 19.265 12.890 9.864 1.00 85.19 339 ALA A C 1
ATOM 2705 O O . ALA A 1 339 ? 19.527 12.644 8.689 1.00 85.19 339 ALA A O 1
ATOM 2706 N N . GLN A 1 340 ? 18.462 13.903 10.210 1.00 89.38 340 GLN A N 1
ATOM 2707 C CA . GLN A 1 340 ? 17.865 14.833 9.244 1.00 89.38 340 GLN A CA 1
ATOM 2708 C C . GLN A 1 340 ? 18.925 15.682 8.530 1.00 89.38 340 GLN A C 1
ATOM 2710 O O . GLN A 1 340 ? 18.870 15.815 7.310 1.00 89.38 340 GLN A O 1
ATOM 2715 N N . GLN A 1 341 ? 19.925 16.200 9.250 1.00 90.50 341 GLN A N 1
ATOM 2716 C CA . GLN A 1 341 ? 21.047 16.937 8.654 1.00 90.50 341 GLN A CA 1
ATOM 2717 C C . GLN A 1 341 ? 21.880 16.049 7.718 1.00 90.50 341 GLN A C 1
ATOM 2719 O O . GLN A 1 341 ? 22.227 16.469 6.613 1.00 90.50 341 GLN A O 1
ATOM 2724 N N . ALA A 1 342 ? 22.160 14.805 8.119 1.00 87.06 342 ALA A N 1
ATOM 2725 C CA . ALA A 1 342 ? 22.844 13.831 7.273 1.00 87.06 342 ALA A CA 1
ATOM 2726 C C . ALA A 1 342 ? 22.012 13.470 6.030 1.00 87.06 342 ALA A C 1
ATOM 2728 O O . ALA A 1 342 ? 22.565 13.390 4.934 1.00 87.06 342 ALA A O 1
ATOM 2729 N N . HIS A 1 343 ? 20.694 13.304 6.176 1.00 89.00 343 HIS A N 1
ATOM 2730 C CA . HIS A 1 343 ? 19.788 13.019 5.064 1.00 89.00 343 HIS A CA 1
ATOM 2731 C C . HIS A 1 343 ? 19.742 14.178 4.063 1.00 89.00 343 HIS A C 1
ATOM 2733 O O . HIS A 1 343 ? 20.022 13.959 2.889 1.00 89.00 343 HIS A O 1
ATOM 2739 N N . ALA A 1 344 ? 19.534 15.413 4.529 1.00 88.62 344 ALA A N 1
ATOM 2740 C CA . ALA A 1 344 ? 19.566 16.609 3.685 1.00 88.62 344 ALA A CA 1
ATOM 2741 C C . ALA A 1 344 ? 20.928 16.790 2.981 1.00 88.62 344 ALA A C 1
ATOM 2743 O O . ALA A 1 344 ? 20.985 17.188 1.818 1.00 88.62 344 ALA A O 1
ATOM 2744 N N . GLY A 1 345 ? 22.036 16.446 3.650 1.00 91.44 345 GLY A N 1
ATOM 2745 C CA . GLY A 1 345 ? 23.370 16.425 3.042 1.00 91.44 345 GLY A CA 1
ATOM 2746 C C . GLY A 1 345 ? 23.530 15.364 1.944 1.00 91.44 345 GLY A C 1
ATOM 2747 O O . GLY A 1 345 ? 24.175 15.626 0.926 1.00 91.44 345 GLY A O 1
ATOM 2748 N N . ILE A 1 346 ? 22.924 14.184 2.115 1.00 90.44 346 ILE A N 1
ATOM 2749 C CA . ILE A 1 346 ? 22.880 13.125 1.095 1.00 90.44 346 ILE A CA 1
ATOM 2750 C C . ILE A 1 346 ? 21.984 13.542 -0.077 1.00 90.44 346 ILE A C 1
ATOM 2752 O O . ILE A 1 346 ? 22.404 13.402 -1.222 1.00 90.44 346 ILE A O 1
ATOM 2756 N N . GLU A 1 347 ? 20.799 14.101 0.175 1.00 90.88 347 GLU A N 1
ATOM 2757 C CA . GLU A 1 347 ? 19.891 14.597 -0.869 1.00 90.88 347 GLU A CA 1
ATOM 2758 C C . GLU A 1 347 ? 20.537 15.709 -1.702 1.00 90.88 347 GLU A C 1
ATOM 2760 O O . GLU A 1 347 ? 20.542 15.627 -2.930 1.00 90.88 347 GLU A O 1
ATOM 2765 N N . ALA A 1 348 ? 21.170 16.696 -1.059 1.00 90.44 348 ALA A N 1
ATOM 2766 C CA . ALA A 1 348 ? 21.899 17.758 -1.752 1.00 90.44 348 ALA A CA 1
ATOM 2767 C C . ALA A 1 348 ? 23.044 17.202 -2.619 1.00 90.44 348 ALA A C 1
ATOM 2769 O O . ALA A 1 348 ? 23.247 17.650 -3.749 1.00 90.44 348 ALA A O 1
ATOM 2770 N N . ARG A 1 349 ? 23.772 16.191 -2.123 1.00 93.19 349 ARG A N 1
ATOM 2771 C CA . ARG A 1 349 ? 24.855 15.543 -2.877 1.00 93.19 349 ARG A CA 1
ATOM 2772 C C . ARG A 1 349 ? 24.339 14.677 -4.027 1.00 93.19 349 ARG A C 1
ATOM 2774 O O . ARG A 1 349 ? 24.957 14.676 -5.087 1.00 93.19 349 ARG A O 1
ATOM 2781 N N . ASN A 1 350 ? 23.212 13.992 -3.849 1.00 91.69 350 ASN A N 1
ATOM 2782 C CA . ASN A 1 350 ? 22.544 13.241 -4.910 1.00 91.69 350 ASN A CA 1
ATOM 2783 C C . ASN A 1 350 ? 22.009 14.181 -5.999 1.00 91.69 350 ASN A C 1
ATOM 2785 O O . ASN A 1 350 ? 22.184 13.890 -7.176 1.00 91.69 350 ASN A O 1
ATOM 2789 N N . GLY A 1 351 ? 21.435 15.331 -5.627 1.00 92.44 351 GLY A N 1
ATOM 2790 C CA . GLY A 1 351 ? 21.018 16.365 -6.578 1.00 92.44 351 GLY A CA 1
ATOM 2791 C C . GLY A 1 351 ? 22.192 16.943 -7.376 1.00 92.44 351 GLY A C 1
ATOM 2792 O O . GLY A 1 351 ? 22.091 17.092 -8.591 1.00 92.44 351 GLY A O 1
ATOM 2793 N N . ALA A 1 352 ? 23.331 17.196 -6.722 1.00 91.94 352 ALA A N 1
ATOM 2794 C CA . ALA A 1 352 ? 24.553 17.632 -7.400 1.00 91.94 352 ALA A CA 1
ATOM 2795 C C . ALA A 1 352 ? 25.100 16.564 -8.369 1.00 91.94 352 ALA A C 1
ATOM 2797 O O . ALA A 1 352 ? 25.396 16.882 -9.517 1.00 91.94 352 ALA A O 1
ATOM 2798 N N . LEU A 1 353 ? 25.170 15.297 -7.939 1.00 91.31 353 LEU A N 1
ATOM 2799 C CA . LEU A 1 353 ? 25.601 14.175 -8.783 1.00 91.31 353 LEU A CA 1
ATOM 2800 C C . LEU A 1 353 ? 24.652 13.923 -9.961 1.00 91.31 353 LEU A C 1
ATOM 2802 O O . LEU A 1 353 ? 25.117 13.615 -11.054 1.00 91.31 353 LEU A O 1
ATOM 2806 N N . GLN A 1 354 ? 23.339 14.075 -9.765 1.00 91.94 354 GLN A N 1
ATOM 2807 C CA . GLN A 1 354 ? 22.366 13.985 -10.854 1.00 91.94 354 GLN A CA 1
ATOM 2808 C C . GLN A 1 354 ? 22.591 15.109 -11.870 1.00 91.94 354 GLN A C 1
ATOM 2810 O O . GLN A 1 354 ? 22.620 14.845 -13.065 1.00 91.94 354 GLN A O 1
ATOM 2815 N N . HIS A 1 355 ? 22.838 16.338 -11.409 1.00 92.75 355 HIS A N 1
ATOM 2816 C CA . HIS A 1 355 ? 23.124 17.454 -12.305 1.00 92.75 355 HIS A CA 1
ATOM 2817 C C . HIS A 1 355 ? 24.444 17.275 -13.079 1.00 92.75 355 HIS A C 1
ATOM 2819 O O . HIS A 1 355 ? 24.489 17.566 -14.272 1.00 92.75 355 HIS A O 1
ATOM 2825 N N . GLU A 1 356 ? 25.501 16.751 -12.446 1.00 92.38 356 GLU A N 1
ATOM 2826 C CA . GLU A 1 356 ? 26.737 16.360 -13.147 1.00 92.38 356 GLU A CA 1
ATOM 2827 C C . GLU A 1 356 ? 26.481 15.251 -14.182 1.00 92.38 356 GLU A C 1
ATOM 2829 O O . GLU A 1 356 ? 26.994 15.321 -15.299 1.00 92.38 356 GLU A O 1
ATOM 2834 N N . LEU A 1 357 ? 25.662 14.248 -13.847 1.00 93.06 357 LEU A N 1
ATOM 2835 C CA . LEU A 1 357 ? 25.298 13.161 -14.758 1.00 93.06 357 LEU A CA 1
ATOM 2836 C C . LEU A 1 357 ? 24.511 13.674 -15.973 1.00 93.06 357 LEU A C 1
ATOM 2838 O O . LEU A 1 357 ? 24.800 13.269 -17.099 1.00 93.06 357 LEU A O 1
ATOM 2842 N N . ASP A 1 358 ? 23.566 14.590 -15.762 1.00 92.75 358 ASP A N 1
ATOM 2843 C CA . ASP A 1 358 ? 22.790 15.227 -16.828 1.00 92.75 358 ASP A CA 1
ATOM 2844 C C . ASP A 1 358 ? 23.711 16.046 -17.755 1.00 92.75 358 ASP A C 1
ATOM 2846 O O . ASP A 1 358 ? 23.677 15.860 -18.972 1.00 92.75 358 ASP A O 1
ATOM 2850 N N . GLN A 1 359 ? 24.631 16.849 -17.198 1.00 93.19 359 GLN A N 1
ATOM 2851 C CA . GLN A 1 359 ? 25.645 17.575 -17.982 1.00 93.19 359 GLN A CA 1
ATOM 2852 C C . GLN A 1 359 ? 26.544 16.635 -18.806 1.00 93.19 359 GLN A C 1
ATOM 2854 O O . GLN A 1 359 ? 26.867 16.933 -19.960 1.00 93.19 359 GLN A O 1
ATOM 2859 N N . VAL A 1 360 ? 26.959 15.496 -18.240 1.00 91.81 360 VAL A N 1
ATOM 2860 C CA . VAL A 1 360 ? 27.764 14.487 -18.950 1.00 91.81 360 VAL A CA 1
ATOM 2861 C C . VAL A 1 360 ? 26.961 13.823 -20.071 1.00 91.81 360 VAL A C 1
ATOM 2863 O O . VAL A 1 360 ? 27.509 13.612 -21.156 1.00 91.81 360 VAL A O 1
ATOM 2866 N N . ASN A 1 361 ? 25.676 13.537 -19.856 1.00 92.25 361 ASN A N 1
ATOM 2867 C CA . ASN A 1 361 ? 24.789 12.977 -20.878 1.00 92.25 361 ASN A CA 1
ATOM 2868 C C . ASN A 1 361 ? 24.544 13.963 -22.032 1.00 92.25 361 ASN A C 1
ATOM 2870 O O . ASN A 1 361 ? 24.634 13.565 -23.196 1.00 92.25 361 ASN A O 1
ATOM 2874 N N . ASP A 1 362 ? 24.322 15.246 -21.738 1.00 91.88 362 ASP A N 1
ATOM 2875 C CA . ASP A 1 362 ? 24.186 16.301 -22.750 1.00 91.88 362 ASP A CA 1
ATOM 2876 C C . ASP A 1 362 ? 25.472 16.454 -23.579 1.00 91.88 362 ASP A C 1
ATOM 2878 O O . ASP A 1 362 ? 25.432 16.490 -24.814 1.00 91.88 362 ASP A O 1
ATOM 2882 N N . LEU A 1 363 ? 26.637 16.461 -22.919 1.00 92.81 363 LEU A N 1
ATOM 2883 C CA . LEU A 1 363 ? 27.941 16.476 -23.588 1.00 92.81 363 LEU A CA 1
ATOM 2884 C C . LEU A 1 363 ? 28.156 15.231 -24.461 1.00 92.81 363 LEU A C 1
ATOM 2886 O O . LEU A 1 363 ? 28.653 15.353 -25.583 1.00 92.81 363 LEU A O 1
ATOM 2890 N N . LEU A 1 364 ? 27.775 14.043 -23.985 1.00 93.06 364 LEU A N 1
ATOM 2891 C CA . LEU A 1 364 ? 27.879 12.795 -24.744 1.00 93.06 364 LEU A CA 1
ATOM 2892 C C . LEU A 1 364 ? 26.961 12.805 -25.976 1.00 93.06 364 LEU A C 1
ATOM 2894 O O . LEU A 1 364 ? 27.396 12.423 -27.065 1.00 93.06 364 LEU A O 1
ATOM 2898 N N . SER A 1 365 ? 25.728 13.292 -25.829 1.00 93.00 365 SER A N 1
ATOM 2899 C CA . SER A 1 365 ? 24.755 13.455 -26.917 1.00 93.00 365 SER A CA 1
ATOM 2900 C C . SER A 1 365 ? 25.266 14.422 -27.994 1.00 93.00 365 SER A C 1
ATOM 2902 O O . SER A 1 365 ? 25.278 14.096 -29.188 1.00 93.00 365 SER A O 1
ATOM 2904 N N . ALA A 1 366 ? 25.812 15.570 -27.579 1.00 90.94 366 ALA A N 1
ATOM 2905 C CA . ALA A 1 366 ? 26.429 16.541 -28.479 1.00 90.94 366 ALA A CA 1
ATOM 2906 C C . ALA A 1 366 ? 27.658 15.965 -29.209 1.00 90.94 366 ALA A C 1
ATOM 2908 O O . ALA A 1 366 ? 27.815 16.164 -30.416 1.00 90.94 366 ALA A O 1
ATOM 2909 N N . ARG A 1 367 ? 28.518 15.205 -28.512 1.00 91.00 367 ARG A N 1
ATOM 2910 C CA . ARG A 1 367 ? 29.688 14.545 -29.122 1.00 91.00 367 ARG A CA 1
ATOM 2911 C C . ARG A 1 367 ? 29.308 13.417 -30.075 1.00 91.00 367 ARG A C 1
ATOM 2913 O O . ARG A 1 367 ? 29.939 13.297 -31.121 1.00 91.00 367 ARG A O 1
ATOM 2920 N N . THR A 1 368 ? 28.275 12.641 -29.759 1.00 92.69 368 THR A N 1
ATOM 2921 C CA . THR A 1 368 ? 27.744 11.594 -30.647 1.00 92.69 368 THR A CA 1
ATOM 2922 C C . THR A 1 368 ? 27.191 12.221 -31.926 1.00 92.69 368 THR A C 1
ATOM 2924 O O . THR A 1 368 ? 27.607 11.845 -33.018 1.00 92.69 368 THR A O 1
ATOM 2927 N N . SER A 1 369 ? 26.384 13.279 -31.799 1.00 91.06 369 SER A N 1
ATOM 2928 C CA . SER A 1 369 ? 25.867 14.049 -32.941 1.00 91.06 369 SER A CA 1
ATOM 2929 C C . SER A 1 369 ? 26.992 14.634 -33.812 1.00 91.06 369 SER A C 1
ATOM 2931 O O . SER A 1 369 ? 26.919 14.597 -35.041 1.00 91.06 369 SER A O 1
ATOM 2933 N N . GLN A 1 370 ? 28.068 15.137 -33.191 1.00 91.88 370 GLN A N 1
ATOM 2934 C CA . GLN A 1 370 ? 29.254 15.623 -33.904 1.00 91.88 370 GLN A CA 1
ATOM 2935 C C . GLN A 1 370 ? 29.990 14.492 -34.645 1.00 91.88 370 GLN A C 1
ATOM 2937 O O . GLN A 1 370 ? 30.414 14.684 -35.784 1.00 91.88 370 GLN A O 1
ATOM 2942 N N . ALA A 1 371 ? 30.136 13.318 -34.025 1.00 87.81 371 ALA A N 1
ATOM 2943 C CA . ALA A 1 371 ? 30.769 12.157 -34.647 1.00 87.81 371 ALA A CA 1
ATOM 2944 C C . ALA A 1 371 ? 29.959 11.638 -35.848 1.00 87.81 371 ALA A C 1
ATOM 2946 O O . ALA A 1 371 ? 30.536 11.367 -36.898 1.00 87.81 371 ALA A O 1
ATOM 2947 N N . GLU A 1 372 ? 28.629 11.584 -35.743 1.00 92.38 372 GLU A N 1
ATOM 2948 C CA . GLU A 1 372 ? 27.733 11.214 -36.849 1.00 92.38 372 GLU A CA 1
ATOM 2949 C C . GLU A 1 372 ? 27.745 12.222 -38.009 1.00 92.38 372 GLU A C 1
ATOM 2951 O O . GLU A 1 372 ? 27.520 11.843 -39.161 1.00 92.38 372 GLU A O 1
ATOM 2956 N N . ALA A 1 373 ? 27.975 13.508 -37.729 1.00 89.25 373 ALA A N 1
ATOM 2957 C CA . ALA A 1 373 ? 28.154 14.529 -38.761 1.00 89.25 373 ALA A CA 1
ATOM 2958 C C . ALA A 1 373 ? 29.497 14.348 -39.491 1.00 89.25 373 ALA A C 1
ATOM 2960 O O . ALA A 1 373 ? 29.512 14.220 -40.713 1.00 89.25 373 ALA A O 1
ATOM 2961 N N . LEU A 1 374 ? 30.601 14.221 -38.745 1.00 85.38 374 LEU A N 1
ATOM 2962 C CA . LEU A 1 374 ? 31.934 13.963 -39.307 1.00 85.38 374 LEU A CA 1
ATOM 2963 C C . LEU A 1 374 ? 31.993 12.640 -40.087 1.00 85.38 374 LEU A C 1
ATOM 2965 O O . LEU A 1 374 ? 32.655 12.551 -41.116 1.00 85.38 374 LEU A O 1
ATOM 2969 N N . GLN A 1 375 ? 31.290 11.600 -39.632 1.00 88.56 375 GLN A N 1
ATOM 2970 C CA . GLN A 1 375 ? 31.242 10.317 -40.332 1.00 88.56 375 GLN A CA 1
ATOM 2971 C C . GLN A 1 375 ? 30.493 10.408 -41.672 1.00 88.56 375 GLN A C 1
ATOM 2973 O O . GLN A 1 375 ? 30.878 9.722 -42.620 1.00 88.56 375 GLN A O 1
ATOM 2978 N N . ARG A 1 376 ? 29.468 11.268 -41.774 1.00 90.25 376 ARG A N 1
ATOM 2979 C CA . ARG A 1 376 ? 28.804 11.582 -43.050 1.00 90.25 376 ARG A CA 1
ATOM 2980 C C . ARG A 1 376 ? 29.738 12.343 -43.989 1.00 90.25 376 ARG A C 1
ATOM 2982 O O . ARG A 1 376 ? 29.945 11.879 -45.103 1.00 90.25 376 ARG A O 1
ATOM 2989 N N . GLU A 1 377 ? 30.379 13.406 -43.507 1.00 86.88 377 GLU A N 1
ATOM 2990 C CA . GLU A 1 377 ? 31.353 14.204 -44.272 1.00 86.88 377 GLU A CA 1
ATOM 2991 C C . GLU A 1 377 ? 32.518 13.343 -44.808 1.00 86.88 377 GLU A C 1
ATOM 2993 O O . GLU A 1 377 ? 32.924 13.469 -45.965 1.00 86.88 377 GLU A O 1
ATOM 2998 N N . VAL A 1 378 ? 33.017 12.393 -44.006 1.00 85.12 378 VAL A N 1
ATOM 2999 C CA . VAL A 1 378 ? 34.053 11.433 -44.429 1.00 85.12 378 VAL A CA 1
ATOM 3000 C C . VAL A 1 378 ? 33.558 10.482 -45.521 1.00 85.12 378 VAL A C 1
ATOM 3002 O O . VAL A 1 378 ? 34.327 10.181 -46.437 1.00 85.12 378 VAL A O 1
ATOM 3005 N N . GLU A 1 379 ? 32.321 9.980 -45.459 1.00 88.25 379 GLU A N 1
ATOM 3006 C CA . GLU A 1 379 ? 31.815 9.084 -46.509 1.00 88.25 379 GLU A CA 1
ATOM 3007 C C . GLU A 1 379 ? 31.440 9.851 -47.786 1.00 88.25 379 GLU A C 1
ATOM 3009 O O . GLU A 1 379 ? 31.748 9.368 -48.875 1.00 88.25 379 GLU A O 1
ATOM 3014 N N . GLU A 1 380 ? 30.914 11.075 -47.678 1.00 88.25 380 GLU A N 1
ATOM 3015 C CA . GLU A 1 380 ? 30.745 12.003 -48.809 1.00 88.25 380 GLU A CA 1
ATOM 3016 C C . GLU A 1 380 ? 32.096 12.249 -49.502 1.00 88.25 380 GLU A C 1
ATOM 3018 O O . GLU A 1 380 ? 32.258 11.894 -50.673 1.00 88.25 380 GLU A O 1
ATOM 3023 N N . THR A 1 381 ? 33.119 12.677 -48.752 1.00 81.25 381 THR A N 1
ATOM 3024 C CA . THR A 1 381 ? 34.492 12.874 -49.262 1.00 81.25 381 THR A CA 1
ATOM 3025 C C . THR A 1 381 ? 35.064 11.601 -49.904 1.00 81.25 381 THR A C 1
ATOM 3027 O O . THR A 1 381 ? 35.744 11.658 -50.929 1.00 81.25 381 THR A O 1
ATOM 3030 N N . ARG A 1 382 ? 34.784 10.411 -49.350 1.00 85.62 382 ARG A N 1
ATOM 3031 C CA . ARG A 1 382 ? 35.187 9.129 -49.961 1.00 85.62 382 ARG A CA 1
ATOM 3032 C C . ARG A 1 382 ? 34.459 8.848 -51.270 1.00 85.62 382 ARG A C 1
ATOM 3034 O O . ARG A 1 382 ? 35.075 8.287 -52.176 1.00 85.62 382 ARG A O 1
ATOM 3041 N N . THR A 1 383 ? 33.175 9.185 -51.385 1.00 87.12 383 THR A N 1
ATOM 3042 C CA . THR A 1 383 ? 32.440 9.032 -52.650 1.00 87.12 383 THR A CA 1
ATOM 3043 C C . THR A 1 383 ? 32.953 9.993 -53.719 1.00 87.12 383 THR A C 1
ATOM 3045 O O . THR A 1 383 ? 33.194 9.550 -54.843 1.00 87.12 383 THR A O 1
ATOM 3048 N N . GLU A 1 384 ? 33.254 11.244 -53.361 1.00 83.50 384 GLU A N 1
ATOM 3049 C CA . GLU A 1 384 ? 33.906 12.207 -54.255 1.00 83.50 384 GLU A CA 1
ATOM 3050 C C . GLU A 1 384 ? 35.294 11.727 -54.694 1.00 83.50 384 GLU A C 1
ATOM 3052 O O . GLU A 1 384 ? 35.594 11.714 -55.888 1.00 83.50 384 GLU A O 1
ATOM 3057 N N . LEU A 1 385 ? 36.122 11.240 -53.763 1.00 82.31 385 LEU A N 1
ATOM 3058 C CA . LEU A 1 385 ? 37.454 10.717 -54.075 1.00 82.31 385 LEU A CA 1
ATOM 3059 C C . LEU A 1 385 ? 37.395 9.479 -54.987 1.00 82.31 385 LEU A C 1
ATOM 3061 O O . LEU A 1 385 ? 38.214 9.353 -55.897 1.00 82.31 385 LEU A O 1
ATOM 3065 N N . ARG A 1 386 ? 36.414 8.583 -54.798 1.00 85.75 386 ARG A N 1
ATOM 3066 C CA . ARG A 1 386 ? 36.164 7.447 -55.710 1.00 85.75 386 ARG A CA 1
ATOM 3067 C C . ARG A 1 386 ? 35.766 7.930 -57.110 1.00 85.75 386 ARG A C 1
ATOM 3069 O O . ARG A 1 386 ? 36.270 7.388 -58.095 1.00 85.75 386 ARG A O 1
ATOM 3076 N N . ALA A 1 387 ? 34.907 8.945 -57.212 1.00 82.31 387 ALA A N 1
ATOM 3077 C CA . ALA A 1 387 ? 34.507 9.529 -58.493 1.00 82.31 387 ALA A CA 1
ATOM 3078 C C . ALA A 1 387 ? 35.694 10.206 -59.203 1.00 82.31 387 ALA A C 1
ATOM 3080 O O . ALA A 1 387 ? 35.970 9.900 -60.362 1.00 82.31 387 ALA A O 1
ATOM 3081 N N . LEU A 1 388 ? 36.463 11.036 -58.491 1.00 79.25 388 LEU A N 1
ATOM 3082 C CA . LEU A 1 388 ? 37.677 11.680 -59.003 1.00 79.25 388 LEU A CA 1
ATOM 3083 C C . LEU A 1 388 ? 38.740 10.661 -59.427 1.00 79.25 388 LEU A C 1
ATOM 3085 O O . LEU A 1 388 ? 39.316 10.806 -60.500 1.00 79.25 388 LEU A O 1
ATOM 3089 N N . SER A 1 389 ? 38.962 9.601 -58.643 1.00 81.25 389 SER A N 1
ATOM 3090 C CA . SER A 1 389 ? 39.868 8.509 -59.021 1.00 81.25 389 SER A CA 1
ATOM 3091 C C . SER A 1 389 ? 39.396 7.785 -60.284 1.00 81.25 389 SER A C 1
ATOM 3093 O O . SER A 1 389 ? 40.224 7.401 -61.105 1.00 81.25 389 SER A O 1
ATOM 3095 N N . THR A 1 390 ? 38.082 7.617 -60.464 1.00 85.50 390 THR A N 1
ATOM 3096 C CA . THR A 1 390 ? 37.510 6.995 -61.668 1.00 85.50 390 THR A CA 1
ATOM 3097 C C . THR A 1 390 ? 37.710 7.891 -62.891 1.00 85.50 390 THR A C 1
ATOM 3099 O O . THR A 1 390 ? 38.183 7.410 -63.919 1.00 85.50 390 THR A O 1
ATOM 3102 N N . HIS A 1 391 ? 37.439 9.196 -62.771 1.00 81.00 391 HIS A N 1
ATOM 3103 C CA . HIS A 1 391 ? 37.712 10.175 -63.830 1.00 81.00 391 HIS A CA 1
ATOM 3104 C C . HIS A 1 391 ? 39.209 10.264 -64.166 1.00 81.00 391 HIS A C 1
ATOM 3106 O O . HIS A 1 391 ? 39.563 10.338 -65.339 1.00 81.00 391 HIS A O 1
ATOM 3112 N N . ALA A 1 392 ? 40.097 10.204 -63.168 1.00 75.00 392 ALA A N 1
ATOM 3113 C CA . ALA A 1 392 ? 41.542 10.194 -63.388 1.00 75.00 392 ALA A CA 1
ATOM 3114 C C . ALA A 1 392 ? 41.984 8.949 -64.176 1.00 75.00 392 ALA A C 1
ATOM 3116 O O . ALA A 1 392 ? 42.678 9.082 -65.179 1.00 75.00 392 ALA A O 1
ATOM 3117 N N . SER A 1 393 ? 41.518 7.751 -63.802 1.00 80.06 393 SER A N 1
ATOM 3118 C CA . SER A 1 393 ? 41.806 6.525 -64.561 1.00 80.06 393 SER A CA 1
ATOM 3119 C C . SER A 1 393 ? 41.196 6.523 -65.970 1.00 80.06 393 SER A C 1
ATOM 3121 O O . SER A 1 393 ? 41.784 5.948 -66.884 1.00 80.06 393 SER A O 1
ATOM 3123 N N . GLN A 1 394 ? 40.044 7.169 -66.178 1.00 82.12 394 GLN A N 1
ATOM 3124 C CA . GLN A 1 394 ? 39.483 7.384 -67.518 1.00 82.12 394 GLN A CA 1
ATOM 3125 C C . GLN A 1 394 ? 40.378 8.311 -68.350 1.00 82.12 394 GLN A C 1
ATOM 3127 O O . GLN A 1 394 ? 40.767 7.932 -69.450 1.00 82.12 394 GLN A O 1
ATOM 3132 N N . ALA A 1 395 ? 40.787 9.457 -67.800 1.00 75.75 395 ALA A N 1
ATOM 3133 C CA . ALA A 1 395 ? 41.684 10.400 -68.469 1.00 75.75 395 ALA A CA 1
ATOM 3134 C C . ALA A 1 395 ? 43.075 9.800 -68.764 1.00 75.75 395 ALA A C 1
ATOM 3136 O O . ALA A 1 395 ? 43.638 10.058 -69.825 1.00 75.75 395 ALA A O 1
ATOM 3137 N N . GLU A 1 396 ? 43.620 8.959 -67.878 1.00 78.31 396 GLU A N 1
ATOM 3138 C CA . GLU A 1 396 ? 44.856 8.204 -68.139 1.00 78.31 396 GLU A CA 1
ATOM 3139 C C . GLU A 1 396 ? 44.704 7.214 -69.303 1.00 78.31 396 GLU A C 1
ATOM 3141 O O . GLU A 1 396 ? 45.629 7.055 -70.100 1.00 78.31 396 GLU A O 1
ATOM 3146 N N . ASN A 1 397 ? 43.552 6.548 -69.420 1.00 81.19 397 ASN A N 1
ATOM 3147 C CA . ASN A 1 397 ? 43.282 5.644 -70.538 1.00 81.19 397 ASN A CA 1
ATOM 3148 C C . ASN A 1 397 ? 43.080 6.417 -71.849 1.00 81.19 397 ASN A C 1
ATOM 3150 O O . ASN A 1 397 ? 43.690 6.050 -72.850 1.00 81.19 397 ASN A O 1
ATOM 3154 N N . GLU A 1 398 ? 42.325 7.521 -71.838 1.00 80.88 398 GLU A N 1
ATOM 3155 C CA . GLU A 1 398 ? 42.201 8.415 -72.998 1.00 80.88 398 GLU A CA 1
ATOM 3156 C C . GLU A 1 398 ? 43.568 8.956 -73.439 1.00 80.88 398 GLU A C 1
ATOM 3158 O O . GLU A 1 398 ? 43.866 8.971 -74.632 1.00 80.88 398 GLU A O 1
ATOM 3163 N N . LEU A 1 399 ? 44.437 9.346 -72.498 1.00 77.69 399 LEU A N 1
ATOM 3164 C CA . LEU A 1 399 ? 45.795 9.794 -72.808 1.00 77.69 399 LEU A CA 1
ATOM 3165 C C . LEU A 1 399 ? 46.623 8.676 -73.459 1.00 77.69 399 LEU A C 1
ATOM 3167 O O . LEU A 1 399 ? 47.248 8.916 -74.487 1.00 77.69 399 LEU A O 1
ATOM 3171 N N . ARG A 1 400 ? 46.565 7.441 -72.940 1.00 83.81 400 ARG A N 1
ATOM 3172 C CA . ARG A 1 400 ? 47.234 6.278 -73.560 1.00 83.81 400 ARG A CA 1
ATOM 3173 C C . ARG A 1 400 ? 46.724 5.989 -74.973 1.00 83.81 400 ARG A C 1
ATOM 3175 O O . ARG A 1 400 ? 47.526 5.667 -75.846 1.00 83.81 400 ARG A O 1
ATOM 3182 N N . GLU A 1 401 ? 45.419 6.109 -75.217 1.00 83.31 401 GLU A N 1
ATOM 3183 C CA . GLU A 1 401 ? 44.841 5.965 -76.560 1.00 83.31 401 GLU A CA 1
ATOM 3184 C C . GLU A 1 401 ? 45.316 7.080 -77.505 1.00 83.31 401 GLU A C 1
ATOM 3186 O O . GLU A 1 401 ? 45.675 6.808 -78.654 1.00 83.31 401 GLU A O 1
ATOM 3191 N N . LYS A 1 402 ? 45.382 8.328 -77.021 1.00 79.25 402 LYS A N 1
ATOM 3192 C CA . LYS A 1 402 ? 45.912 9.476 -77.777 1.00 79.25 402 LYS A CA 1
ATOM 3193 C C . LYS A 1 402 ? 47.398 9.316 -78.095 1.00 79.25 402 LYS A C 1
ATOM 3195 O O . LYS A 1 402 ? 47.782 9.567 -79.234 1.00 79.25 402 LYS A O 1
ATOM 3200 N N . ASP A 1 403 ? 48.205 8.865 -77.139 1.00 78.62 403 ASP A N 1
ATOM 3201 C CA . ASP A 1 403 ? 49.639 8.614 -77.316 1.00 78.62 403 ASP A CA 1
ATOM 3202 C C . ASP A 1 403 ? 49.890 7.469 -78.309 1.00 78.62 403 ASP A C 1
ATOM 3204 O O . ASP A 1 403 ? 50.748 7.586 -79.185 1.00 78.62 403 ASP A O 1
ATOM 3208 N N . ALA A 1 404 ? 49.099 6.392 -78.247 1.00 80.94 404 ALA A N 1
ATOM 3209 C CA . ALA A 1 404 ? 49.158 5.304 -79.224 1.00 80.94 404 ALA A CA 1
ATOM 3210 C C . ALA A 1 404 ? 48.781 5.778 -80.641 1.00 80.94 404 ALA A C 1
ATOM 3212 O O . ALA A 1 404 ? 49.467 5.443 -81.610 1.00 80.94 404 ALA A O 1
ATOM 3213 N N . ALA A 1 405 ? 47.739 6.607 -80.771 1.00 79.38 405 ALA A N 1
ATOM 3214 C CA . ALA A 1 405 ? 47.352 7.210 -82.046 1.00 79.38 405 ALA A CA 1
ATOM 3215 C C . ALA A 1 405 ? 48.413 8.196 -82.578 1.00 79.38 405 ALA A C 1
ATOM 3217 O O . ALA A 1 405 ? 48.668 8.233 -83.783 1.00 79.38 405 ALA A O 1
ATOM 3218 N N . LEU A 1 406 ? 49.069 8.960 -81.697 1.00 79.31 406 LEU A N 1
ATOM 3219 C CA . LEU A 1 406 ? 50.196 9.836 -82.037 1.00 79.31 406 LEU A CA 1
ATOM 3220 C C . LEU A 1 406 ? 51.414 9.042 -82.517 1.00 79.31 406 LEU A C 1
ATOM 3222 O O . LEU A 1 406 ? 52.010 9.415 -83.527 1.00 79.31 406 LEU A O 1
ATOM 3226 N N . ALA A 1 407 ? 51.754 7.934 -81.855 1.00 80.12 407 ALA A N 1
ATOM 3227 C CA . ALA A 1 407 ? 52.822 7.037 -82.290 1.00 80.12 407 ALA A CA 1
ATOM 3228 C C . ALA A 1 407 ? 52.520 6.436 -83.674 1.00 80.12 407 ALA A C 1
ATOM 3230 O O . ALA A 1 407 ? 53.358 6.505 -84.572 1.00 80.12 407 ALA A O 1
ATOM 3231 N N . GLN A 1 408 ? 51.292 5.951 -83.894 1.00 81.06 408 GLN A N 1
ATOM 3232 C CA . GLN A 1 408 ? 50.854 5.438 -85.195 1.00 81.06 408 GLN A CA 1
ATOM 3233 C C . GLN A 1 408 ? 50.900 6.516 -86.296 1.00 81.06 408 GLN A C 1
ATOM 3235 O O . GLN A 1 408 ? 51.310 6.238 -87.425 1.00 81.06 408 GLN A O 1
ATOM 3240 N N . ALA A 1 409 ? 50.512 7.756 -85.981 1.00 76.94 409 ALA A N 1
ATOM 3241 C CA . ALA A 1 409 ? 50.600 8.883 -86.907 1.00 76.94 409 ALA A CA 1
ATOM 3242 C C . ALA A 1 409 ? 52.057 9.277 -87.213 1.00 76.94 409 ALA A C 1
ATOM 3244 O O . ALA A 1 409 ? 52.372 9.601 -88.360 1.00 76.94 409 ALA A O 1
ATOM 3245 N N . ALA A 1 410 ? 52.953 9.213 -86.223 1.00 79.25 410 ALA A N 1
ATOM 3246 C CA . ALA A 1 410 ? 54.382 9.468 -86.396 1.00 79.25 410 ALA A CA 1
ATOM 3247 C C . ALA A 1 410 ? 55.057 8.395 -87.271 1.00 79.25 410 ALA A C 1
ATOM 3249 O O . ALA A 1 410 ? 55.806 8.743 -88.186 1.00 79.25 410 ALA A O 1
ATOM 3250 N N . ASP A 1 411 ? 54.734 7.114 -87.069 1.00 82.12 411 ASP A N 1
ATOM 3251 C CA . ASP A 1 411 ? 55.186 6.020 -87.938 1.00 82.12 411 ASP A CA 1
ATOM 3252 C C . ASP A 1 411 ? 54.670 6.194 -89.375 1.00 82.12 411 ASP A C 1
ATOM 3254 O O . ASP A 1 411 ? 55.440 6.079 -90.334 1.00 82.12 411 ASP A O 1
ATOM 3258 N N . GLY A 1 412 ? 53.393 6.559 -89.540 1.00 80.50 412 GLY A N 1
ATOM 3259 C CA . GLY A 1 412 ? 52.809 6.897 -90.842 1.00 80.50 412 GLY A CA 1
ATOM 3260 C C . GLY A 1 412 ? 53.530 8.062 -91.531 1.00 80.50 412 GLY A C 1
ATOM 3261 O O . GLY A 1 412 ? 53.881 7.969 -92.708 1.00 80.50 412 GLY A O 1
ATOM 3262 N N . ALA A 1 413 ? 53.841 9.132 -90.794 1.00 77.19 413 ALA A N 1
ATOM 3263 C CA . ALA A 1 413 ? 54.619 10.261 -91.303 1.00 77.19 413 ALA A CA 1
ATOM 3264 C C . ALA A 1 413 ? 56.060 9.862 -91.678 1.00 77.19 413 ALA A C 1
ATOM 3266 O O . ALA A 1 413 ? 56.591 10.332 -92.689 1.00 77.19 413 ALA A O 1
ATOM 3267 N N . ALA A 1 414 ? 56.690 8.957 -90.923 1.00 81.81 414 ALA A N 1
ATOM 3268 C CA . ALA A 1 414 ? 58.020 8.430 -91.227 1.00 81.81 414 ALA A CA 1
ATOM 3269 C C . ALA A 1 414 ? 58.033 7.513 -92.467 1.00 81.81 414 ALA A C 1
ATOM 3271 O O . ALA A 1 414 ? 59.052 7.444 -93.161 1.00 81.81 414 ALA A O 1
ATOM 3272 N N . ILE A 1 415 ? 56.931 6.814 -92.759 1.00 83.50 415 ILE A N 1
ATOM 3273 C CA . ILE A 1 415 ? 56.738 6.061 -94.010 1.00 83.50 415 ILE A CA 1
ATOM 3274 C C . ILE A 1 415 ? 56.576 7.035 -95.183 1.00 83.50 415 ILE A C 1
ATOM 3276 O O . ILE A 1 415 ? 57.370 6.978 -96.120 1.00 83.50 415 ILE A O 1
ATOM 3280 N N . LEU A 1 416 ? 55.648 7.993 -95.088 1.00 80.69 416 LEU A N 1
ATOM 3281 C CA . LEU A 1 416 ? 55.423 9.012 -96.125 1.00 80.69 416 LEU A CA 1
ATOM 3282 C C . LEU A 1 416 ? 56.692 9.826 -96.432 1.00 80.69 416 LEU A C 1
ATOM 3284 O O . LEU A 1 416 ? 56.972 10.134 -97.587 1.00 80.69 416 LEU A O 1
ATOM 3288 N N . THR A 1 417 ? 57.510 10.127 -95.419 1.00 84.06 417 THR A N 1
ATOM 3289 C CA . THR A 1 417 ? 58.803 10.808 -95.610 1.00 84.06 417 THR A CA 1
ATOM 3290 C C . THR A 1 417 ? 59.764 9.965 -96.456 1.00 84.06 417 THR A C 1
ATOM 3292 O O . THR A 1 417 ? 60.370 10.484 -97.395 1.00 84.06 417 THR A O 1
ATOM 3295 N N . ARG A 1 418 ? 59.860 8.653 -96.190 1.00 84.75 418 ARG A N 1
ATOM 3296 C CA . ARG A 1 418 ? 60.671 7.717 -96.990 1.00 84.75 418 ARG A CA 1
ATOM 3297 C C . ARG A 1 418 ? 60.153 7.583 -98.425 1.00 84.75 418 ARG A C 1
ATOM 3299 O O . ARG A 1 418 ? 60.960 7.537 -99.352 1.00 84.75 418 ARG A O 1
ATOM 3306 N N . GLU A 1 419 ? 58.836 7.570 -98.623 1.00 83.62 419 GLU A N 1
ATOM 3307 C CA . GLU A 1 419 ? 58.221 7.570 -99.959 1.00 83.62 419 GLU A CA 1
ATOM 3308 C C . GLU A 1 419 ? 58.529 8.863 -100.727 1.00 83.62 419 GLU A C 1
ATOM 3310 O O . GLU A 1 419 ? 58.944 8.803 -101.884 1.00 83.62 419 GLU A O 1
ATOM 3315 N N . ILE A 1 420 ? 58.435 10.028 -100.079 1.00 82.19 420 ILE A N 1
ATOM 3316 C CA . ILE A 1 420 ? 58.808 11.323 -100.670 1.00 82.19 420 ILE A CA 1
ATOM 3317 C C . ILE A 1 420 ? 60.296 11.349 -101.057 1.00 82.19 420 ILE A C 1
ATOM 3319 O O . ILE A 1 420 ? 60.637 11.833 -102.135 1.00 82.19 420 ILE A O 1
ATOM 3323 N N . GLU A 1 421 ? 61.198 10.811 -100.233 1.00 83.88 421 GLU A N 1
ATOM 3324 C CA . GLU A 1 421 ? 62.622 10.695 -100.585 1.00 83.88 421 GLU A CA 1
ATOM 3325 C C . GLU A 1 421 ? 62.899 9.702 -101.724 1.00 83.88 421 GLU A C 1
ATOM 3327 O O . GLU A 1 421 ? 63.855 9.886 -102.485 1.00 83.88 421 GLU A O 1
ATOM 3332 N N . ALA A 1 422 ? 62.108 8.635 -101.845 1.00 83.31 422 ALA A N 1
ATOM 3333 C CA . ALA A 1 422 ? 62.195 7.706 -102.969 1.00 83.31 422 ALA A CA 1
ATOM 3334 C C . ALA A 1 422 ? 61.700 8.368 -104.268 1.00 83.31 422 ALA A C 1
ATOM 3336 O O . ALA A 1 422 ? 62.369 8.281 -105.298 1.00 83.31 422 ALA A O 1
ATOM 3337 N N . LEU A 1 423 ? 60.587 9.107 -104.204 1.00 82.19 423 LEU A N 1
ATOM 3338 C CA . LEU A 1 423 ? 60.052 9.881 -105.325 1.00 82.19 423 LEU A CA 1
ATOM 3339 C C . LEU A 1 423 ? 61.012 10.994 -105.767 1.00 82.19 423 LEU A C 1
ATOM 3341 O O . LEU A 1 423 ? 61.253 11.127 -106.962 1.00 82.19 423 LEU A O 1
ATOM 3345 N N . LYS A 1 424 ? 61.630 11.735 -104.836 1.00 84.94 424 LYS A N 1
ATOM 3346 C CA . LYS A 1 424 ? 62.670 12.734 -105.158 1.00 84.94 424 LYS A CA 1
ATOM 3347 C C . LYS A 1 424 ? 63.848 12.113 -105.908 1.00 84.94 424 LYS A C 1
ATOM 3349 O O . LYS A 1 424 ? 64.213 12.606 -106.969 1.00 84.94 424 LYS A O 1
ATOM 3354 N N . ARG A 1 425 ? 64.378 10.984 -105.420 1.00 86.31 425 ARG A N 1
ATOM 3355 C CA . ARG A 1 425 ? 65.440 10.234 -106.116 1.00 86.31 425 ARG A CA 1
ATOM 3356 C C . ARG A 1 425 ? 65.014 9.778 -107.513 1.00 86.31 425 ARG A C 1
ATOM 3358 O O . ARG A 1 425 ? 65.827 9.818 -108.430 1.00 86.31 425 ARG A O 1
ATOM 3365 N N . ARG A 1 426 ? 63.746 9.392 -107.695 1.00 85.50 426 ARG A N 1
ATOM 3366 C CA . ARG A 1 426 ? 63.207 9.021 -109.011 1.00 85.50 426 ARG A CA 1
ATOM 3367 C C . ARG A 1 426 ? 63.065 10.218 -109.956 1.00 85.50 426 ARG A C 1
ATOM 3369 O O . ARG A 1 426 ? 63.299 10.051 -111.148 1.00 85.50 426 ARG A O 1
ATOM 3376 N N . VAL A 1 427 ? 62.724 11.404 -109.449 1.00 82.94 427 VAL A N 1
ATOM 3377 C CA . VAL A 1 427 ? 62.728 12.652 -110.235 1.00 82.94 427 VAL A CA 1
ATOM 3378 C C . VAL A 1 427 ? 64.153 12.998 -110.672 1.00 82.94 427 VAL A C 1
ATOM 3380 O O . VAL A 1 427 ? 64.386 13.135 -111.866 1.00 82.94 427 VAL A O 1
ATOM 3383 N N . GLU A 1 428 ? 65.129 12.996 -109.757 1.00 85.56 428 GLU A N 1
ATOM 3384 C CA . GLU A 1 428 ? 66.544 13.242 -110.095 1.00 85.56 428 GLU A CA 1
ATOM 3385 C C . GLU A 1 428 ? 67.108 12.244 -111.125 1.00 85.56 428 GLU A C 1
ATOM 3387 O O . GLU A 1 428 ? 67.964 12.594 -111.937 1.00 85.56 428 GLU A O 1
ATOM 3392 N N . GLU A 1 429 ? 66.664 10.985 -111.088 1.00 85.75 429 GLU A N 1
ATOM 3393 C CA . GLU A 1 429 ? 67.021 9.971 -112.084 1.00 85.75 429 GLU A CA 1
ATOM 3394 C C . GLU A 1 429 ? 66.413 10.293 -113.459 1.00 85.75 429 GLU A C 1
ATOM 3396 O O . GLU A 1 429 ? 67.111 10.222 -114.471 1.00 85.75 429 GLU A O 1
ATOM 3401 N N . LEU A 1 430 ? 65.135 10.686 -113.500 1.00 81.94 430 LEU A N 1
ATOM 3402 C CA . LEU A 1 430 ? 64.447 11.077 -114.733 1.00 81.94 430 LEU A CA 1
ATOM 3403 C C . LEU A 1 430 ? 65.040 12.356 -115.342 1.00 81.94 430 LEU A C 1
ATOM 3405 O O . LEU A 1 430 ? 65.247 12.388 -116.552 1.00 81.94 430 LEU A O 1
ATOM 3409 N N . ASP A 1 431 ? 65.405 13.350 -114.531 1.00 84.94 431 ASP A N 1
ATOM 3410 C CA . ASP A 1 431 ? 66.066 14.577 -114.995 1.00 84.94 431 ASP A CA 1
ATOM 3411 C C . ASP A 1 431 ? 67.416 14.275 -115.671 1.00 84.94 431 ASP A C 1
ATOM 3413 O O . ASP A 1 431 ? 67.737 14.847 -116.714 1.00 84.94 431 ASP A O 1
ATOM 3417 N N . ARG A 1 432 ? 68.191 13.312 -115.146 1.00 84.44 432 ARG A N 1
ATOM 3418 C CA . ARG A 1 432 ? 69.433 12.843 -115.797 1.00 84.44 432 ARG A CA 1
ATOM 3419 C C . ARG A 1 432 ? 69.161 12.143 -117.129 1.00 84.44 432 ARG A C 1
ATOM 3421 O O . ARG A 1 432 ? 69.935 12.316 -118.067 1.00 84.44 432 ARG A O 1
ATOM 3428 N N . VAL A 1 433 ? 68.084 11.359 -117.221 1.00 83.50 433 VAL A N 1
ATOM 3429 C CA . VAL A 1 433 ? 67.673 10.696 -118.473 1.00 83.50 433 VAL A CA 1
ATOM 3430 C C . VAL A 1 433 ? 67.226 11.722 -119.518 1.00 83.50 433 VAL A C 1
ATOM 3432 O O . VAL A 1 433 ? 67.586 11.580 -120.686 1.00 83.50 433 VAL A O 1
ATOM 3435 N N . ILE A 1 434 ? 66.501 12.768 -119.111 1.00 80.81 434 ILE A N 1
ATOM 3436 C CA . ILE A 1 434 ? 66.103 13.881 -119.986 1.00 80.81 434 ILE A CA 1
ATOM 3437 C C . ILE A 1 434 ? 67.347 14.626 -120.484 1.00 80.81 434 ILE A C 1
ATOM 3439 O O . ILE A 1 434 ? 67.547 14.713 -121.692 1.00 80.81 434 ILE A O 1
ATOM 3443 N N . ALA A 1 435 ? 68.251 15.037 -119.588 1.00 82.00 435 ALA A N 1
ATOM 3444 C CA . ALA A 1 435 ? 69.483 15.734 -119.965 1.00 82.00 435 ALA A CA 1
ATOM 3445 C C . ALA A 1 435 ? 70.378 14.917 -120.923 1.00 82.00 435 ALA A C 1
ATOM 3447 O O . ALA A 1 435 ? 70.986 15.476 -121.836 1.00 82.00 435 ALA A O 1
ATOM 3448 N N . ALA A 1 436 ? 70.438 13.590 -120.757 1.00 81.12 436 ALA A N 1
ATOM 3449 C CA . ALA A 1 436 ? 71.135 12.707 -121.693 1.00 81.12 436 ALA A CA 1
ATOM 3450 C C . ALA A 1 436 ? 70.454 12.663 -123.076 1.00 81.12 436 ALA A C 1
ATOM 3452 O O . ALA A 1 436 ? 71.139 12.655 -124.098 1.00 81.12 436 ALA A O 1
ATOM 3453 N N . ARG A 1 437 ? 69.115 12.681 -123.128 1.00 80.94 437 ARG A N 1
ATOM 3454 C CA . ARG A 1 437 ? 68.360 12.726 -124.390 1.00 80.94 437 ARG A CA 1
ATOM 3455 C C . ARG A 1 437 ? 68.447 14.067 -125.106 1.00 80.94 437 ARG A C 1
ATOM 3457 O O . ARG A 1 437 ? 68.529 14.071 -126.332 1.00 80.94 437 ARG A O 1
ATOM 3464 N N . ASP A 1 438 ? 68.500 15.171 -124.373 1.00 81.56 438 ASP A N 1
ATOM 3465 C CA . ASP A 1 438 ? 68.728 16.492 -124.960 1.00 81.56 438 ASP A CA 1
ATOM 3466 C C . ASP A 1 438 ? 70.137 16.590 -125.577 1.00 81.56 438 ASP A C 1
ATOM 3468 O O . ASP A 1 438 ? 70.306 17.169 -126.652 1.00 81.56 438 ASP A O 1
ATOM 3472 N N . ALA A 1 439 ? 71.140 15.948 -124.962 1.00 79.62 439 ALA A N 1
ATOM 3473 C CA . ALA A 1 439 ? 72.490 15.838 -125.521 1.00 79.62 439 ALA A CA 1
ATOM 3474 C C . ALA A 1 439 ? 72.546 14.960 -126.792 1.00 79.62 439 ALA A C 1
ATOM 3476 O O . ALA A 1 439 ? 73.117 15.396 -127.796 1.00 79.62 439 ALA A O 1
ATOM 3477 N N . ASP A 1 440 ? 71.909 13.778 -126.792 1.00 79.25 440 ASP A N 1
ATOM 3478 C CA . ASP A 1 440 ? 71.749 12.926 -127.990 1.00 79.25 440 ASP A CA 1
ATOM 3479 C C . ASP A 1 440 ? 71.090 13.706 -129.149 1.00 79.25 440 ASP A C 1
ATOM 3481 O O . ASP A 1 440 ? 71.501 13.608 -130.313 1.00 79.25 440 ASP A O 1
ATOM 3485 N N . LEU A 1 441 ? 70.049 14.486 -128.835 1.00 79.19 441 LEU A N 1
ATOM 3486 C CA . LEU A 1 441 ? 69.297 15.273 -129.811 1.00 79.19 441 LEU A CA 1
ATOM 3487 C C . LEU A 1 441 ? 70.149 16.410 -130.388 1.00 79.19 441 LEU A C 1
ATOM 3489 O O . LEU A 1 441 ? 70.181 16.582 -131.607 1.00 79.19 441 LEU A O 1
ATOM 3493 N N . ALA A 1 442 ? 70.887 17.136 -129.545 1.00 78.69 442 ALA A N 1
ATOM 3494 C CA . ALA A 1 442 ? 71.821 18.170 -129.987 1.00 78.69 442 ALA A CA 1
ATOM 3495 C C . ALA A 1 442 ? 72.909 17.598 -130.915 1.00 78.69 442 ALA A C 1
ATOM 3497 O O . ALA A 1 442 ? 73.159 18.154 -131.985 1.00 78.69 442 ALA A O 1
ATOM 3498 N N . GLN A 1 443 ? 73.491 16.444 -130.567 1.00 77.44 443 GLN A N 1
ATOM 3499 C CA . GLN A 1 443 ? 74.479 15.764 -131.411 1.00 77.44 443 GLN A CA 1
ATOM 3500 C C . GLN A 1 443 ? 73.884 15.328 -132.763 1.00 77.44 443 GLN A C 1
ATOM 3502 O O . GLN A 1 443 ? 74.541 15.447 -133.801 1.00 77.44 443 GLN A O 1
ATOM 3507 N N . SER A 1 444 ? 72.627 14.875 -132.767 1.00 75.81 444 SER A N 1
ATOM 3508 C CA . SER A 1 444 ? 71.898 14.493 -133.985 1.00 75.81 444 SER A CA 1
ATOM 3509 C C . SER A 1 444 ? 71.610 15.691 -134.902 1.00 75.81 444 SER A C 1
ATOM 3511 O O . SER A 1 444 ? 71.714 15.566 -136.123 1.00 75.81 444 SER A O 1
ATOM 3513 N N . ILE A 1 445 ? 71.303 16.863 -134.332 1.00 76.06 445 ILE A N 1
ATOM 3514 C CA . ILE A 1 445 ? 71.115 18.115 -135.085 1.00 76.06 445 ILE A CA 1
ATOM 3515 C C . ILE A 1 445 ? 72.429 18.538 -135.757 1.00 76.06 445 ILE A C 1
ATOM 3517 O O . ILE A 1 445 ? 72.444 18.764 -136.966 1.00 76.06 445 ILE A O 1
ATOM 3521 N N . THR A 1 446 ? 73.549 18.552 -135.025 1.00 78.69 446 THR A N 1
ATOM 3522 C CA . THR A 1 446 ? 74.866 18.902 -135.591 1.00 78.69 446 THR A CA 1
ATOM 3523 C C . THR A 1 446 ? 75.283 17.958 -136.729 1.00 78.69 446 THR A C 1
ATOM 3525 O O . THR A 1 446 ? 75.841 18.403 -137.733 1.00 78.69 446 THR A O 1
ATOM 3528 N N . ALA A 1 447 ? 74.971 16.661 -136.625 1.00 74.25 447 ALA A N 1
ATOM 3529 C CA . ALA A 1 447 ? 75.226 15.699 -137.699 1.00 74.25 447 ALA A CA 1
ATOM 3530 C C . ALA A 1 447 ? 74.391 15.984 -138.967 1.00 74.25 447 ALA A C 1
ATOM 3532 O O . ALA A 1 447 ? 74.900 15.855 -140.084 1.00 74.25 447 ALA A O 1
ATOM 3533 N N . ALA A 1 448 ? 73.134 16.412 -138.811 1.00 70.56 448 ALA A N 1
ATOM 3534 C CA . ALA A 1 448 ? 72.270 16.786 -139.931 1.00 70.56 448 ALA A CA 1
ATOM 3535 C C . ALA A 1 448 ? 72.731 18.081 -140.632 1.00 70.56 448 ALA A C 1
ATOM 3537 O O . ALA A 1 448 ? 72.656 18.178 -141.859 1.00 70.56 448 ALA A O 1
ATOM 3538 N N . GLU A 1 449 ? 73.251 19.057 -139.882 1.00 75.06 449 GLU A N 1
ATOM 3539 C CA . GLU A 1 449 ? 73.810 20.292 -140.449 1.00 75.06 449 GLU A CA 1
ATOM 3540 C C . GLU A 1 449 ? 75.073 20.026 -141.283 1.00 75.06 449 GLU A C 1
ATOM 3542 O O . GLU A 1 449 ? 75.192 20.549 -142.394 1.00 75.06 449 GLU A O 1
ATOM 3547 N N . ALA A 1 450 ? 75.963 19.144 -140.816 1.00 71.88 450 ALA A N 1
ATOM 3548 C CA . ALA A 1 450 ? 77.143 18.726 -141.577 1.00 71.88 450 ALA A CA 1
ATOM 3549 C C . ALA A 1 450 ? 76.771 18.026 -142.900 1.00 71.88 450 ALA A C 1
ATOM 3551 O O . ALA A 1 450 ? 77.323 18.355 -143.951 1.00 71.88 450 ALA A O 1
ATOM 3552 N N . ALA A 1 451 ? 75.788 17.116 -142.876 1.00 70.69 451 ALA A N 1
ATOM 3553 C CA . ALA A 1 451 ? 75.306 16.425 -144.077 1.00 70.69 451 ALA A CA 1
ATOM 3554 C C . ALA A 1 451 ? 74.670 17.381 -145.106 1.00 70.69 451 ALA A C 1
ATOM 3556 O O . ALA A 1 451 ? 74.783 17.171 -146.315 1.00 70.69 451 ALA A O 1
ATOM 3557 N N . ARG A 1 452 ? 74.027 18.461 -144.643 1.00 72.25 452 ARG A N 1
ATOM 3558 C CA . ARG A 1 452 ? 73.459 19.493 -145.520 1.00 72.25 452 ARG A CA 1
ATOM 3559 C C . ARG A 1 452 ? 74.541 20.304 -146.244 1.00 72.25 452 ARG A C 1
ATOM 3561 O O . ARG A 1 452 ? 74.369 20.600 -147.424 1.00 72.25 452 ARG A O 1
ATOM 3568 N N . MET A 1 453 ? 75.645 20.639 -145.572 1.00 71.25 453 MET A N 1
ATOM 3569 C CA . MET A 1 453 ? 76.747 21.392 -146.193 1.00 71.25 453 MET A CA 1
ATOM 3570 C C . MET A 1 453 ? 77.434 20.609 -147.325 1.00 71.25 453 MET A C 1
ATOM 3572 O O . MET A 1 453 ? 77.797 21.204 -148.339 1.00 71.25 453 MET A O 1
ATOM 3576 N N . ASP A 1 454 ? 77.557 19.286 -147.191 1.00 69.06 454 ASP A N 1
ATOM 3577 C CA . ASP A 1 454 ? 78.135 18.416 -148.229 1.00 69.06 454 ASP A CA 1
ATOM 3578 C C . ASP A 1 454 ? 77.230 18.325 -149.480 1.00 69.06 454 ASP A C 1
ATOM 3580 O O . ASP A 1 454 ? 77.697 18.381 -150.620 1.00 69.06 454 ASP A O 1
ATOM 3584 N N . ALA A 1 455 ? 75.905 18.298 -149.283 1.00 64.69 455 ALA A N 1
ATOM 3585 C CA . ALA A 1 455 ? 74.927 18.289 -150.374 1.00 64.69 455 ALA A CA 1
ATOM 3586 C C . ALA A 1 455 ? 74.902 19.600 -151.191 1.00 64.69 455 ALA A C 1
ATOM 3588 O O . ALA A 1 455 ? 74.755 19.565 -152.417 1.00 64.69 455 ALA A O 1
ATOM 3589 N N . ASP A 1 456 ? 75.070 20.756 -150.539 1.00 65.12 456 ASP A N 1
ATOM 3590 C CA . ASP A 1 456 ? 75.126 22.052 -151.229 1.00 65.12 456 ASP A CA 1
ATOM 3591 C C . ASP A 1 456 ? 76.444 22.226 -152.022 1.00 65.12 456 ASP A C 1
ATOM 3593 O O . ASP A 1 456 ? 76.439 22.845 -153.090 1.00 65.12 456 ASP A O 1
ATOM 3597 N N . ALA A 1 457 ? 77.549 21.598 -151.592 1.00 61.19 457 ALA A N 1
ATOM 3598 C CA . ALA A 1 457 ? 78.804 21.566 -152.352 1.00 61.19 457 ALA A CA 1
ATOM 3599 C C . ALA A 1 457 ? 78.691 20.757 -153.661 1.00 61.19 457 ALA A C 1
ATOM 3601 O O . ALA A 1 457 ? 79.192 21.192 -154.701 1.00 61.19 457 ALA A O 1
ATOM 3602 N N . GLN A 1 458 ? 77.984 19.619 -153.654 1.00 62.72 458 GLN A N 1
ATOM 3603 C CA . GLN A 1 458 ? 77.785 18.816 -154.872 1.00 62.72 458 GLN A CA 1
ATOM 3604 C C . GLN A 1 458 ? 76.876 19.502 -155.907 1.00 62.72 458 GLN A C 1
ATOM 3606 O O . GLN A 1 458 ? 77.067 19.317 -157.111 1.00 62.72 458 GLN A O 1
ATOM 3611 N N . ARG A 1 459 ? 75.932 20.352 -155.476 1.00 60.00 459 ARG A N 1
ATOM 3612 C CA . ARG A 1 459 ? 75.072 21.128 -156.392 1.00 60.00 459 ARG A CA 1
ATOM 3613 C C . ARG A 1 459 ? 75.831 22.160 -157.225 1.00 60.00 459 ARG A C 1
ATOM 3615 O O . ARG A 1 459 ? 75.455 22.386 -158.373 1.00 60.00 459 ARG A O 1
ATOM 3622 N N . ALA A 1 460 ? 76.905 22.748 -156.698 1.00 57.44 460 ALA A N 1
ATOM 3623 C CA . ALA A 1 460 ? 77.706 23.729 -157.434 1.00 57.44 460 ALA A CA 1
ATOM 3624 C C . ALA A 1 460 ? 78.468 23.115 -158.630 1.00 57.44 460 ALA A C 1
ATOM 3626 O O . ALA A 1 460 ? 78.701 23.799 -159.623 1.00 57.44 460 ALA A O 1
ATOM 3627 N N . LEU A 1 461 ? 78.808 21.821 -158.567 1.00 55.78 461 LEU A N 1
ATOM 3628 C CA . LEU A 1 461 ? 79.552 21.104 -159.615 1.00 55.78 461 LEU A CA 1
ATOM 3629 C C . LEU A 1 461 ? 78.662 20.621 -160.784 1.00 55.78 461 LEU A C 1
ATOM 3631 O O . LEU A 1 461 ? 79.162 20.265 -161.853 1.00 55.78 461 LEU A O 1
ATOM 3635 N N . ALA A 1 462 ? 77.340 20.595 -160.591 1.00 57.00 462 ALA A N 1
ATOM 3636 C CA . ALA A 1 462 ? 76.381 20.131 -161.596 1.00 57.00 462 ALA A CA 1
ATOM 3637 C C . ALA A 1 462 ? 76.042 21.200 -162.656 1.00 57.00 462 ALA A C 1
ATOM 3639 O O . ALA A 1 462 ? 75.754 20.856 -163.800 1.00 57.00 462 ALA A O 1
ATOM 3640 N N . ILE A 1 463 ? 76.117 22.485 -162.292 1.00 60.94 463 ILE A N 1
ATOM 3641 C CA . ILE A 1 463 ? 75.661 23.616 -163.122 1.00 60.94 463 ILE A CA 1
ATOM 3642 C C . ILE A 1 463 ? 76.607 23.896 -164.312 1.00 60.94 463 ILE A C 1
ATOM 3644 O O . ILE A 1 463 ? 76.162 24.363 -165.357 1.00 60.94 463 ILE A O 1
ATOM 3648 N N . ASP A 1 464 ? 77.896 23.559 -164.199 1.00 51.72 464 ASP A N 1
ATOM 3649 C CA . ASP A 1 464 ? 78.898 23.771 -165.262 1.00 51.72 464 ASP A CA 1
ATOM 3650 C C . ASP A 1 464 ? 78.778 22.747 -166.416 1.00 51.72 464 ASP A C 1
ATOM 3652 O O . ASP A 1 464 ? 78.985 23.061 -167.590 1.00 51.72 464 ASP A O 1
ATOM 3656 N N . HIS A 1 465 ? 78.350 21.516 -166.112 1.00 56.66 465 HIS A N 1
ATOM 3657 C CA . HIS A 1 465 ? 78.197 20.452 -167.111 1.00 56.66 465 HIS A CA 1
ATOM 3658 C C . HIS A 1 465 ? 76.970 20.634 -168.025 1.00 56.66 465 HIS A C 1
ATOM 3660 O O . HIS A 1 465 ? 76.969 20.159 -169.166 1.00 56.66 465 HIS A O 1
ATOM 3666 N N . GLU A 1 466 ? 75.936 21.338 -167.560 1.00 52.53 466 GLU A N 1
ATOM 3667 C CA . GLU A 1 466 ? 74.649 21.468 -168.257 1.00 52.53 466 GLU A CA 1
ATOM 3668 C C . GLU A 1 466 ? 74.754 22.312 -169.547 1.00 52.53 466 GLU A C 1
ATOM 3670 O O . GLU A 1 466 ? 74.084 22.030 -170.544 1.00 52.53 466 GLU A O 1
ATOM 3675 N N . ALA A 1 467 ? 75.694 23.265 -169.599 1.00 53.84 467 ALA A N 1
ATOM 3676 C CA . ALA A 1 467 ? 75.945 24.110 -170.773 1.00 53.84 467 ALA A CA 1
ATOM 3677 C C . ALA A 1 467 ? 76.558 23.358 -171.977 1.00 53.84 467 ALA A C 1
ATOM 3679 O O . ALA A 1 467 ? 76.398 23.783 -173.123 1.00 53.84 467 ALA A O 1
ATOM 3680 N N . THR A 1 468 ? 77.240 22.229 -171.750 1.00 57.31 468 THR A N 1
ATOM 3681 C CA . THR A 1 468 ? 77.932 21.476 -172.819 1.00 57.31 468 THR A CA 1
ATOM 3682 C C . THR A 1 468 ? 77.004 20.484 -173.539 1.00 57.31 468 THR A C 1
ATOM 3684 O O . THR A 1 468 ? 77.222 20.150 -174.708 1.00 57.31 468 THR A O 1
ATOM 3687 N N . ILE A 1 469 ? 75.926 20.047 -172.880 1.00 55.66 469 ILE A N 1
ATOM 3688 C CA . ILE A 1 469 ? 74.969 19.060 -173.411 1.00 55.66 469 ILE A CA 1
ATOM 3689 C C . ILE A 1 469 ? 74.056 19.675 -174.489 1.00 55.66 469 ILE A C 1
ATOM 3691 O O . ILE A 1 469 ? 73.711 19.002 -175.465 1.00 55.66 469 ILE A O 1
ATOM 3695 N N . ALA A 1 470 ? 73.743 20.973 -174.386 1.00 54.69 470 ALA A N 1
ATOM 3696 C CA . ALA A 1 470 ? 72.869 21.693 -175.319 1.00 54.69 470 ALA A CA 1
ATOM 3697 C C . ALA A 1 470 ? 73.302 21.577 -176.799 1.00 54.69 470 ALA A C 1
ATOM 3699 O O . ALA A 1 470 ? 72.463 21.458 -177.691 1.00 54.69 470 ALA A O 1
ATOM 3700 N N . THR A 1 471 ? 74.609 21.525 -177.074 1.00 55.66 471 THR A N 1
ATOM 3701 C CA . THR A 1 471 ? 75.147 21.434 -178.446 1.00 55.66 471 THR A CA 1
ATOM 3702 C C . THR A 1 471 ? 75.072 20.014 -179.031 1.00 55.66 471 THR A C 1
ATOM 3704 O O . THR A 1 471 ? 75.119 19.844 -180.251 1.00 55.66 471 THR A O 1
ATOM 3707 N N . GLN A 1 472 ? 74.917 18.975 -178.199 1.00 58.06 472 GLN A N 1
ATOM 3708 C CA . GLN A 1 472 ? 74.690 17.601 -178.674 1.00 58.06 472 GLN A CA 1
ATOM 3709 C C . GLN A 1 472 ? 73.212 17.324 -179.001 1.00 58.06 472 GLN A C 1
ATOM 3711 O O . GLN A 1 472 ? 72.937 16.478 -179.855 1.00 58.06 472 GLN A O 1
ATOM 3716 N N . GLY A 1 473 ? 72.270 18.085 -178.425 1.00 51.03 473 GLY A N 1
ATOM 3717 C CA . GLY A 1 473 ? 70.831 17.971 -178.709 1.00 51.03 473 GLY A CA 1
ATOM 3718 C C . GLY A 1 473 ? 70.481 18.094 -180.199 1.00 51.03 473 GLY A C 1
ATOM 3719 O O . GLY A 1 473 ? 69.675 17.321 -180.713 1.00 51.03 473 GLY A O 1
ATOM 3720 N N . ALA A 1 474 ? 71.197 18.944 -180.944 1.00 56.91 474 ALA A N 1
ATOM 3721 C CA . ALA A 1 474 ? 71.019 19.116 -182.392 1.00 56.91 474 ALA A CA 1
ATOM 3722 C C . ALA A 1 474 ? 71.337 17.859 -183.242 1.00 56.91 474 ALA A C 1
ATOM 3724 O O . ALA A 1 474 ? 71.014 17.825 -184.432 1.00 56.91 474 ALA A O 1
ATOM 3725 N N . LYS A 1 475 ? 71.966 16.820 -182.667 1.00 55.78 475 LYS A N 1
ATOM 3726 C CA . LYS A 1 475 ? 72.132 15.502 -183.311 1.00 55.78 475 LYS A CA 1
ATOM 3727 C C . LYS A 1 475 ? 71.026 14.505 -182.950 1.00 55.78 475 LYS A C 1
ATOM 3729 O O . LYS A 1 475 ? 70.812 13.573 -183.722 1.00 55.78 475 LYS A O 1
ATOM 3734 N N . LEU A 1 476 ? 70.332 14.690 -181.826 1.00 56.03 476 LEU A N 1
ATOM 3735 C CA . LEU A 1 476 ? 69.284 13.778 -181.355 1.00 56.03 476 LEU A CA 1
ATOM 3736 C C . LEU A 1 476 ? 67.955 13.988 -182.100 1.00 56.03 476 LEU A C 1
ATOM 3738 O O . LEU A 1 476 ? 67.265 13.018 -182.403 1.00 56.03 476 LEU A O 1
ATOM 3742 N N . GLU A 1 477 ? 67.663 15.230 -182.501 1.00 56.94 477 GLU A N 1
ATOM 3743 C CA . GLU A 1 477 ? 66.480 15.608 -183.296 1.00 56.94 477 GLU A CA 1
ATOM 3744 C C . GLU A 1 477 ? 66.332 14.762 -184.581 1.00 56.94 477 GLU A C 1
ATOM 3746 O O . GLU A 1 477 ? 65.241 14.324 -184.942 1.00 56.94 477 GLU A O 1
ATOM 3751 N N . ARG A 1 478 ? 67.457 14.448 -185.245 1.00 56.06 478 ARG A N 1
ATOM 3752 C CA . ARG A 1 478 ? 67.490 13.612 -186.463 1.00 56.06 478 ARG A CA 1
ATOM 3753 C C . ARG A 1 478 ? 67.341 12.111 -186.201 1.00 56.06 478 ARG A C 1
ATOM 3755 O O . ARG A 1 478 ? 67.087 11.373 -187.144 1.00 56.06 478 ARG A O 1
ATOM 3762 N N . ALA A 1 479 ? 67.512 11.655 -184.961 1.00 57.66 479 ALA A N 1
ATOM 3763 C CA . ALA A 1 479 ? 67.294 10.259 -184.580 1.00 57.66 479 ALA A CA 1
ATOM 3764 C C . ALA A 1 479 ? 65.833 10.000 -184.168 1.00 57.66 479 ALA A C 1
ATOM 3766 O O . ALA A 1 479 ? 65.320 8.901 -184.374 1.00 57.66 479 ALA A O 1
ATOM 3767 N N . PHE A 1 480 ? 65.143 11.016 -183.637 1.00 57.72 480 PHE A N 1
ATOM 3768 C CA . PHE A 1 480 ? 63.751 10.894 -183.192 1.00 57.72 480 PHE A CA 1
ATOM 3769 C C . PHE A 1 480 ? 62.767 10.720 -184.364 1.00 57.72 480 PHE A C 1
ATOM 3771 O O . PHE A 1 480 ? 61.821 9.937 -184.268 1.00 57.72 480 PHE A O 1
ATOM 3778 N N . GLN A 1 481 ? 63.043 11.354 -185.513 1.00 55.81 481 GLN A N 1
ATOM 3779 C CA . GLN A 1 481 ? 62.269 11.156 -186.748 1.00 55.81 481 GLN A CA 1
ATOM 3780 C C . GLN A 1 481 ? 62.269 9.695 -187.235 1.00 55.81 481 GLN A C 1
ATOM 3782 O O . GLN A 1 481 ? 61.243 9.224 -187.707 1.00 55.81 481 GLN A O 1
ATOM 3787 N N . THR A 1 482 ? 63.357 8.940 -187.044 1.00 59.59 482 THR A N 1
ATOM 3788 C CA . THR A 1 482 ? 63.456 7.526 -187.474 1.00 59.59 482 THR A CA 1
ATOM 3789 C C . THR A 1 482 ? 62.842 6.531 -186.475 1.00 59.59 482 THR A C 1
ATOM 3791 O O . THR A 1 482 ? 62.601 5.375 -186.818 1.00 59.59 482 THR A O 1
ATOM 3794 N N . ALA A 1 483 ? 62.583 6.953 -185.232 1.00 56.97 483 ALA A N 1
ATOM 3795 C CA . ALA A 1 483 ? 61.904 6.136 -184.221 1.00 56.97 483 ALA A CA 1
ATOM 3796 C C . ALA A 1 483 ? 60.373 6.291 -184.293 1.00 56.97 483 ALA A C 1
ATOM 3798 O O . ALA A 1 483 ? 59.644 5.304 -184.184 1.00 56.97 483 ALA A O 1
ATOM 3799 N N . SER A 1 484 ? 59.894 7.512 -184.565 1.00 53.09 484 SER A N 1
ATOM 3800 C CA . SER A 1 484 ? 58.464 7.823 -184.713 1.00 53.09 484 SER A CA 1
ATOM 3801 C C . SER A 1 484 ? 57.776 7.078 -185.867 1.00 53.09 484 SER A C 1
ATOM 3803 O O . SER A 1 484 ? 56.553 6.967 -185.862 1.00 53.09 484 SER A O 1
ATOM 3805 N N . GLU A 1 485 ? 58.532 6.569 -186.844 1.00 54.75 485 GLU A N 1
ATOM 3806 C CA . GLU A 1 485 ? 58.000 5.790 -187.971 1.00 54.75 485 GLU A CA 1
ATOM 3807 C C . GLU A 1 485 ? 57.769 4.306 -187.631 1.00 54.75 485 GLU A C 1
ATOM 3809 O O . GLU A 1 485 ? 56.947 3.666 -188.277 1.00 54.75 485 GLU A O 1
ATOM 3814 N N . ARG A 1 486 ? 58.451 3.749 -186.615 1.00 56.59 486 ARG A N 1
ATOM 3815 C CA . ARG A 1 486 ? 58.438 2.296 -186.327 1.00 56.59 486 ARG A CA 1
ATOM 3816 C C . ARG A 1 486 ? 57.590 1.868 -185.133 1.00 56.59 486 ARG A C 1
ATOM 3818 O O . ARG A 1 486 ? 57.169 0.716 -185.087 1.00 56.59 486 ARG A O 1
ATOM 3825 N N . ASP A 1 487 ? 57.315 2.768 -184.193 1.00 56.91 487 ASP A N 1
ATOM 3826 C CA . ASP A 1 487 ? 56.480 2.447 -183.023 1.00 56.91 487 ASP A CA 1
ATOM 3827 C C . ASP A 1 487 ? 54.978 2.619 -183.331 1.00 56.91 487 ASP A C 1
ATOM 3829 O O . ASP A 1 487 ? 54.148 1.805 -182.927 1.00 56.91 487 ASP A O 1
ATOM 3833 N N . ALA A 1 488 ? 54.632 3.595 -184.183 1.00 57.66 488 ALA A N 1
ATOM 3834 C CA . ALA A 1 488 ? 53.282 3.744 -184.736 1.00 57.66 488 ALA A CA 1
ATOM 3835 C C . ALA A 1 488 ? 52.841 2.518 -185.566 1.00 57.66 488 ALA A C 1
ATOM 3837 O O . ALA A 1 488 ? 51.663 2.168 -185.595 1.00 57.66 488 ALA A O 1
ATOM 3838 N N . GLU A 1 489 ? 53.789 1.839 -186.216 1.00 55.28 489 GLU A N 1
ATOM 3839 C CA . GLU A 1 489 ? 53.544 0.670 -187.066 1.00 55.28 489 GLU A CA 1
ATOM 3840 C C . GLU A 1 489 ? 53.172 -0.583 -186.238 1.00 55.28 489 GLU A C 1
ATOM 3842 O O . GLU A 1 489 ? 52.331 -1.385 -186.649 1.00 55.28 489 GLU A O 1
ATOM 3847 N N . ALA A 1 490 ? 53.727 -0.732 -185.029 1.00 56.91 490 ALA A N 1
ATOM 3848 C CA . ALA A 1 490 ? 53.569 -1.931 -184.201 1.00 56.91 490 ALA A CA 1
ATOM 3849 C C . ALA A 1 490 ? 52.190 -2.055 -183.517 1.00 56.91 490 ALA A C 1
ATOM 3851 O O . ALA A 1 490 ? 51.648 -3.164 -183.432 1.00 56.91 490 ALA A O 1
ATOM 3852 N N . ASP A 1 491 ? 51.605 -0.945 -183.056 1.00 62.09 491 ASP A N 1
ATOM 3853 C CA . ASP A 1 491 ? 50.276 -0.937 -182.419 1.00 62.09 491 ASP A CA 1
ATOM 3854 C C . ASP A 1 491 ? 49.125 -0.853 -183.435 1.00 62.09 491 ASP A C 1
ATOM 3856 O O . ASP A 1 491 ? 48.051 -1.435 -183.213 1.00 62.09 491 ASP A O 1
ATOM 3860 N N . ILE A 1 492 ? 49.374 -0.263 -184.612 1.00 64.81 492 ILE A N 1
ATOM 3861 C CA . ILE A 1 492 ? 48.508 -0.463 -185.780 1.00 64.81 492 ILE A CA 1
ATOM 3862 C C . ILE A 1 492 ? 48.452 -1.962 -186.095 1.00 64.81 492 ILE A C 1
ATOM 3864 O O . ILE A 1 492 ? 47.367 -2.532 -186.083 1.00 64.81 492 ILE A O 1
ATOM 3868 N N . LEU A 1 493 ? 49.584 -2.658 -186.249 1.00 63.03 493 LEU A N 1
ATOM 3869 C CA . LEU A 1 493 ? 49.577 -4.076 -186.636 1.00 63.03 493 LEU A CA 1
ATOM 3870 C C . LEU A 1 493 ? 48.869 -5.019 -185.641 1.00 63.03 493 LEU A C 1
ATOM 3872 O O . LEU A 1 493 ? 48.285 -6.014 -186.069 1.00 63.03 493 LEU A O 1
ATOM 3876 N N . ARG A 1 494 ? 48.839 -4.734 -184.331 1.00 62.84 494 ARG A N 1
ATOM 3877 C CA . ARG A 1 494 ? 48.102 -5.579 -183.357 1.00 62.84 494 ARG A CA 1
ATOM 3878 C C . ARG A 1 494 ? 46.585 -5.400 -183.427 1.00 62.84 494 ARG A C 1
ATOM 3880 O O . ARG A 1 494 ? 45.850 -6.371 -183.239 1.00 62.84 494 ARG A O 1
ATOM 3887 N N . SER A 1 495 ? 46.115 -4.186 -183.707 1.00 63.97 495 SER A N 1
ATOM 3888 C CA . SER A 1 495 ? 44.692 -3.923 -183.963 1.00 63.97 495 SER A CA 1
ATOM 3889 C C . SER A 1 495 ? 44.282 -4.391 -185.367 1.00 63.97 495 SER A C 1
ATOM 3891 O O . SER A 1 495 ? 43.227 -5.010 -185.533 1.00 63.97 495 SER A O 1
ATOM 3893 N N . GLU A 1 496 ? 45.178 -4.245 -186.341 1.00 61.66 496 GLU A N 1
ATOM 3894 C CA . GLU A 1 496 ? 45.039 -4.725 -187.713 1.00 61.66 496 GLU A CA 1
ATOM 3895 C C . GLU A 1 496 ? 44.972 -6.257 -187.784 1.00 61.66 496 GLU A C 1
ATOM 3897 O O . GLU A 1 496 ? 44.111 -6.784 -188.470 1.00 61.66 496 GLU A O 1
ATOM 3902 N N . VAL A 1 497 ? 45.764 -7.016 -187.015 1.00 67.31 497 VAL A N 1
ATOM 3903 C CA . VAL A 1 497 ? 45.671 -8.497 -186.963 1.00 67.31 497 VAL A CA 1
ATOM 3904 C C . VAL A 1 497 ? 44.317 -8.989 -186.430 1.00 67.31 497 VAL A C 1
ATOM 3906 O O . VAL A 1 497 ? 43.862 -10.073 -186.806 1.00 67.31 497 VAL A O 1
ATOM 3909 N N . LYS A 1 498 ? 43.640 -8.200 -185.587 1.00 63.94 498 LYS A N 1
ATOM 3910 C CA . LYS A 1 498 ? 42.265 -8.488 -185.153 1.00 63.94 498 LYS A CA 1
ATOM 3911 C C . LYS A 1 498 ? 41.265 -8.193 -186.280 1.00 63.94 498 LYS A C 1
ATOM 3913 O O . LYS A 1 498 ? 40.424 -9.038 -186.561 1.00 63.94 498 LYS A O 1
ATOM 3918 N N . ARG A 1 499 ? 41.423 -7.058 -186.972 1.00 66.56 499 ARG A N 1
ATOM 3919 C CA . ARG A 1 499 ? 40.603 -6.630 -188.124 1.00 66.56 499 ARG A CA 1
ATOM 3920 C C . ARG A 1 499 ? 40.756 -7.549 -189.349 1.00 66.56 499 ARG A C 1
ATOM 3922 O O . ARG A 1 499 ? 39.778 -7.884 -190.006 1.00 66.56 499 ARG A O 1
ATOM 3929 N N . LEU A 1 500 ? 41.976 -8.004 -189.626 1.00 62.16 500 LEU A N 1
ATOM 3930 C CA . LEU A 1 500 ? 42.333 -8.863 -190.756 1.00 62.16 500 LEU A CA 1
ATOM 3931 C C . LEU A 1 500 ? 41.838 -10.300 -190.588 1.00 62.16 500 LEU A C 1
ATOM 3933 O O . LEU A 1 500 ? 41.610 -10.964 -191.592 1.00 62.16 500 LEU A O 1
ATOM 3937 N N . LYS A 1 501 ? 41.625 -10.790 -189.358 1.00 63.88 501 LYS A N 1
ATOM 3938 C CA . LYS A 1 501 ? 40.951 -12.083 -189.155 1.00 63.88 501 LYS A CA 1
ATOM 3939 C C . LYS A 1 501 ? 39.490 -12.044 -189.601 1.00 63.88 501 LYS A C 1
ATOM 3941 O O . LYS A 1 501 ? 39.043 -13.009 -190.209 1.00 63.88 501 LYS A O 1
ATOM 3946 N N . ASP A 1 502 ? 38.807 -10.919 -189.401 1.00 58.03 502 ASP A N 1
ATOM 3947 C CA . ASP A 1 502 ? 37.454 -10.709 -189.923 1.00 58.03 502 ASP A CA 1
ATOM 3948 C C . ASP A 1 502 ? 37.482 -10.456 -191.454 1.00 58.03 502 ASP A C 1
ATOM 3950 O O . ASP A 1 502 ? 36.627 -10.950 -192.195 1.00 58.03 502 ASP A O 1
ATOM 3954 N N . GLU A 1 503 ? 38.517 -9.772 -191.965 1.00 60.97 503 GLU A N 1
ATOM 3955 C CA . GLU A 1 503 ? 38.695 -9.471 -193.398 1.00 60.97 503 GLU A CA 1
ATOM 3956 C C . GLU A 1 503 ? 39.130 -10.690 -194.249 1.00 60.97 503 GLU A C 1
ATOM 3958 O O . GLU A 1 503 ? 38.766 -10.774 -195.424 1.00 60.97 503 GLU A O 1
ATOM 3963 N N . VAL A 1 504 ? 39.832 -11.680 -193.680 1.00 64.50 504 VAL A N 1
ATOM 3964 C CA . VAL A 1 504 ? 40.168 -12.958 -194.352 1.00 64.50 504 VAL A CA 1
ATOM 3965 C C . VAL A 1 504 ? 38.901 -13.740 -194.709 1.00 64.50 504 VAL A C 1
ATOM 3967 O O . VAL A 1 504 ? 38.764 -14.169 -195.854 1.00 64.50 504 VAL A O 1
ATOM 3970 N N . THR A 1 505 ? 37.911 -13.786 -193.809 1.00 62.09 505 THR A N 1
ATOM 3971 C CA . THR A 1 505 ? 36.557 -14.312 -194.089 1.00 62.09 505 THR A CA 1
ATOM 3972 C C . THR A 1 505 ? 35.838 -13.597 -195.239 1.00 62.09 505 THR A C 1
ATOM 3974 O O . THR A 1 505 ? 34.864 -14.120 -195.772 1.00 62.09 505 THR A O 1
ATOM 3977 N N . THR A 1 506 ? 36.307 -12.408 -195.633 1.00 57.00 506 THR A N 1
ATOM 3978 C CA . THR A 1 506 ? 35.745 -11.615 -196.737 1.00 57.00 506 THR A CA 1
ATOM 3979 C C . THR A 1 506 ? 36.570 -11.749 -198.029 1.00 57.00 506 THR A C 1
ATOM 3981 O O . THR A 1 506 ? 36.010 -11.659 -199.120 1.00 57.00 506 THR A O 1
ATOM 3984 N N . ARG A 1 507 ? 37.887 -12.006 -197.948 1.00 60.41 507 ARG A N 1
ATOM 3985 C CA . ARG A 1 507 ? 38.775 -12.162 -199.122 1.00 60.41 507 ARG A CA 1
ATOM 3986 C C . ARG A 1 507 ? 38.917 -13.587 -199.662 1.00 60.41 507 ARG A C 1
ATOM 3988 O O . ARG A 1 507 ? 39.357 -13.717 -200.803 1.00 60.41 507 ARG A O 1
ATOM 3995 N N . ASP A 1 508 ? 38.436 -14.621 -198.973 1.00 63.00 508 ASP A N 1
ATOM 3996 C CA . ASP A 1 508 ? 38.219 -15.933 -199.617 1.00 63.00 508 ASP A CA 1
ATOM 3997 C C . ASP A 1 508 ? 37.188 -15.857 -200.767 1.00 63.00 508 ASP A C 1
ATOM 3999 O O . ASP A 1 508 ? 37.245 -16.643 -201.711 1.00 63.00 508 ASP A O 1
ATOM 4003 N N . ALA A 1 509 ? 36.326 -14.830 -200.794 1.00 51.50 509 ALA A N 1
ATOM 4004 C CA . ALA A 1 509 ? 35.497 -14.519 -201.964 1.00 51.50 509 ALA A CA 1
ATOM 4005 C C . ALA A 1 509 ? 36.304 -14.016 -203.188 1.00 51.50 509 ALA A C 1
ATOM 4007 O O . ALA A 1 509 ? 35.805 -14.064 -204.311 1.00 51.50 509 ALA A O 1
ATOM 4008 N N . ALA A 1 510 ? 37.545 -13.547 -202.999 1.00 52.81 510 ALA A N 1
ATOM 4009 C CA . ALA A 1 510 ? 38.423 -13.028 -204.057 1.00 52.81 510 ALA A CA 1
ATOM 4010 C C . ALA A 1 510 ? 39.451 -14.058 -204.571 1.00 52.81 510 ALA A C 1
ATOM 4012 O O . ALA A 1 510 ? 39.974 -13.908 -205.678 1.00 52.81 510 ALA A O 1
ATOM 4013 N N . LEU A 1 511 ? 39.689 -15.144 -203.824 1.00 46.94 511 LEU A N 1
ATOM 4014 C CA . LEU A 1 511 ? 40.532 -16.276 -204.245 1.00 46.94 511 LEU A CA 1
ATOM 4015 C C . LEU A 1 511 ? 39.948 -17.023 -205.473 1.00 46.94 511 LEU A C 1
ATOM 4017 O O . LEU A 1 511 ? 40.644 -17.787 -206.135 1.00 46.94 511 LEU A O 1
ATOM 4021 N N . SER A 1 512 ? 38.691 -16.734 -205.833 1.00 55.25 512 SER A N 1
ATOM 4022 C CA . SER A 1 512 ? 37.963 -17.315 -206.970 1.00 55.25 512 SER A CA 1
ATOM 4023 C C . SER A 1 512 ? 38.427 -16.853 -208.371 1.00 55.25 512 SER A C 1
ATOM 4025 O O . SER A 1 512 ? 38.131 -17.533 -209.354 1.00 55.25 512 SER A O 1
ATOM 4027 N N . GLU A 1 513 ? 39.162 -15.734 -208.511 1.00 51.22 513 GLU A N 1
ATOM 4028 C CA . GLU A 1 513 ? 39.459 -15.166 -209.849 1.00 51.22 513 GLU A CA 1
ATOM 4029 C C . GLU A 1 513 ? 40.920 -15.312 -210.322 1.00 51.22 513 GLU A C 1
ATOM 4031 O O . GLU A 1 513 ? 41.160 -15.703 -211.466 1.00 51.22 513 GLU A O 1
ATOM 4036 N N . ALA A 1 514 ? 41.919 -15.048 -209.470 1.00 43.28 514 ALA A N 1
ATOM 4037 C CA . ALA A 1 514 ? 43.323 -14.963 -209.910 1.00 43.28 514 ALA A CA 1
ATOM 4038 C C . ALA A 1 514 ? 44.021 -16.323 -210.130 1.00 43.28 514 ALA A C 1
ATOM 4040 O O . ALA A 1 514 ? 45.019 -16.390 -210.848 1.00 43.28 514 ALA A O 1
ATOM 4041 N N . ALA A 1 515 ? 43.463 -17.426 -209.614 1.00 50.25 515 ALA A N 1
ATOM 4042 C CA . ALA A 1 515 ? 43.963 -18.788 -209.850 1.00 50.25 515 ALA A CA 1
ATOM 4043 C C . ALA A 1 515 ? 43.914 -19.233 -211.335 1.00 50.25 515 ALA A C 1
ATOM 4045 O O . ALA A 1 515 ? 44.384 -20.317 -211.673 1.00 50.25 515 ALA A O 1
ATOM 4046 N N . LYS A 1 516 ? 43.373 -18.398 -212.237 1.00 47.50 516 LYS A N 1
ATOM 4047 C CA . LYS A 1 516 ? 43.367 -18.605 -213.695 1.00 47.50 516 LYS A CA 1
ATOM 4048 C C . LYS A 1 516 ? 44.627 -18.102 -214.412 1.00 47.50 516 LYS A C 1
ATOM 4050 O O . LYS A 1 516 ? 44.786 -18.404 -215.592 1.00 47.50 516 LYS A O 1
ATOM 4055 N N . GLN A 1 517 ? 45.498 -17.316 -213.768 1.00 43.78 517 GLN A N 1
ATOM 4056 C CA . GLN A 1 517 ? 46.653 -16.701 -214.439 1.00 43.78 517 GLN A CA 1
ATOM 4057 C C . GLN A 1 517 ? 48.003 -17.268 -213.991 1.00 43.78 517 GLN A C 1
ATOM 4059 O O . GLN A 1 517 ? 48.782 -16.631 -213.295 1.00 43.78 517 GLN A O 1
ATOM 4064 N N . ASN A 1 518 ? 48.287 -18.432 -214.577 1.00 41.84 518 ASN A N 1
ATOM 4065 C CA . ASN A 1 518 ? 49.506 -18.674 -215.351 1.00 41.84 518 ASN A CA 1
ATOM 4066 C C . ASN A 1 518 ? 50.851 -18.556 -214.598 1.00 41.84 518 ASN A C 1
ATOM 4068 O O . ASN A 1 518 ? 51.405 -17.473 -214.465 1.00 41.84 518 ASN A O 1
ATOM 4072 N N . LEU A 1 519 ? 51.511 -19.655 -214.209 1.00 48.38 519 LEU A N 1
ATOM 4073 C CA . LEU A 1 519 ? 51.390 -21.023 -214.750 1.00 48.38 519 LEU A CA 1
ATOM 4074 C C . LEU A 1 519 ? 51.440 -21.052 -216.296 1.00 48.38 519 LEU A C 1
ATOM 4076 O O . LEU A 1 519 ? 50.557 -21.604 -216.942 1.00 48.38 519 LEU A O 1
ATOM 4080 N N . ALA A 1 520 ? 52.434 -20.398 -216.900 1.00 36.00 520 ALA A N 1
ATOM 4081 C CA . ALA A 1 520 ? 52.668 -20.512 -218.348 1.00 36.00 520 ALA A CA 1
ATOM 4082 C C . ALA A 1 520 ? 54.115 -20.256 -218.785 1.00 36.00 520 ALA A C 1
ATOM 4084 O O . ALA A 1 520 ? 54.511 -20.710 -219.855 1.00 36.00 520 ALA A O 1
ATOM 4085 N N . ARG A 1 521 ? 54.879 -19.465 -218.022 1.00 45.47 521 ARG A N 1
ATOM 4086 C CA . ARG A 1 521 ? 56.216 -18.989 -218.396 1.00 45.47 521 ARG A CA 1
ATOM 4087 C C . ARG A 1 521 ? 57.048 -18.777 -217.137 1.00 45.47 521 ARG A C 1
ATOM 4089 O O . ARG A 1 521 ? 56.507 -18.260 -216.166 1.00 45.47 521 ARG A O 1
ATOM 4096 N N . GLN A 1 522 ? 58.337 -19.079 -217.082 1.00 49.34 522 GLN A N 1
ATOM 4097 C CA . GLN A 1 522 ? 59.243 -19.845 -217.957 1.00 49.34 522 GLN A CA 1
ATOM 4098 C C . GLN A 1 522 ? 60.457 -20.086 -217.026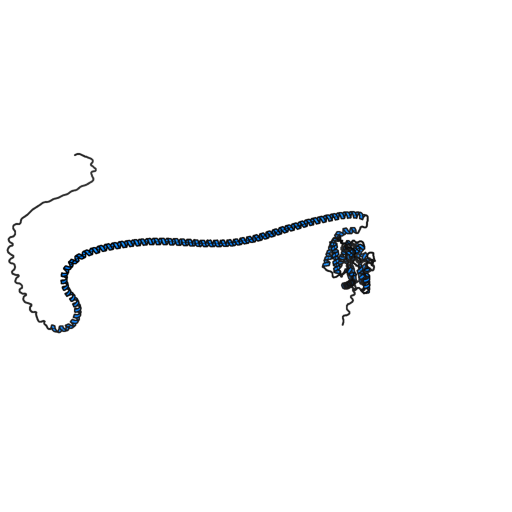 1.00 49.34 522 GLN A C 1
ATOM 4100 O O . GLN A 1 522 ? 60.898 -19.133 -216.389 1.00 49.34 522 GLN A O 1
ATOM 4105 N N . SER A 1 523 ? 60.965 -21.283 -216.721 1.00 47.84 523 SER A N 1
ATOM 4106 C CA . SER A 1 523 ? 61.174 -22.488 -217.537 1.00 47.84 523 SER A CA 1
ATOM 4107 C C . SER A 1 523 ? 61.991 -22.218 -218.807 1.00 47.84 523 SER A C 1
ATOM 4109 O O . SER A 1 523 ? 61.928 -21.140 -219.386 1.00 47.84 523 SER A O 1
ATOM 4111 N N . ASP A 1 524 ? 62.769 -23.214 -219.224 1.00 41.84 524 ASP A N 1
ATOM 4112 C CA . ASP A 1 524 ? 63.399 -23.329 -220.548 1.00 41.84 524 ASP A CA 1
ATOM 4113 C C . ASP A 1 524 ? 64.664 -22.483 -220.832 1.00 41.84 524 ASP A C 1
ATOM 4115 O O . ASP A 1 524 ? 65.305 -22.710 -221.859 1.00 41.84 524 ASP A O 1
ATOM 4119 N N . THR A 1 525 ? 65.100 -21.585 -219.939 1.00 49.75 525 THR A N 1
ATOM 4120 C CA . THR A 1 525 ? 66.401 -20.873 -220.049 1.00 49.75 525 THR A CA 1
ATOM 4121 C C . THR A 1 525 ? 67.049 -20.624 -218.675 1.00 49.75 525 THR A C 1
ATOM 4123 O O . THR A 1 525 ? 67.146 -19.498 -218.200 1.00 49.75 525 THR A O 1
ATOM 4126 N N . GLU A 1 526 ? 67.466 -21.614 -217.886 1.00 50.34 526 GLU A N 1
ATOM 4127 C CA . GLU A 1 526 ? 68.051 -22.929 -218.196 1.00 50.34 526 GLU A CA 1
ATOM 4128 C C . GLU A 1 526 ? 69.304 -22.967 -219.102 1.00 50.34 526 GLU A C 1
ATOM 4130 O O . GLU A 1 526 ? 69.430 -22.308 -220.132 1.00 50.34 526 GLU A O 1
ATOM 4135 N N . ARG A 1 527 ? 70.124 -23.972 -218.767 1.00 49.38 527 ARG A N 1
ATOM 4136 C CA . ARG A 1 527 ? 70.636 -25.024 -219.666 1.00 49.38 527 ARG A CA 1
ATOM 4137 C C . ARG A 1 527 ? 72.014 -24.906 -220.300 1.00 49.38 527 ARG A C 1
ATOM 4139 O O . ARG A 1 527 ? 72.663 -25.945 -220.339 1.00 49.38 527 ARG A O 1
ATOM 4146 N N . LEU A 1 528 ? 72.433 -23.767 -220.859 1.00 42.06 528 LEU A N 1
ATOM 4147 C CA . LEU A 1 528 ? 73.334 -23.863 -222.030 1.00 42.06 528 LEU A CA 1
ATOM 4148 C C . LEU A 1 528 ? 74.721 -23.199 -222.014 1.00 42.06 528 LEU A C 1
ATOM 4150 O O . LEU A 1 528 ? 75.496 -23.543 -222.895 1.00 42.06 528 LEU A O 1
ATOM 4154 N N . GLU A 1 529 ? 75.109 -22.353 -221.052 1.00 46.06 529 GLU A N 1
ATOM 4155 C CA . GLU A 1 529 ? 76.466 -21.739 -221.070 1.00 46.06 529 GLU A CA 1
ATOM 4156 C C . GLU A 1 529 ? 77.335 -22.041 -219.837 1.00 46.06 529 GLU A C 1
ATOM 4158 O O . GLU A 1 529 ? 78.238 -21.297 -219.462 1.00 46.06 529 GLU A O 1
ATOM 4163 N N . ALA A 1 530 ? 77.149 -23.234 -219.271 1.00 48.31 530 ALA A N 1
ATOM 4164 C CA . ALA A 1 530 ? 78.077 -23.854 -218.321 1.00 48.31 530 ALA A CA 1
ATOM 4165 C C . ALA A 1 530 ? 79.370 -24.413 -218.981 1.00 48.31 530 ALA A C 1
ATOM 4167 O O . ALA A 1 530 ? 80.033 -25.271 -218.399 1.00 48.31 530 ALA A O 1
ATOM 4168 N N . GLU A 1 531 ? 79.719 -23.979 -220.200 1.00 39.88 531 GLU A N 1
ATOM 4169 C CA . GLU A 1 531 ? 80.609 -24.730 -221.107 1.00 39.88 531 GLU A CA 1
ATOM 4170 C C . GLU A 1 531 ? 81.894 -23.981 -221.547 1.00 39.88 531 GLU A C 1
ATOM 4172 O O . GLU A 1 531 ? 82.730 -24.558 -222.238 1.00 39.88 531 GLU A O 1
ATOM 4177 N N . ILE A 1 532 ? 82.119 -22.741 -221.076 1.00 41.91 532 ILE A N 1
ATOM 4178 C CA . ILE A 1 532 ? 83.325 -21.913 -221.360 1.00 41.91 532 ILE A CA 1
ATOM 4179 C C . ILE A 1 532 ? 84.088 -21.529 -220.060 1.00 41.91 532 ILE A C 1
ATOM 4181 O O . ILE A 1 532 ? 84.805 -20.541 -219.961 1.00 41.91 532 ILE A O 1
ATOM 4185 N N . LEU A 1 533 ? 83.939 -22.226 -218.938 1.00 52.78 533 LEU A N 1
ATOM 4186 C CA . LEU A 1 533 ? 84.693 -23.454 -218.664 1.00 52.78 533 LEU A CA 1
ATOM 4187 C C . LEU A 1 533 ? 86.113 -23.522 -219.299 1.00 52.78 533 LEU A C 1
ATOM 4189 O O . LEU A 1 533 ? 86.325 -23.366 -220.500 1.00 52.78 533 LEU A O 1
ATOM 4193 N N . ARG A 1 534 ? 87.062 -23.989 -218.478 1.00 48.56 534 ARG A N 1
ATOM 4194 C CA . ARG A 1 534 ? 88.120 -24.950 -218.858 1.00 48.56 534 ARG A CA 1
ATOM 4195 C C . ARG A 1 534 ? 89.401 -24.490 -219.562 1.00 48.56 534 ARG A C 1
ATOM 4197 O O . ARG A 1 534 ? 90.406 -25.149 -219.332 1.00 48.56 534 ARG A O 1
ATOM 4204 N N . LEU A 1 535 ? 89.410 -23.464 -220.417 1.00 44.78 535 LEU A N 1
ATOM 4205 C CA . LEU A 1 535 ? 90.515 -23.325 -221.396 1.00 44.78 535 LEU A CA 1
ATOM 4206 C C . LEU A 1 535 ? 91.700 -22.401 -221.033 1.00 44.78 535 LEU A C 1
ATOM 4208 O O . LEU A 1 535 ? 92.742 -22.524 -221.665 1.00 44.78 535 LEU A O 1
ATOM 4212 N N . ASN A 1 536 ? 91.607 -21.512 -220.034 1.00 41.91 536 ASN A N 1
ATOM 4213 C CA . ASN A 1 536 ? 92.669 -20.512 -219.771 1.00 41.91 536 ASN A CA 1
ATOM 4214 C C . ASN A 1 536 ? 93.625 -20.808 -218.593 1.00 41.91 536 ASN A C 1
ATOM 4216 O O . ASN A 1 536 ? 94.556 -20.035 -218.372 1.00 41.91 536 ASN A O 1
ATOM 4220 N N . ASP A 1 537 ? 93.477 -21.936 -217.889 1.00 44.72 537 ASP A N 1
ATOM 4221 C CA . ASP A 1 537 ? 94.465 -22.396 -216.887 1.00 44.72 537 ASP A CA 1
ATOM 4222 C C . ASP A 1 537 ? 95.819 -22.802 -217.524 1.00 44.72 537 ASP A C 1
ATOM 4224 O O . ASP A 1 537 ? 96.856 -22.867 -216.859 1.00 44.72 537 ASP A O 1
ATOM 4228 N N . GLU A 1 538 ? 95.839 -23.075 -218.833 1.00 44.00 538 GLU A N 1
ATOM 4229 C CA . GLU A 1 538 ? 96.916 -23.826 -219.497 1.00 44.00 538 GLU A CA 1
ATOM 4230 C C . GLU A 1 538 ? 98.103 -22.969 -220.000 1.00 44.00 538 GLU A C 1
ATOM 4232 O O . GLU A 1 538 ? 99.102 -23.507 -220.475 1.00 44.00 538 GLU A O 1
ATOM 4237 N N . ILE A 1 539 ? 98.059 -21.636 -219.842 1.00 46.22 539 ILE A N 1
ATOM 4238 C CA . ILE A 1 539 ? 99.160 -20.708 -220.226 1.00 46.22 539 ILE A CA 1
ATOM 4239 C C . ILE A 1 539 ? 100.097 -20.366 -219.040 1.00 46.22 539 ILE A C 1
ATOM 4241 O O . ILE A 1 539 ? 101.062 -19.610 -219.140 1.00 46.22 539 ILE A O 1
ATOM 4245 N N . ALA A 1 540 ? 99.874 -21.038 -217.915 1.00 46.41 540 ALA A N 1
ATOM 4246 C CA . ALA A 1 540 ? 100.871 -21.856 -217.231 1.00 46.41 540 ALA A CA 1
ATOM 4247 C C . ALA A 1 540 ? 102.389 -21.558 -217.376 1.00 46.41 540 ALA A C 1
ATOM 4249 O O . ALA A 1 540 ? 103.003 -21.550 -218.445 1.00 46.41 540 ALA A O 1
ATOM 4250 N N . SER A 1 541 ? 103.047 -21.728 -216.228 1.00 45.06 541 SER A N 1
ATOM 4251 C CA . SER A 1 541 ? 104.289 -22.512 -216.061 1.00 45.06 541 SER A CA 1
ATOM 4252 C C . SER A 1 541 ? 105.640 -21.986 -216.572 1.00 45.06 541 SER A C 1
ATOM 4254 O O . SER A 1 541 ? 106.634 -22.239 -215.891 1.00 45.06 541 SER A O 1
ATOM 4256 N N . ARG A 1 542 ? 105.752 -21.287 -217.710 1.00 52.06 542 ARG A N 1
ATOM 4257 C CA . ARG A 1 542 ? 107.049 -21.243 -218.432 1.00 52.06 542 ARG A CA 1
ATOM 4258 C C . ARG A 1 542 ? 108.062 -20.163 -218.023 1.00 52.06 542 ARG A C 1
ATOM 4260 O O . ARG A 1 542 ? 109.252 -20.374 -218.227 1.00 52.06 542 ARG A O 1
ATOM 4267 N N . THR A 1 543 ? 107.662 -19.055 -217.397 1.00 42.78 543 THR A N 1
ATOM 4268 C CA . THR A 1 543 ? 108.602 -17.950 -217.066 1.00 42.78 543 THR A CA 1
ATOM 4269 C C . THR A 1 543 ? 109.388 -18.164 -215.761 1.00 42.78 543 THR A C 1
ATOM 4271 O O . THR A 1 543 ? 110.311 -17.419 -215.450 1.00 42.78 543 THR A O 1
ATOM 4274 N N . ARG A 1 544 ? 109.068 -19.210 -214.990 1.00 49.28 544 ARG A N 1
ATOM 4275 C CA . ARG A 1 544 ? 109.618 -19.474 -213.645 1.00 49.28 544 ARG A CA 1
ATOM 4276 C C . ARG A 1 544 ? 111.078 -19.988 -213.621 1.00 49.28 544 ARG A C 1
ATOM 4278 O O . ARG A 1 544 ? 111.540 -20.398 -212.565 1.00 49.28 544 ARG A O 1
ATOM 4285 N N . ALA A 1 545 ? 111.778 -20.022 -214.759 1.00 46.00 545 ALA A N 1
ATOM 4286 C CA . ALA A 1 545 ? 112.908 -20.934 -214.971 1.00 46.00 545 ALA A CA 1
ATOM 4287 C C . ALA A 1 545 ? 114.338 -20.343 -214.929 1.00 46.00 545 ALA A C 1
ATOM 4289 O O . ALA A 1 545 ? 115.272 -21.138 -214.917 1.00 46.00 545 ALA A O 1
ATOM 4290 N N . LEU A 1 546 ? 114.556 -19.015 -214.984 1.00 40.50 546 LEU A N 1
ATOM 4291 C CA . LEU A 1 546 ? 115.803 -18.514 -215.609 1.00 40.50 546 LEU A CA 1
ATOM 4292 C C . LEU A 1 546 ? 116.955 -17.963 -214.731 1.00 40.50 546 LEU A C 1
ATOM 4294 O O . LEU A 1 546 ? 118.089 -18.146 -215.158 1.00 40.50 546 LEU A O 1
ATOM 4298 N N . SER A 1 547 ? 116.775 -17.329 -213.557 1.00 36.56 547 SER A N 1
ATOM 4299 C CA . SER A 1 547 ? 117.935 -16.930 -212.704 1.00 36.56 547 SER A CA 1
ATOM 4300 C C . SER A 1 547 ? 117.543 -16.356 -211.330 1.00 36.56 547 SER A C 1
ATOM 4302 O O . SER A 1 547 ? 116.870 -15.331 -211.292 1.00 36.56 547 SER A O 1
ATOM 4304 N N . SER A 1 548 ? 117.901 -16.894 -210.155 1.00 43.72 548 SER A N 1
ATOM 4305 C CA . SER A 1 548 ? 118.487 -18.191 -209.749 1.00 43.72 548 SER A CA 1
ATOM 4306 C C . SER A 1 548 ? 119.972 -18.523 -210.005 1.00 43.72 548 SER A C 1
ATOM 4308 O O . SER A 1 548 ? 120.386 -19.601 -209.581 1.00 43.72 548 SER A O 1
ATOM 4310 N N . ALA A 1 549 ? 120.786 -17.680 -210.654 1.00 38.31 549 ALA A N 1
ATOM 4311 C CA . ALA A 1 549 ? 122.160 -18.071 -211.035 1.00 38.31 549 ALA A CA 1
ATOM 4312 C C . ALA A 1 549 ? 123.295 -17.118 -210.598 1.00 38.31 549 ALA A C 1
ATOM 4314 O O . ALA A 1 549 ? 124.427 -17.308 -211.036 1.00 38.31 549 ALA A O 1
ATOM 4315 N N . ALA A 1 550 ? 123.026 -16.096 -209.774 1.00 40.41 550 ALA A N 1
ATOM 4316 C CA . ALA A 1 550 ? 124.005 -15.038 -209.457 1.00 40.41 550 ALA A CA 1
ATOM 4317 C C . ALA A 1 550 ? 124.127 -14.670 -207.958 1.00 40.41 550 ALA A C 1
ATOM 4319 O O . ALA A 1 550 ? 124.623 -13.596 -207.624 1.00 40.41 550 ALA A O 1
ATOM 4320 N N . ASP A 1 551 ? 123.694 -15.555 -207.058 1.00 49.34 551 ASP A N 1
ATOM 4321 C CA . ASP A 1 551 ? 124.003 -15.468 -205.624 1.00 49.34 551 ASP A CA 1
ATOM 4322 C C . ASP A 1 551 ? 125.515 -15.699 -205.324 1.00 49.34 551 ASP A C 1
ATOM 4324 O O . ASP A 1 551 ? 126.326 -15.977 -206.205 1.00 49.34 551 ASP A O 1
ATOM 4328 N N . GLN A 1 552 ? 125.848 -15.688 -204.024 1.00 43.41 552 GLN A N 1
ATOM 4329 C CA . GLN A 1 552 ? 126.804 -16.582 -203.328 1.00 43.41 552 GLN A CA 1
ATOM 4330 C C . GLN A 1 552 ? 128.203 -16.130 -202.859 1.00 43.41 552 GLN A C 1
ATOM 4332 O O . GLN A 1 552 ? 128.647 -16.737 -201.887 1.00 43.41 552 GLN A O 1
ATOM 4337 N N . HIS A 1 553 ? 128.930 -15.141 -203.407 1.00 38.16 553 HIS A N 1
ATOM 4338 C CA . HIS A 1 553 ? 130.395 -15.188 -203.159 1.00 38.16 553 HIS A CA 1
ATOM 4339 C C . HIS A 1 553 ? 130.996 -14.694 -201.805 1.00 38.16 553 HIS A C 1
ATOM 4341 O O . HIS A 1 553 ? 131.926 -15.352 -201.347 1.00 38.16 553 HIS A O 1
ATOM 4347 N N . GLN A 1 554 ? 130.588 -13.596 -201.132 1.00 35.72 554 GLN A N 1
ATOM 4348 C CA . GLN A 1 554 ? 131.380 -13.068 -199.972 1.00 35.72 554 GLN A CA 1
ATOM 4349 C C . GLN A 1 554 ? 130.653 -12.058 -199.043 1.00 35.72 554 GLN A C 1
ATOM 4351 O O . GLN A 1 554 ? 130.304 -10.981 -199.512 1.00 35.72 554 GLN A O 1
ATOM 4356 N N . ALA A 1 555 ? 130.421 -12.235 -197.724 1.00 41.25 555 ALA A N 1
ATOM 4357 C CA . ALA A 1 555 ? 130.334 -13.426 -196.842 1.00 41.25 555 ALA A CA 1
ATOM 4358 C C . ALA A 1 555 ? 131.413 -13.790 -195.761 1.00 41.25 555 ALA A C 1
ATOM 4360 O O . ALA A 1 555 ? 131.509 -14.961 -195.408 1.00 41.25 555 ALA A O 1
ATOM 4361 N N . LEU A 1 556 ? 132.154 -12.849 -195.138 1.00 44.25 556 LEU A N 1
ATOM 4362 C CA . LEU A 1 556 ? 133.020 -13.079 -193.933 1.00 44.25 556 LEU A CA 1
ATOM 4363 C C . LEU A 1 556 ? 133.125 -11.800 -193.045 1.00 44.25 556 LEU A C 1
ATOM 4365 O O . LEU A 1 556 ? 132.896 -10.724 -193.587 1.00 44.25 556 LEU A O 1
ATOM 4369 N N . ALA A 1 557 ? 133.530 -11.760 -191.752 1.00 35.00 557 ALA A N 1
ATOM 4370 C CA . ALA A 1 557 ? 133.608 -12.698 -190.594 1.00 35.00 557 ALA A CA 1
ATOM 4371 C C . ALA A 1 557 ? 133.980 -11.902 -189.283 1.00 35.00 557 ALA A C 1
ATOM 4373 O O . ALA A 1 557 ? 134.363 -10.740 -189.398 1.00 35.00 557 ALA A O 1
ATOM 4374 N N . ALA A 1 558 ? 133.889 -12.463 -188.050 1.00 37.69 558 ALA A N 1
ATOM 4375 C CA . ALA A 1 558 ? 134.150 -11.731 -186.769 1.00 37.69 558 ALA A CA 1
ATOM 4376 C C . ALA A 1 558 ? 134.560 -12.601 -185.531 1.00 37.69 558 ALA A C 1
ATOM 4378 O O . ALA A 1 558 ? 134.283 -13.800 -185.529 1.00 37.69 558 ALA A O 1
ATOM 4379 N N . GLN A 1 559 ? 135.199 -12.000 -184.493 1.00 42.75 559 GLN A N 1
ATOM 4380 C CA . GLN A 1 559 ? 135.658 -12.559 -183.172 1.00 42.75 559 GLN A CA 1
ATOM 4381 C C . GLN A 1 559 ? 136.322 -11.434 -182.300 1.00 42.75 559 GLN A C 1
ATOM 4383 O O . GLN A 1 559 ? 136.708 -10.435 -182.897 1.00 42.75 559 GLN A O 1
ATOM 4388 N N . PHE A 1 560 ? 136.565 -11.461 -180.963 1.00 40.38 560 PHE A N 1
ATOM 4389 C CA . PHE A 1 560 ? 136.058 -12.215 -179.777 1.00 40.38 560 PHE A CA 1
ATOM 4390 C C . PHE A 1 560 ? 136.389 -11.462 -178.431 1.00 40.38 560 PHE A C 1
ATOM 4392 O O . PHE A 1 560 ? 136.754 -10.291 -178.496 1.00 40.38 560 PHE A O 1
ATOM 4399 N N . ALA A 1 561 ? 136.241 -12.067 -177.225 1.00 46.69 561 ALA A N 1
ATOM 4400 C CA . ALA A 1 561 ? 136.281 -11.387 -175.874 1.00 46.69 561 ALA A CA 1
ATOM 4401 C C . ALA A 1 561 ? 136.849 -12.203 -174.593 1.00 46.69 561 ALA A C 1
ATOM 4403 O O . ALA A 1 561 ? 137.841 -12.884 -174.837 1.00 46.69 561 ALA A O 1
ATOM 4404 N N . ALA A 1 562 ? 136.352 -12.136 -173.273 1.00 43.72 562 ALA A N 1
ATOM 4405 C CA . ALA A 1 562 ? 136.993 -12.572 -171.906 1.00 43.72 562 ALA A CA 1
ATOM 4406 C C . ALA A 1 562 ? 136.142 -13.047 -170.572 1.00 43.72 562 ALA A C 1
ATOM 4408 O O . ALA A 1 562 ? 134.950 -13.287 -170.738 1.00 43.72 562 ALA A O 1
ATOM 4409 N N . TYR A 1 563 ? 136.682 -13.239 -169.280 1.00 33.12 563 TYR A N 1
ATOM 4410 C CA . TYR A 1 563 ? 136.068 -13.942 -168.011 1.00 33.12 563 TYR A CA 1
ATOM 4411 C C . TYR A 1 563 ? 136.521 -13.631 -166.456 1.00 33.12 563 TYR A C 1
ATOM 4413 O O . TYR A 1 563 ? 137.366 -12.753 -166.308 1.00 33.12 563 TYR A O 1
ATOM 4421 N N . LYS A 1 564 ? 136.011 -14.274 -165.302 1.00 35.19 564 LYS A N 1
ATOM 4422 C CA . LYS A 1 564 ? 136.169 -13.935 -163.764 1.00 35.19 564 LYS A CA 1
ATOM 4423 C C . LYS A 1 564 ? 135.800 -14.998 -162.556 1.00 35.19 564 LYS A C 1
ATOM 4425 O O . LYS A 1 564 ? 135.107 -15.946 -162.908 1.00 35.19 564 LYS A O 1
ATOM 4430 N N . ALA A 1 565 ? 136.166 -14.891 -161.194 1.00 40.97 565 ALA A N 1
ATOM 4431 C CA . ALA A 1 565 ? 135.825 -15.796 -159.943 1.00 40.97 565 ALA A CA 1
ATOM 4432 C C . ALA A 1 565 ? 136.133 -15.371 -158.371 1.00 40.97 565 ALA A C 1
ATOM 4434 O O . ALA A 1 565 ? 136.823 -14.364 -158.227 1.00 40.97 565 ALA A O 1
ATOM 4435 N N . GLU A 1 566 ? 135.726 -16.094 -157.223 1.00 47.84 566 GLU A N 1
ATOM 4436 C CA . GLU A 1 566 ? 135.826 -15.801 -155.668 1.00 47.84 566 GLU A CA 1
ATOM 4437 C C . GLU A 1 566 ? 135.672 -16.969 -154.512 1.00 47.84 566 GLU A C 1
ATOM 4439 O O . GLU A 1 566 ? 135.114 -17.987 -154.905 1.00 47.84 566 GLU A O 1
ATOM 4444 N N . ASP A 1 567 ? 136.047 -16.864 -153.144 1.00 51.66 567 ASP A N 1
ATOM 4445 C CA . ASP A 1 567 ? 135.652 -17.717 -151.861 1.00 51.66 567 ASP A CA 1
ATOM 4446 C C . ASP A 1 567 ? 136.168 -17.341 -150.326 1.00 51.66 567 ASP A C 1
ATOM 4448 O O . ASP A 1 567 ? 136.929 -16.377 -150.233 1.00 51.66 567 ASP A O 1
ATOM 4452 N N . THR A 1 568 ? 135.811 -18.005 -149.125 1.00 56.12 568 THR A N 1
ATOM 4453 C CA . THR A 1 568 ? 136.108 -17.690 -147.596 1.00 56.12 568 THR A CA 1
ATOM 4454 C C . THR A 1 568 ? 136.026 -18.797 -146.372 1.00 56.12 568 THR A C 1
ATOM 4456 O O . THR A 1 568 ? 135.756 -19.943 -146.702 1.00 56.12 568 THR A O 1
ATOM 4459 N N . THR A 1 569 ? 136.232 -18.534 -144.987 1.00 56.31 569 THR A N 1
ATOM 4460 C CA . THR A 1 569 ? 135.698 -19.190 -143.625 1.00 56.31 569 THR A CA 1
ATOM 4461 C C . THR A 1 569 ? 136.534 -19.354 -142.202 1.00 56.31 569 THR A C 1
ATOM 4463 O O . THR A 1 569 ? 137.746 -19.163 -142.248 1.00 56.31 569 THR A O 1
ATOM 4466 N N . PRO A 1 570 ? 135.971 -19.651 -140.923 1.00 51.84 570 PRO A N 1
ATOM 4467 C CA . PRO A 1 570 ? 136.588 -19.576 -139.476 1.00 51.84 570 PRO A CA 1
ATOM 4468 C C . PRO A 1 570 ? 136.217 -20.560 -138.193 1.00 51.84 570 PRO A C 1
ATOM 4470 O O . PRO A 1 570 ? 135.269 -21.326 -138.331 1.00 51.84 570 PRO A O 1
ATOM 4473 N N . TRP A 1 571 ? 136.830 -20.550 -136.915 1.00 41.16 571 TRP A N 1
ATOM 4474 C CA . TRP A 1 571 ? 136.401 -21.286 -135.592 1.00 41.16 571 TRP A CA 1
ATOM 4475 C C . TRP A 1 571 ? 136.971 -20.990 -134.102 1.00 41.16 571 TRP A C 1
ATOM 4477 O O . TRP A 1 571 ? 137.872 -20.187 -133.911 1.00 41.16 571 TRP A O 1
ATOM 4487 N N . LYS A 1 572 ? 136.435 -21.700 -133.039 1.00 49.84 572 LYS A N 1
ATOM 4488 C CA . LYS A 1 572 ? 136.735 -22.017 -131.554 1.00 49.84 572 LYS A CA 1
ATOM 4489 C C . LYS A 1 572 ? 137.735 -21.269 -130.589 1.00 49.84 572 LYS A C 1
ATOM 4491 O O . LYS A 1 572 ? 138.947 -21.448 -130.637 1.00 49.84 572 LYS A O 1
ATOM 4496 N N . ARG A 1 573 ? 137.185 -20.780 -129.457 1.00 46.53 573 ARG A N 1
ATOM 4497 C CA . ARG A 1 573 ? 137.357 -21.183 -128.012 1.00 46.53 573 ARG A CA 1
ATOM 4498 C C . ARG A 1 573 ? 138.703 -21.664 -127.366 1.00 46.53 573 ARG A C 1
ATOM 4500 O O . ARG A 1 573 ? 138.618 -22.147 -126.238 1.00 46.53 573 ARG A O 1
ATOM 4507 N N . LEU A 1 574 ? 139.903 -21.555 -127.959 1.00 47.41 574 LEU A N 1
ATOM 4508 C CA . LEU A 1 574 ? 141.138 -22.180 -127.399 1.00 47.41 574 LEU A CA 1
ATOM 4509 C C . LEU A 1 574 ? 142.338 -21.255 -127.057 1.00 47.41 574 LEU A C 1
ATOM 4511 O O . LEU A 1 574 ? 143.468 -21.732 -127.001 1.00 47.41 574 LEU A O 1
ATOM 4515 N N . TRP A 1 575 ? 142.131 -19.959 -126.789 1.00 46.78 575 TRP A N 1
ATOM 4516 C CA . TRP A 1 575 ? 143.222 -19.036 -126.399 1.00 46.78 575 TRP A CA 1
ATOM 4517 C C . TRP A 1 575 ? 142.985 -18.305 -125.066 1.00 46.78 575 TRP A C 1
ATOM 4519 O O . TRP A 1 575 ? 143.127 -17.095 -124.941 1.00 46.78 575 TRP A O 1
ATOM 4529 N N . ARG A 1 576 ? 142.704 -19.087 -124.015 1.00 42.12 576 ARG A N 1
ATOM 4530 C CA . ARG A 1 576 ? 143.029 -18.702 -122.623 1.00 42.12 576 ARG A CA 1
ATOM 4531 C C . ARG A 1 576 ? 144.463 -19.126 -122.244 1.00 42.12 576 ARG A C 1
ATOM 4533 O O . ARG A 1 576 ? 144.793 -19.212 -121.067 1.00 42.12 576 ARG A O 1
ATOM 4540 N N . THR A 1 577 ? 145.289 -19.410 -123.256 1.00 37.97 577 THR A N 1
ATOM 4541 C CA . THR A 1 577 ? 146.578 -20.114 -123.147 1.00 37.97 577 THR A CA 1
ATOM 4542 C C . THR A 1 577 ? 147.712 -19.404 -123.891 1.00 37.97 577 THR A C 1
ATOM 4544 O O . THR A 1 577 ? 148.671 -20.039 -124.312 1.00 37.97 577 THR A O 1
ATOM 4547 N N . LEU A 1 578 ? 147.623 -18.084 -124.027 1.00 42.09 578 LEU A N 1
ATOM 4548 C CA . LEU A 1 578 ? 148.775 -17.185 -123.991 1.00 42.09 578 LEU A CA 1
ATOM 4549 C C . LEU A 1 578 ? 148.218 -15.845 -123.480 1.00 42.09 578 LEU A C 1
ATOM 4551 O O . LEU A 1 578 ? 147.353 -15.246 -124.108 1.00 42.09 578 LEU A O 1
ATOM 4555 N N . ARG A 1 579 ? 148.443 -15.501 -122.209 1.00 38.66 579 ARG A N 1
ATOM 4556 C CA . ARG A 1 579 ? 149.742 -15.133 -121.624 1.00 38.66 579 ARG A CA 1
ATOM 4557 C C . ARG A 1 579 ? 150.251 -13.877 -122.304 1.00 38.66 579 ARG A C 1
ATOM 4559 O O . ARG A 1 579 ? 150.593 -13.917 -123.481 1.00 38.66 579 ARG A O 1
ATOM 4566 N N . ASP A 1 580 ? 150.313 -12.823 -121.504 1.00 32.12 580 ASP A N 1
ATOM 4567 C CA . ASP A 1 580 ? 151.233 -11.698 -121.588 1.00 32.12 580 ASP A CA 1
ATOM 4568 C C . ASP A 1 580 ? 152.212 -11.779 -122.763 1.00 32.12 580 ASP A C 1
ATOM 4570 O O . ASP A 1 580 ? 153.100 -12.644 -122.779 1.00 32.12 580 ASP A O 1
ATOM 4574 N N . LYS A 1 581 ? 152.156 -10.779 -123.648 1.00 34.41 581 LYS A N 1
ATOM 4575 C CA . LYS A 1 581 ? 153.166 -9.719 -123.571 1.00 34.41 581 LYS A CA 1
ATOM 4576 C C . LYS A 1 581 ? 152.970 -8.574 -124.571 1.00 34.41 581 LYS A C 1
ATOM 4578 O O . LYS A 1 581 ? 152.555 -8.776 -125.701 1.00 34.41 581 LYS A O 1
ATOM 4583 N N . HIS A 1 582 ? 153.439 -7.416 -124.113 1.00 36.41 582 HIS A N 1
ATOM 4584 C CA . HIS A 1 582 ? 153.974 -6.293 -124.881 1.00 36.41 582 HIS A CA 1
ATOM 4585 C C . HIS A 1 582 ? 153.032 -5.326 -125.633 1.00 36.41 582 HIS A C 1
ATOM 4587 O O . HIS A 1 582 ? 152.787 -5.434 -126.827 1.00 36.41 582 HIS A O 1
ATOM 4593 N N . GLN A 1 583 ? 152.665 -4.257 -124.914 1.00 35.22 583 GLN A N 1
ATOM 4594 C CA . GLN A 1 583 ? 153.175 -2.895 -125.195 1.00 35.22 583 GLN A CA 1
ATOM 4595 C C . GLN A 1 583 ? 154.715 -2.856 -125.424 1.00 35.22 583 GLN A C 1
ATOM 4597 O O . GLN A 1 583 ? 155.397 -3.704 -124.834 1.00 35.22 583 GLN A O 1
ATOM 4602 N N . PRO A 1 584 ? 155.308 -1.807 -126.043 1.00 46.44 584 PRO A N 1
ATOM 4603 C CA . PRO A 1 584 ? 154.730 -0.669 -126.785 1.00 46.44 584 PRO A CA 1
ATOM 4604 C C . PRO A 1 584 ? 155.582 -0.302 -128.046 1.00 46.44 584 PRO A C 1
ATOM 4606 O O . PRO A 1 584 ? 156.265 -1.158 -128.593 1.00 46.44 584 PRO A O 1
ATOM 4609 N N . GLU A 1 585 ? 155.568 0.982 -128.444 1.00 36.56 585 GLU A N 1
ATOM 4610 C CA . GLU A 1 585 ? 156.632 1.714 -129.177 1.00 36.56 585 GLU A CA 1
ATOM 4611 C C . GLU A 1 585 ? 156.877 1.403 -130.671 1.00 36.56 585 GLU A C 1
ATOM 4613 O O . GLU A 1 585 ? 157.804 0.688 -131.049 1.00 36.56 585 GLU A O 1
ATOM 4618 N N . SER A 1 586 ? 156.151 2.095 -131.558 1.00 36.66 586 SER A N 1
ATOM 4619 C CA . SER A 1 586 ? 156.677 3.254 -132.328 1.00 36.66 586 SER A CA 1
ATOM 4620 C C . SER A 1 586 ? 155.552 4.029 -133.022 1.00 36.66 586 SER A C 1
ATOM 4622 O O . SER A 1 586 ? 154.502 3.409 -133.299 1.00 36.66 586 SER A O 1
#

Sequence (586 aa):
MQRSSDRVLKHNTRATCVLVLGAHRSGTSALTRVLNTQGCALPATLMGPNVGNESGHWESEAISAFNDELMSSAGTSWDDWQPFNDDWYRSPIAERFANRARALVRQEFEDAPLFVLKDPRICRLAKWWLDILASDDVDTSIIMPVRDPSEVAASLLRRDGTYEWTGKLLWLRYVLDAEIATRGRARLFTTYAQLLHDWKAIIQRAADHFDVVFPRRTAMSAAEVDAFLDPRKKVDAEIAGYPRAESDDVGYDASVWVSDTFEIMVRWARGSEDVADHRKLDQIRTRFDQVSLALGPAFSVEANRGAPGEAAQLRRSLEQAHEHLRHVEWLRTSAQEQAQQAHAGIEARNGALQHELDQVNDLLSARTSQAEALQREVEETRTELRALSTHASQAENELREKDAALAQAADGAAILTREIEALKRRVEELDRVIAARDADLAQSITAAEAARMDADAQRALAIDHEATIATQGAKLERAFQTASERDAEADILRSEVKRLKDEVTTRDAALSEAAKQNLARQSDTERLEAEILRLNDEIASRTRALSSAADQHQALAAQFAAYKAEDTTPWKRLWRTLRDKHQPES

Radius of gyration: 103.92 Å; Cα contacts (8 Å, |Δi|>4): 393; chains: 1; bounding box: 219×51×275 Å

Foldseek 3Di:
DDDDDDPPPPPPPAAAEAEEEAFPPLCSQLLLVLLVLLPADQWPAFAAADPLGNPGRSAHPVVQVLLQVLQVQQVHGLLALAQGDPCSCVDPVVVVSLVVVLVRCCNTRPPHSGHYHDDHSCLSVVLVVVVSCVVVRYQYAYEYRGEQLQLQLVSVCVVPNRHSLSSLSSRLSSLLSNVVSCPPHQYAFAYPVCCLVPVPVVVVCSCVSRVDRRPSPDPVSVVVSNVVSPLVPDPSNPPPDDDPPPPCVNPPLSVVLSVLSRVQSVVRNVHNHDPVSVVVSVVSVVVSNVVCVVCVVVVVVVVPDPDPVCVVVVVVVVVVVVVVVVVVVVVVVVVVVVVVVVVVVVVVVVVVVVVVVVVVVVVVVVVVVVVVVVVVVVVVVVVVVVVVVVVVVVVVVVVVVVVVVVVVVVVVVVVVVVVVVVVVVVVVVVVVVVVVVVVVVVVVVVVVVVVVVVVVVVVVVVVVVVVVVVVVVVVVVVVVVVVVVPVVVVVCVVVVVVVVVVCVVVCVVVVVPPVPDDPDDDDDPDDDPPVPPDDPVPVDDDPPDDDVDDDDDDDDDDDDDDDDDDDDDDDDDDPVPDDDDDDDDD

Secondary structure (DSSP, 8-state):
----S--------S-EEEEE---TTSSHHHHHHHHHHHTPBPPSSBPPPBTTBTT---SBHHHHHHHHHHHHHTT--TT--SPP-GGGGGSHHHHHHHHHHHHHHHHHHTT-SEEEEE-GGGGTTHHHHHHHHHHTT-EEEEEEEE--HHHHHHHHHHHH---HHHHHHHHHHHHHHHHHHHTTS-EEEEEHHHHHHHHHHHHHHHHHHHT---TT-SHHHHHHHHHHH-GGG-GGG--SSS-----TTSTTHHHHHHHHHHHHHHHHTTS---HHHHHHHHHHHHHHHHHHHHHHHHHTTTTT---HHHHHHHHHHHHHHHHHHHHHHHHHHHHHHHHHHHHHHHHHHHHHHHHHHHHHHHHHHHHHHHHHHHHHHHHHHHHHHHHHHHHHHHHHHHHHHHHHHHHHHHHHHHHHHHHHHHHHHHHHHHHHHHHHHHHHHHHHHHHHHHHHHHHHHHHHHHHHHHHHHHHHHHHHHHHHHHHHHHHHHHHHHHHHHHHHHHHHHHHTTTHHHHTTS---------SS-TTS-SSSGGG-SGGGGS---S-------------------------S----------

Solvent-accessible surface area (backbone atoms only — not comparable to full-atom values): 34352 Å² total; per-residue (Å²): 136,90,90,74,90,80,82,70,83,78,72,71,88,48,31,35,37,39,36,43,41,24,29,74,80,14,42,49,44,60,54,47,50,45,45,36,51,27,47,27,42,64,44,70,49,58,33,68,56,45,99,79,37,81,83,32,50,72,23,33,43,66,58,50,54,49,50,53,52,52,34,47,78,57,77,45,53,92,88,54,55,57,75,78,61,72,66,46,74,73,35,84,60,40,60,58,50,50,59,49,50,58,53,47,51,44,67,30,45,54,91,50,58,39,27,48,48,42,49,46,62,45,10,70,41,32,50,60,54,52,52,53,38,51,73,70,56,33,46,68,41,36,38,32,32,39,52,61,50,65,62,28,4,57,52,38,32,73,57,75,61,44,50,55,62,59,30,34,44,40,37,44,39,25,47,51,39,31,50,70,49,45,65,96,52,65,69,46,47,36,39,39,67,48,49,69,74,43,44,66,61,52,52,49,51,50,26,70,75,65,76,46,82,57,84,37,72,44,76,67,38,48,51,54,42,54,70,68,59,40,62,94,79,42,87,83,70,77,77,83,74,70,74,82,71,89,65,69,81,44,61,66,67,55,50,49,46,46,50,58,53,50,53,51,51,58,48,29,34,75,59,70,84,50,78,67,55,53,55,51,52,50,52,44,50,55,52,50,42,55,52,32,67,74,45,44,76,69,56,63,63,66,83,72,72,93,53,80,75,54,50,63,54,48,50,52,54,49,50,54,46,48,52,48,47,52,49,52,51,47,52,50,49,54,50,49,51,50,49,49,53,52,47,53,53,49,52,55,49,50,54,51,51,50,52,51,49,50,53,51,49,53,50,48,52,54,52,50,54,50,49,58,49,52,54,47,54,52,50,51,52,48,52,51,50,53,50,52,52,51,52,49,56,48,51,53,49,51,49,52,52,51,51,52,51,50,52,53,49,49,54,50,51,55,48,53,49,52,50,52,54,51,52,50,52,51,50,57,50,50,53,51,54,49,55,52,50,54,49,54,49,52,55,52,51,56,54,52,54,55,56,50,55,57,55,58,58,57,56,65,67,52,65,70,58,58,70,64,52,64,72,55,49,78,62,48,62,71,52,51,63,69,48,64,65,57,58,62,51,55,62,49,47,61,55,43,58,58,53,45,60,61,44,48,77,59,46,64,72,57,64,77,62,65,84,76,67,64,96,81,79,76,81,94,74,74,94,79,79,86,72,80,62,92,73,78,75,74,79,56,87,72,86,83,75,85,75,99,77,81,82,88,90,86,92,86,86,91,90,89,93,96,95,95,95,95,96,97,96,95,94,81,101,75,72,94,78,66,75,91,82,78,84,82,91,134

pLDDT: mean 75.62, std 20.3, range [31.94, 98.19]